Protein 5FA9 (pdb70)

Structure (mmCIF, N/CA/C/O backbone):
data_5FA9
#
_entry.id   5FA9
#
_cell.length_a   144.956
_cell.length_b   95.584
_cell.length_c   81.390
_cell.angle_alpha   90.00
_cell.angle_beta   116.24
_cell.angle_gamma   90.00
#
_symmetry.space_group_name_H-M   'C 1 2 1'
#
loop_
_entity.id
_entity.type
_entity.pdbx_description
1 polymer 'Peptide methionine sulfoxide reductase MsrA'
2 non-polymer (4S,5S)-1,2-DITHIANE-4,5-DIOL
3 non-polymer 2,3-DIHYDROXY-1,4-DITHIOBUTANE
4 water water
#
loop_
_atom_site.group_PDB
_atom_site.id
_atom_site.type_symbol
_atom_site.label_atom_id
_atom_site.label_alt_id
_atom_site.label_comp_id
_atom_site.label_asym_id
_atom_site.label_entity_id
_atom_site.label_seq_id
_atom_site.pdbx_PDB_ins_code
_atom_site.Cartn_x
_atom_site.Cartn_y
_atom_site.Cartn_z
_atom_site.occupancy
_atom_site.B_iso_or_equiv
_atom_site.auth_seq_id
_atom_site.auth_comp_id
_atom_site.auth_asym_id
_atom_site.auth_atom_id
_atom_site.pdbx_PDB_model_num
ATOM 1 N N . MET A 1 1 ? 39.187 21.738 30.320 1.00 47.19 1 MET A N 1
ATOM 2 C CA . MET A 1 1 ? 39.697 21.044 29.144 1.00 46.94 1 MET A CA 1
ATOM 3 C C . MET A 1 1 ? 38.893 19.791 28.829 1.00 39.51 1 MET A C 1
ATOM 4 O O . MET A 1 1 ? 38.323 19.162 29.722 1.00 39.40 1 MET A O 1
ATOM 9 N N . ILE A 1 2 ? 38.856 19.430 27.551 1.00 42.97 2 ILE A N 1
ATOM 10 C CA . ILE A 1 2 ? 38.219 18.192 27.126 1.00 40.49 2 ILE A CA 1
ATOM 11 C C . ILE A 1 2 ? 39.152 17.015 27.390 1.00 37.17 2 ILE A C 1
ATOM 12 O O . ILE A 1 2 ? 40.318 17.034 26.996 1.00 35.27 2 ILE A O 1
ATOM 17 N N . LYS A 1 3 ? 38.634 15.993 28.062 1.00 24.95 3 LYS A N 1
ATOM 18 C CA . LYS A 1 3 ? 39.427 14.817 28.398 1.00 27.26 3 LYS A CA 1
ATOM 19 C C . LYS A 1 3 ? 38.635 13.546 28.126 1.00 38.21 3 LYS A C 1
ATOM 20 O O . LYS A 1 3 ? 37.432 13.597 27.868 1.00 34.95 3 LYS A O 1
ATOM 26 N N . GLU A 1 4 ? 39.312 12.405 28.185 1.00 25.76 4 GLU A N 1
ATOM 27 C CA . GLU A 1 4 ? 38.656 11.135 27.911 1.00 43.21 4 GLU A CA 1
ATOM 28 C C . GLU A 1 4 ? 39.114 10.027 28.854 1.00 45.74 4 GLU A C 1
ATOM 29 O O . GLU A 1 4 ? 40.284 9.948 29.229 1.00 34.62 4 GLU A O 1
ATOM 35 N N . ILE A 1 5 ? 38.164 9.181 29.239 1.00 40.20 5 ILE A N 1
ATOM 36 C CA . ILE A 1 5 ? 38.421 8.062 30.134 1.00 34.35 5 ILE A CA 1
ATOM 37 C C . ILE A 1 5 ? 37.630 6.851 29.637 1.00 40.35 5 ILE A C 1
ATOM 38 O O . ILE A 1 5 ? 36.577 7.003 29.016 1.00 34.40 5 ILE A O 1
ATOM 43 N N . TYR A 1 6 ? 38.145 5.653 29.891 1.00 37.40 6 TYR A N 1
ATOM 44 C CA . TYR A 1 6 ? 37.509 4.433 29.405 1.00 35.72 6 TYR A CA 1
ATOM 45 C C . TYR A 1 6 ? 37.074 3.545 30.565 1.00 36.62 6 TYR A C 1
ATOM 46 O O . TYR A 1 6 ? 37.887 3.158 31.404 1.00 38.93 6 TYR A O 1
ATOM 55 N N . LEU A 1 7 ? 35.785 3.223 30.602 1.00 30.39 7 LEU A N 1
ATOM 56 C CA . LEU A 1 7 ? 35.214 2.493 31.726 1.00 32.67 7 LEU A CA 1
ATOM 57 C C . LEU A 1 7 ? 34.540 1.194 31.296 1.00 38.77 7 LEU A C 1
ATOM 58 O O . LEU A 1 7 ? 33.640 1.195 30.456 1.00 27.70 7 LEU A O 1
ATOM 63 N N . ALA A 1 8 ? 34.989 0.087 31.877 1.00 33.61 8 ALA A N 1
ATOM 64 C CA . ALA A 1 8 ? 34.363 -1.208 31.648 1.00 34.67 8 ALA A CA 1
ATOM 65 C C . ALA A 1 8 ? 33.583 -1.635 32.887 1.00 40.69 8 ALA A C 1
ATOM 66 O O . ALA A 1 8 ? 34.171 -1.916 33.929 1.00 36.32 8 ALA A O 1
ATOM 68 N N . GLY A 1 9 ? 32.259 -1.669 32.773 1.00 37.26 9 GLY A N 1
ATOM 69 C CA . GLY A 1 9 ? 31.414 -2.028 33.897 1.00 36.11 9 GLY A CA 1
ATOM 70 C C . GLY A 1 9 ? 30.275 -2.956 33.521 1.00 42.25 9 GLY A C 1
ATOM 71 O O . GLY A 1 9 ? 29.124 -2.712 33.882 1.00 44.15 9 GLY A O 1
ATOM 72 N N . GLY A 1 10 ? 30.595 -4.026 32.800 1.00 34.86 10 GLY A N 1
ATOM 73 C CA . GLY A 1 10 ? 29.588 -4.976 32.363 1.00 45.91 10 GLY A CA 1
ATOM 74 C C . GLY A 1 10 ? 29.095 -4.675 30.962 1.00 50.92 10 GLY A C 1
ATOM 75 O O . GLY A 1 10 ? 29.833 -4.125 30.144 1.00 53.38 10 GLY A O 1
ATOM 76 N N . SER A 1 11 ? 27.848 -5.047 30.682 1.00 45.62 11 SER A N 1
ATOM 77 C CA . SER A 1 11 ? 27.228 -4.769 29.390 1.00 48.17 11 SER A CA 1
ATOM 78 C C . SER A 1 11 ? 27.242 -3.272 29.099 1.00 39.29 11 SER A C 1
ATOM 79 O O . SER A 1 11 ? 26.658 -2.485 29.846 1.00 31.25 11 SER A O 1
ATOM 82 N N . PHE A 1 12 ? 27.909 -2.880 28.017 1.00 34.97 12 PHE A N 1
ATOM 83 C CA . PHE A 1 12 ? 28.120 -1.463 27.733 1.00 39.89 12 PHE A CA 1
ATOM 84 C C . PHE A 1 12 ? 26.840 -0.729 27.334 1.00 42.26 12 PHE A C 1
ATOM 85 O O . PHE A 1 12 ? 26.836 0.497 27.219 1.00 44.24 12 PHE A O 1
ATOM 93 N N . TRP A 1 13 ? 25.762 -1.476 27.119 1.00 38.87 13 TRP A N 1
ATOM 94 C CA . TRP A 1 13 ? 24.474 -0.874 26.795 1.00 46.00 13 TRP A CA 1
ATOM 95 C C . TRP A 1 13 ? 23.986 -0.000 27.944 1.00 41.76 13 TRP A C 1
ATOM 96 O O . TRP A 1 13 ? 23.581 1.145 27.740 1.00 38.14 13 TRP A O 1
ATOM 107 N N . GLY A 1 14 ? 24.038 -0.549 29.153 1.00 39.00 14 GLY A N 1
ATOM 108 C CA . GLY A 1 14 ? 23.595 0.162 30.337 1.00 37.98 14 GLY A CA 1
ATOM 109 C C . GLY A 1 14 ? 24.590 1.215 30.780 1.00 41.08 14 GLY A C 1
ATOM 110 O O . GLY A 1 14 ? 24.205 2.290 31.241 1.00 42.83 14 GLY A O 1
ATOM 111 N N . VAL A 1 15 ? 25.874 0.898 30.644 1.00 32.55 15 VAL A N 1
ATOM 112 C CA . VAL A 1 15 ? 26.938 1.817 31.029 1.00 37.21 15 VAL A CA 1
ATOM 113 C C . VAL A 1 15 ? 26.851 3.111 30.223 1.00 39.88 15 VAL A C 1
ATOM 114 O O . VAL A 1 15 ? 26.964 4.205 30.777 1.00 35.60 15 VAL A O 1
ATOM 118 N N . GLU A 1 16 ? 26.641 2.981 28.916 1.00 35.84 16 GLU A N 1
ATOM 119 C CA . GLU A 1 16 ? 26.496 4.145 28.048 1.00 40.56 16 GLU A CA 1
ATOM 120 C C . GLU A 1 16 ? 25.196 4.887 28.340 1.00 38.31 16 GLU A C 1
ATOM 121 O O . GLU A 1 16 ? 25.164 6.117 28.355 1.00 38.13 16 GLU A O 1
ATOM 127 N N . GLY A 1 17 ? 24.127 4.128 28.569 1.00 37.02 17 GLY A N 1
ATOM 128 C CA . GLY A 1 17 ? 22.827 4.700 28.871 1.00 40.61 17 GLY A CA 1
ATOM 129 C C . GLY A 1 17 ? 22.842 5.562 30.118 1.00 38.64 17 GLY A C 1
ATOM 130 O O . GLY A 1 17 ? 22.089 6.530 30.227 1.00 35.23 17 GLY A O 1
ATOM 131 N N . TYR A 1 18 ? 23.703 5.205 31.065 1.00 39.03 18 TYR A N 1
ATOM 132 C CA . TYR A 1 18 ? 23.842 5.960 32.303 1.00 29.68 18 TYR A CA 1
ATOM 133 C C . TYR A 1 18 ? 24.649 7.237 32.087 1.00 33.75 18 TYR A C 1
ATOM 134 O O . TYR A 1 18 ? 24.171 8.339 32.359 1.00 31.02 18 TYR A O 1
ATOM 143 N N . PHE A 1 19 ? 25.873 7.078 31.591 1.00 32.56 19 PHE A N 1
ATOM 144 C CA . PHE A 1 19 ? 26.820 8.185 31.484 1.00 38.22 19 PHE A CA 1
ATOM 145 C C . PHE A 1 19 ? 26.420 9.241 30.459 1.00 33.74 19 PHE A C 1
ATOM 146 O O . PHE A 1 19 ? 26.883 10.379 30.525 1.00 39.22 19 PHE A O 1
ATOM 154 N N . ARG A 1 20 ? 25.565 8.870 29.511 1.00 34.39 20 ARG A N 1
ATOM 155 C CA . ARG A 1 20 ? 25.097 9.822 28.509 1.00 39.52 20 ARG A CA 1
ATOM 156 C C . ARG A 1 20 ? 24.177 10.866 29.139 1.00 34.18 20 ARG A C 1
ATOM 157 O O . ARG A 1 20 ? 23.925 11.919 28.553 1.00 44.92 20 ARG A O 1
ATOM 165 N N . GLN A 1 21 ? 23.684 10.568 30.337 1.00 35.87 21 GLN A N 1
ATOM 166 C CA . GLN A 1 21 ? 22.758 11.452 31.037 1.00 36.78 21 GLN A CA 1
ATOM 167 C C . GLN A 1 21 ? 23.476 12.414 31.979 1.00 42.36 21 GLN A C 1
ATOM 168 O O . GLN A 1 21 ? 22.848 13.279 32.589 1.00 43.68 21 GLN A O 1
ATOM 174 N N . ILE A 1 22 ? 24.790 12.262 32.096 1.00 38.66 22 ILE A N 1
ATOM 175 C CA . ILE A 1 22 ? 25.567 13.064 33.034 1.00 35.40 22 ILE A CA 1
ATOM 176 C C . ILE A 1 22 ? 26.125 14.322 32.376 1.00 32.15 22 ILE A C 1
ATOM 177 O O . ILE A 1 22 ? 26.794 14.242 31.346 1.00 38.18 22 ILE A O 1
ATOM 182 N N . PRO A 1 23 ? 25.841 15.492 32.971 1.00 30.26 23 PRO A N 1
ATOM 183 C CA . PRO A 1 23 ? 26.338 16.780 32.474 1.00 32.82 23 PRO A CA 1
ATOM 184 C C . PRO A 1 23 ? 27.858 16.803 32.341 1.00 31.07 23 PRO A C 1
ATOM 185 O O . PRO A 1 23 ? 28.560 16.249 33.187 1.00 31.42 23 PRO A O 1
ATOM 189 N N . GLY A 1 24 ? 28.353 17.441 31.287 1.00 30.60 24 GLY A N 1
ATOM 190 C CA . GLY A 1 24 ? 29.781 17.506 31.035 1.00 34.66 24 GLY A CA 1
ATOM 191 C C . GLY A 1 24 ? 30.252 16.433 30.074 1.00 34.10 24 GLY A C 1
ATOM 192 O O . GLY A 1 24 ? 31.276 16.592 29.412 1.00 37.43 24 GLY A O 1
ATOM 193 N N . VAL A 1 25 ? 29.502 15.339 29.995 1.00 30.78 25 VAL A N 1
ATOM 194 C CA . VAL A 1 25 ? 29.807 14.274 29.047 1.00 28.72 25 VAL A CA 1
ATOM 195 C C . VAL A 1 25 ? 29.435 14.723 27.640 1.00 36.87 25 VAL A C 1
ATOM 196 O O . VAL A 1 25 ? 28.276 15.036 27.365 1.00 39.16 25 VAL A O 1
ATOM 200 N N . LYS A 1 26 ? 30.423 14.757 26.753 1.00 32.84 26 LYS A N 1
ATOM 201 C CA . LYS A 1 26 ? 30.222 15.307 25.419 1.00 38.39 26 LYS A CA 1
ATOM 202 C C . LYS A 1 26 ? 30.033 14.221 24.363 1.00 42.83 26 LYS A C 1
ATOM 203 O O . LYS A 1 26 ? 29.430 14.463 23.317 1.00 42.08 26 LYS A O 1
ATOM 209 N N . GLU A 1 27 ? 30.544 13.025 24.641 1.00 34.35 27 GLU A N 1
ATOM 210 C CA . GLU A 1 27 ? 30.449 11.917 23.696 1.00 32.38 27 GLU A CA 1
ATOM 211 C C . GLU A 1 27 ? 30.685 10.571 24.375 1.00 44.15 27 GLU A C 1
ATOM 212 O O . GLU A 1 27 ? 31.593 10.428 25.195 1.00 37.76 27 GLU A O 1
ATOM 218 N N . THR A 1 28 ? 29.858 9.588 24.030 1.00 42.55 28 THR A N 1
ATOM 219 C CA . THR A 1 28 ? 30.031 8.226 24.517 1.00 35.91 28 THR A CA 1
ATOM 220 C C . THR A 1 28 ? 30.089 7.244 23.354 1.00 43.64 28 THR A C 1
ATOM 221 O O . THR A 1 28 ? 29.371 7.396 22.366 1.00 46.67 28 THR A O 1
ATOM 225 N N . ASP A 1 29 ? 30.949 6.238 23.477 1.00 39.74 29 ASP A N 1
ATOM 226 C CA . ASP A 1 29 ? 31.065 5.198 22.461 1.00 31.33 29 ASP A CA 1
ATOM 227 C C . ASP A 1 29 ? 31.283 3.837 23.103 1.00 39.74 29 ASP A C 1
ATOM 228 O O . ASP A 1 29 ? 32.104 3.692 24.008 1.00 41.97 29 ASP A O 1
ATOM 233 N N . THR A 1 30 ? 30.546 2.839 22.628 1.00 36.95 30 THR A N 1
ATOM 234 C CA . THR A 1 30 ? 30.702 1.481 23.126 1.00 34.67 30 THR A CA 1
ATOM 235 C C . THR A 1 30 ? 31.743 0.748 22.295 1.00 37.30 30 THR A C 1
ATOM 236 O O . THR A 1 30 ? 31.844 0.960 21.086 1.00 30.09 30 THR A O 1
ATOM 240 N N . GLY A 1 31 ? 32.520 -0.112 22.944 1.00 30.65 31 GLY A N 1
ATOM 241 C CA . GLY A 1 31 ? 33.568 -0.839 22.257 1.00 25.84 31 GLY A CA 1
ATOM 242 C C . GLY A 1 31 ? 34.197 -1.934 23.093 1.00 30.54 31 GLY A C 1
ATOM 243 O O . GLY A 1 31 ? 33.706 -2.272 24.169 1.00 34.75 31 GLY A O 1
ATOM 244 N N . TYR A 1 32 ? 35.297 -2.483 22.590 1.00 33.79 32 TYR A N 1
ATOM 245 C CA . TYR A 1 32 ? 35.974 -3.595 23.244 1.00 40.91 32 TYR A CA 1
ATOM 246 C C . TYR A 1 32 ? 37.438 -3.249 23.497 1.00 45.04 32 TYR A C 1
ATOM 247 O O . TYR A 1 32 ? 38.189 -2.973 22.561 1.00 41.24 32 TYR A O 1
ATOM 256 N N . ALA A 1 33 ? 37.840 -3.267 24.764 1.00 40.25 33 ALA A N 1
ATOM 257 C CA . ALA A 1 33 ? 39.163 -2.788 25.148 1.00 45.55 33 ALA A CA 1
ATOM 258 C C . ALA A 1 33 ? 40.082 -3.898 25.650 1.00 42.33 33 ALA A C 1
ATOM 259 O O . ALA A 1 33 ? 39.646 -4.810 26.354 1.00 40.16 33 ALA A O 1
ATOM 261 N N . ASN A 1 34 ? 41.358 -3.794 25.284 1.00 42.17 34 ASN A N 1
ATOM 262 C CA . ASN A 1 34 ? 42.401 -4.718 25.727 1.00 53.21 34 ASN A CA 1
ATOM 263 C C . ASN A 1 34 ? 42.055 -6.184 25.483 1.00 60.63 34 ASN A C 1
ATOM 264 O O . ASN A 1 34 ? 42.564 -6.805 24.549 1.00 70.87 34 ASN A O 1
ATOM 269 N N . SER A 1 48 ? 40.703 -12.652 20.552 1.00 85.76 48 SER A N 1
ATOM 270 C CA . SER A 1 48 ? 41.376 -12.238 21.778 1.00 90.13 48 SER A CA 1
ATOM 271 C C . SER A 1 48 ? 40.368 -11.865 22.863 1.00 89.03 48 SER A C 1
ATOM 272 O O . SER A 1 48 ? 39.166 -11.789 22.606 1.00 84.55 48 SER A O 1
ATOM 275 N N . ASP A 1 49 ? 40.866 -11.633 24.074 1.00 85.08 49 ASP A N 1
ATOM 276 C CA . ASP A 1 49 ? 40.000 -11.407 25.226 1.00 78.68 49 ASP A CA 1
ATOM 277 C C . ASP A 1 49 ? 39.800 -9.923 25.534 1.00 76.97 49 ASP A C 1
ATOM 278 O O . ASP A 1 49 ? 40.573 -9.319 26.278 1.00 70.21 49 ASP A O 1
ATOM 283 N N . HIS A 1 50 ? 38.752 -9.347 24.953 1.00 69.82 50 HIS A N 1
ATOM 284 C CA . HIS A 1 50 ? 38.434 -7.933 25.132 1.00 59.26 50 HIS A CA 1
ATOM 285 C C . HIS A 1 50 ? 37.354 -7.693 26.185 1.00 53.51 50 HIS A C 1
ATOM 286 O O . HIS A 1 50 ? 36.420 -8.484 26.322 1.00 57.52 50 HIS A O 1
ATOM 293 N N . ALA A 1 51 ? 37.490 -6.599 26.928 1.00 47.09 51 ALA A N 1
ATOM 294 C CA . ALA A 1 51 ? 36.478 -6.194 27.897 1.00 44.38 51 ALA A CA 1
ATOM 295 C C . ALA A 1 51 ? 35.494 -5.208 27.269 1.00 42.27 51 ALA A C 1
ATOM 296 O O . ALA A 1 51 ? 35.895 -4.313 26.525 1.00 45.08 51 ALA A O 1
ATOM 298 N N . GLU A 1 52 ? 34.208 -5.375 27.563 1.00 41.02 52 GLU A N 1
ATOM 299 C CA . GLU A 1 52 ? 33.193 -4.450 27.067 1.00 41.46 52 GLU A CA 1
ATOM 300 C C . GLU A 1 52 ? 33.346 -3.093 27.745 1.00 43.93 52 GLU A C 1
ATOM 301 O O . GLU A 1 52 ? 33.136 -2.963 28.951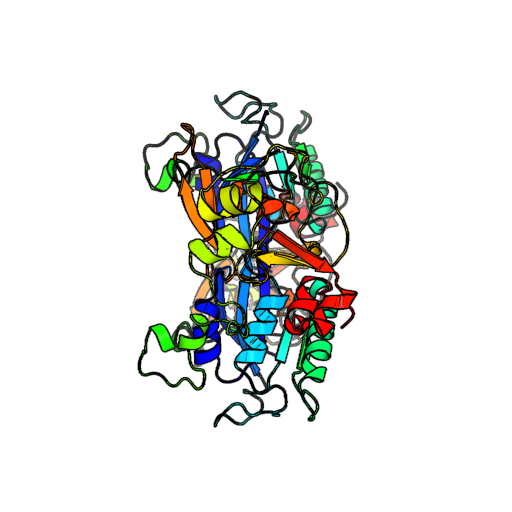 1.00 42.18 52 GLU A O 1
ATOM 307 N N . THR A 1 53 ? 33.707 -2.082 26.960 1.00 42.68 53 THR A N 1
ATOM 308 C CA . THR A 1 53 ? 34.097 -0.790 27.511 1.00 35.15 53 THR A CA 1
ATOM 309 C C . THR A 1 53 ? 33.378 0.371 26.824 1.00 37.85 53 THR A C 1
ATOM 310 O O . THR A 1 53 ? 33.087 0.312 25.629 1.00 40.80 53 THR A O 1
ATOM 314 N N . VAL A 1 54 ? 33.091 1.421 27.589 1.00 40.25 54 VAL A N 1
ATOM 315 C CA . VAL A 1 54 ? 32.492 2.633 27.043 1.00 39.26 54 VAL A CA 1
ATOM 316 C C . VAL A 1 54 ? 33.476 3.799 27.070 1.00 41.26 54 VAL A C 1
ATOM 317 O O . VAL A 1 54 ? 34.008 4.151 28.122 1.00 32.96 54 VAL A O 1
ATOM 321 N N . LYS A 1 55 ? 33.718 4.390 25.904 1.00 41.66 55 LYS A N 1
ATOM 322 C CA . LYS A 1 55 ? 34.573 5.566 25.806 1.00 34.14 55 LYS A CA 1
ATOM 323 C C . LYS A 1 55 ? 33.829 6.805 26.290 1.00 33.40 55 LYS A C 1
ATOM 324 O O . LYS A 1 55 ? 32.740 7.109 25.809 1.00 38.33 55 LYS A O 1
ATOM 330 N N . ILE A 1 56 ? 34.420 7.517 27.244 1.00 30.36 56 ILE A N 1
ATOM 331 C CA . ILE A 1 56 ? 33.791 8.709 27.802 1.00 32.52 56 ILE A CA 1
ATOM 332 C C . ILE A 1 56 ? 34.593 9.971 27.509 1.00 37.77 56 ILE A C 1
ATOM 333 O O . ILE A 1 56 ? 35.674 10.169 28.058 1.00 39.21 56 ILE A O 1
ATOM 338 N N . VAL A 1 57 ? 34.053 10.824 26.645 1.00 35.73 57 VAL A N 1
ATOM 339 C CA . VAL A 1 57 ? 34.656 12.122 26.373 1.00 29.29 57 VAL A CA 1
ATOM 340 C C . VAL A 1 57 ? 33.901 13.198 27.144 1.00 33.44 57 VAL A C 1
ATOM 341 O O . VAL A 1 57 ? 32.688 13.340 26.992 1.00 32.30 57 VAL A O 1
ATOM 345 N N . TYR A 1 58 ? 34.615 13.952 27.973 1.00 30.69 58 TYR A N 1
ATOM 346 C CA . TYR A 1 58 ? 33.958 14.886 28.878 1.00 32.01 58 TYR A CA 1
ATOM 347 C C . TYR A 1 58 ? 34.709 16.203 29.044 1.00 38.12 58 TYR A C 1
ATOM 348 O O . TYR A 1 58 ? 35.904 16.298 28.760 1.00 29.95 58 TYR A O 1
ATOM 357 N N . ASP A 1 59 ? 33.986 17.218 29.508 1.00 33.03 59 ASP A N 1
ATOM 358 C CA . ASP A 1 59 ? 34.570 18.514 29.823 1.00 35.97 59 ASP A CA 1
ATOM 359 C C . ASP A 1 59 ? 34.867 18.575 31.317 1.00 30.92 59 ASP A C 1
ATOM 360 O O . ASP A 1 59 ? 33.952 18.547 32.141 1.00 31.67 59 ASP A O 1
ATOM 365 N N . SER A 1 60 ? 36.149 18.655 31.661 1.00 28.54 60 SER A N 1
ATOM 366 C CA . SER A 1 60 ? 36.576 18.625 33.057 1.00 38.68 60 SER A CA 1
ATOM 367 C C . SER A 1 60 ? 36.153 19.876 33.824 1.00 30.90 60 SER A C 1
ATOM 368 O O . SER A 1 60 ? 36.177 19.893 35.054 1.00 36.10 60 SER A O 1
ATOM 371 N N . SER A 1 61 ? 35.769 20.920 33.097 1.00 34.04 61 SER A N 1
ATOM 372 C CA . SER A 1 61 ? 35.308 22.154 33.722 1.00 30.59 61 SER A CA 1
ATOM 373 C C . SER A 1 61 ? 33.896 21.993 34.278 1.00 25.65 61 SER A C 1
ATOM 374 O O . SER A 1 61 ? 33.465 22.764 35.133 1.00 35.88 61 SER A O 1
ATOM 377 N N . VAL A 1 62 ? 33.181 20.986 33.786 1.00 31.33 62 VAL A N 1
ATOM 378 C CA . VAL A 1 62 ? 31.822 20.716 34.242 1.00 31.83 62 VAL A CA 1
ATOM 379 C C . VAL A 1 62 ? 31.791 19.527 35.196 1.00 31.99 62 VAL A C 1
ATOM 380 O O . VAL A 1 62 ? 31.315 19.638 36.326 1.00 39.83 62 VAL A O 1
ATOM 384 N N . VAL A 1 63 ? 32.301 18.390 34.735 1.00 26.56 63 VAL A N 1
ATOM 385 C CA . VAL A 1 63 ? 32.363 17.195 35.565 1.00 27.65 63 VAL A CA 1
ATOM 386 C C . VAL A 1 63 ? 33.811 16.739 35.746 1.00 30.36 63 VAL A C 1
ATOM 387 O O . VAL A 1 63 ? 34.564 16.611 34.780 1.00 34.45 63 VAL A O 1
ATOM 391 N N . SER A 1 64 ? 34.201 16.522 36.997 1.00 24.45 64 SER A N 1
ATOM 392 C CA . SER A 1 64 ? 35.558 16.092 37.307 1.00 35.04 64 SER A CA 1
ATOM 393 C C . SER A 1 64 ? 35.705 14.585 37.147 1.00 28.75 64 SER A C 1
ATOM 394 O O . SER A 1 64 ? 34.715 13.853 37.151 1.00 33.43 64 SER A O 1
ATOM 397 N N . LEU A 1 65 ? 36.947 14.132 36.997 1.00 31.31 65 LEU A N 1
ATOM 398 C CA . LEU A 1 65 ? 37.252 12.707 36.957 1.00 29.58 65 LEU A CA 1
ATOM 399 C C . LEU A 1 65 ? 36.746 12.012 38.217 1.00 29.37 65 LEU A C 1
ATOM 400 O O . LEU A 1 65 ? 36.315 10.860 38.174 1.00 30.74 65 LEU A O 1
ATOM 405 N N . GLN A 1 66 ? 36.798 12.730 39.334 1.00 27.59 66 GLN A N 1
ATOM 406 C CA . GLN A 1 66 ? 36.346 12.209 40.619 1.00 32.23 66 GLN A CA 1
ATOM 407 C C . GLN A 1 66 ? 34.863 11.842 40.598 1.00 35.48 66 GLN A C 1
ATOM 408 O O . GLN A 1 66 ? 34.477 10.774 41.074 1.00 27.97 66 GLN A O 1
ATOM 414 N N . GLU A 1 67 ? 34.036 12.724 40.046 1.00 3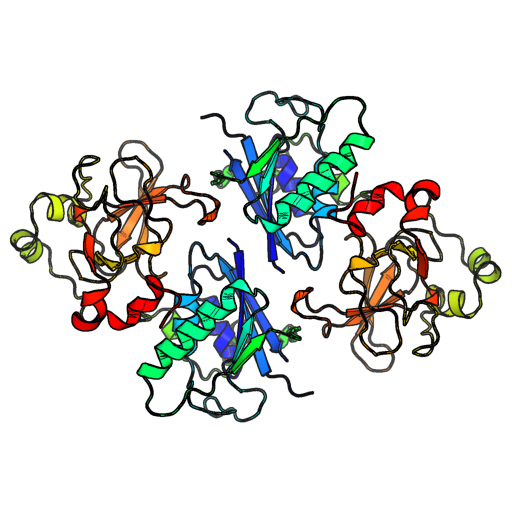1.20 67 GLU A N 1
ATOM 415 C CA . GLU A 1 67 ? 32.601 12.466 39.965 1.00 33.61 67 GLU A CA 1
ATOM 416 C C . GLU A 1 67 ? 32.300 11.314 39.013 1.00 23.96 67 GLU A C 1
ATOM 417 O O . GLU A 1 67 ? 31.440 10.478 39.291 1.00 35.53 67 GLU A O 1
ATOM 423 N N . LEU A 1 68 ? 33.010 11.277 37.890 1.00 24.03 68 LEU A N 1
ATOM 424 C CA . LEU A 1 68 ? 32.831 10.220 36.902 1.00 31.55 68 LEU A CA 1
ATOM 425 C C . LEU A 1 68 ? 33.137 8.849 37.495 1.00 37.59 68 LEU A C 1
ATOM 426 O O . LEU A 1 68 ? 32.428 7.878 37.234 1.00 31.23 68 LEU A O 1
ATOM 431 N N . LEU A 1 69 ? 34.194 8.778 38.298 1.00 29.57 69 LEU A N 1
ATOM 432 C CA . LEU A 1 69 ? 34.563 7.529 38.953 1.00 35.56 69 LEU A CA 1
ATOM 433 C C . LEU A 1 69 ? 33.576 7.197 40.066 1.00 36.26 69 LEU A C 1
ATOM 434 O O . LEU A 1 69 ? 33.345 6.028 40.376 1.00 32.46 69 LEU A O 1
ATOM 439 N N . ALA A 1 70 ? 32.994 8.232 40.663 1.00 29.73 70 ALA A N 1
ATOM 440 C CA . ALA A 1 70 ? 31.971 8.048 41.685 1.00 27.85 70 ALA A CA 1
ATOM 441 C C . ALA A 1 70 ? 30.721 7.419 41.077 1.00 38.02 70 ALA A C 1
ATOM 442 O O . ALA A 1 70 ? 30.133 6.503 41.653 1.00 35.69 70 ALA A O 1
ATOM 444 N N . HIS A 1 71 ? 30.318 7.922 39.913 1.00 34.36 71 HIS A N 1
ATOM 445 C CA . HIS A 1 71 ? 29.203 7.346 39.169 1.00 36.68 71 HIS A CA 1
ATOM 446 C C . HIS A 1 71 ? 29.500 5.903 38.778 1.00 31.46 71 HIS A C 1
ATOM 447 O O . HIS A 1 71 ? 28.630 5.036 38.855 1.00 40.67 71 HIS A O 1
ATOM 454 N N . TYR A 1 72 ? 30.735 5.661 38.353 1.00 29.11 72 TYR A N 1
ATOM 455 C CA . TYR A 1 72 ? 31.161 4.342 37.900 1.00 36.37 72 TYR A CA 1
ATOM 456 C C . TYR A 1 72 ? 31.028 3.284 38.992 1.00 41.86 72 TYR A C 1
ATOM 457 O O . TYR A 1 72 ? 30.455 2.218 38.766 1.00 39.61 72 TYR A O 1
ATOM 466 N N . PHE A 1 73 ? 31.554 3.583 40.176 1.00 32.31 73 PHE A N 1
ATOM 467 C CA . PHE A 1 73 ? 31.490 2.652 41.300 1.00 41.45 73 PHE A CA 1
ATOM 468 C C . PHE A 1 73 ? 30.066 2.491 41.826 1.00 43.68 73 PHE A C 1
ATOM 469 O O . PHE A 1 73 ? 29.744 1.497 42.477 1.00 43.03 73 PHE A O 1
ATOM 477 N N . ARG A 1 74 ? 29.219 3.472 41.540 1.00 42.72 74 ARG A N 1
ATOM 478 C CA . ARG A 1 74 ? 27.830 3.444 41.982 1.00 40.24 74 ARG A CA 1
ATOM 479 C C . ARG A 1 74 ? 27.018 2.386 41.236 1.00 39.89 74 ARG A C 1
ATOM 480 O O . ARG A 1 74 ? 26.104 1.782 41.799 1.00 46.38 74 ARG A O 1
ATOM 488 N N . ILE A 1 75 ? 27.363 2.156 39.973 1.00 35.51 75 ILE A N 1
ATOM 489 C CA . ILE A 1 75 ? 26.576 1.271 39.120 1.00 39.31 75 ILE A CA 1
ATOM 490 C C . ILE A 1 75 ? 27.209 -0.106 38.923 1.00 40.55 75 ILE A C 1
ATOM 491 O O . ILE A 1 75 ? 26.722 -0.904 38.125 1.00 37.41 75 ILE A O 1
ATOM 496 N N . ILE A 1 76 ? 28.289 -0.390 39.643 1.00 33.25 76 ILE A N 1
ATOM 497 C CA . ILE A 1 76 ? 28.942 -1.690 39.520 1.00 37.76 76 ILE A CA 1
ATOM 498 C C . ILE A 1 76 ? 29.202 -2.347 40.869 1.00 42.73 76 ILE A C 1
ATOM 499 O O . ILE A 1 76 ? 29.118 -1.706 41.917 1.00 41.02 76 ILE A O 1
ATOM 504 N N . ASP A 1 77 ? 29.513 -3.639 40.827 1.00 43.49 77 ASP A N 1
ATOM 505 C CA . ASP A 1 77 ? 30.027 -4.349 41.989 1.00 39.97 77 ASP A CA 1
ATOM 506 C C . ASP A 1 77 ? 31.536 -4.495 41.832 1.00 41.03 77 ASP A C 1
ATOM 507 O O . ASP A 1 77 ? 32.007 -5.360 41.093 1.00 45.25 77 ASP A O 1
ATOM 512 N N . PRO A 1 78 ? 32.302 -3.644 42.530 1.00 46.63 78 PRO A N 1
ATOM 513 C CA . PRO A 1 78 ? 33.761 -3.597 42.379 1.00 47.83 78 PRO A CA 1
ATOM 514 C C . PRO A 1 78 ? 34.476 -4.789 43.012 1.00 47.01 78 PRO A C 1
ATOM 515 O O . PRO A 1 78 ? 35.692 -4.909 42.874 1.00 47.02 78 PRO A O 1
ATOM 519 N N . THR A 1 79 ? 33.731 -5.656 43.690 1.00 53.39 79 THR A N 1
ATOM 520 C CA . THR A 1 79 ? 34.319 -6.828 44.331 1.00 50.13 79 THR A CA 1
ATOM 521 C C . THR A 1 79 ? 34.066 -8.101 43.528 1.00 47.12 79 THR A C 1
ATOM 522 O O . THR A 1 79 ? 34.616 -9.158 43.837 1.00 52.93 79 THR A O 1
ATOM 526 N N . SER A 1 80 ? 33.234 -7.996 42.496 1.00 50.52 80 SER A N 1
ATOM 527 C CA . SER A 1 80 ? 32.886 -9.150 41.673 1.00 45.69 80 SER A CA 1
ATOM 528 C C . SER A 1 80 ? 33.855 -9.327 40.509 1.00 45.81 80 SER A C 1
ATOM 529 O O . SER A 1 80 ? 34.123 -8.385 39.763 1.00 41.03 80 SER A O 1
ATOM 532 N N . LEU A 1 81 ? 34.373 -10.541 40.355 1.00 46.28 81 LEU A N 1
ATOM 533 C CA . LEU A 1 81 ? 35.322 -10.840 39.289 1.00 41.87 81 LEU A CA 1
ATOM 534 C C . LEU A 1 81 ? 34.634 -11.456 38.077 1.00 50.49 81 LEU A C 1
ATOM 535 O O . LEU A 1 81 ? 33.944 -12.470 38.193 1.00 54.67 81 LEU A O 1
ATOM 540 N N . ASN A 1 82 ? 34.830 -10.829 36.919 1.00 43.15 82 ASN A N 1
ATOM 541 C CA . ASN A 1 82 ? 34.322 -11.331 35.644 1.00 39.28 82 ASN A CA 1
ATOM 542 C C . ASN A 1 82 ? 32.816 -11.576 35.634 1.00 46.16 82 ASN A C 1
ATOM 543 O O . ASN A 1 82 ? 32.336 -12.483 34.954 1.00 50.17 82 ASN A O 1
ATOM 548 N N . LYS A 1 83 ? 32.073 -10.766 36.383 1.00 37.68 83 LYS A N 1
ATOM 549 C CA . LYS A 1 83 ? 30.623 -10.911 36.433 1.00 48.97 83 LYS A CA 1
ATOM 550 C C . LYS A 1 83 ? 29.929 -9.665 36.976 1.00 48.20 83 LYS A C 1
ATOM 551 O O . LYS A 1 83 ? 30.224 -9.204 38.079 1.00 45.43 83 LYS A O 1
ATOM 557 N N . GLN A 1 84 ? 29.007 -9.128 36.184 1.00 38.86 84 GLN A N 1
ATOM 558 C CA . GLN A 1 84 ? 28.162 -8.020 36.610 1.00 45.40 84 GLN A CA 1
ATOM 559 C C . GLN A 1 84 ? 26.702 -8.374 36.358 1.00 52.73 84 GLN A C 1
ATOM 560 O O . GLN A 1 84 ? 26.274 -8.490 35.209 1.00 47.97 84 GLN A O 1
ATOM 566 N N . GLY A 1 85 ? 25.939 -8.548 37.432 1.00 50.85 85 GLY A N 1
ATOM 567 C CA . GLY A 1 85 ? 24.575 -9.026 37.311 1.00 48.23 85 GLY A CA 1
ATOM 568 C C . GLY A 1 85 ? 24.563 -10.475 36.864 1.00 53.52 85 GLY A C 1
ATOM 569 O O . GLY A 1 85 ? 25.249 -11.316 37.444 1.00 49.17 85 GLY A O 1
ATOM 570 N N . ASN A 1 86 ? 23.780 -10.768 35.831 1.00 48.61 86 ASN A N 1
ATOM 571 C CA . ASN A 1 86 ? 23.716 -12.117 35.282 1.00 50.64 86 ASN A CA 1
ATOM 572 C C . ASN A 1 86 ? 24.712 -12.312 34.144 1.00 60.14 86 ASN A C 1
ATOM 573 O O . ASN A 1 86 ? 24.818 -13.400 33.577 1.00 61.36 86 ASN A O 1
ATOM 578 N N . ASP A 1 87 ? 25.442 -11.251 33.815 1.00 55.12 87 ASP A N 1
ATOM 579 C CA . ASP A 1 87 ? 26.437 -11.303 32.750 1.00 47.41 87 ASP A CA 1
ATOM 580 C C . ASP A 1 87 ? 27.799 -11.744 33.277 1.00 49.70 87 ASP A C 1
ATOM 581 O O . ASP A 1 87 ? 28.509 -10.968 33.917 1.00 47.02 87 ASP A O 1
ATOM 586 N N . ALA A 1 88 ? 28.160 -12.993 33.000 1.00 45.23 88 ALA A N 1
ATOM 587 C CA . ALA A 1 88 ? 29.423 -13.545 33.475 1.00 52.15 88 ALA A CA 1
ATOM 588 C C . ALA A 1 88 ? 30.394 -13.760 32.320 1.00 44.58 88 ALA A C 1
ATOM 589 O O . ALA A 1 88 ? 29.985 -14.077 31.203 1.00 49.14 88 ALA A O 1
ATOM 591 N N . GLY A 1 89 ? 31.683 -13.587 32.596 1.00 48.31 89 GLY A N 1
ATOM 592 C CA . GLY A 1 89 ? 32.708 -13.767 31.586 1.00 43.23 89 GLY A CA 1
ATOM 593 C C . GLY A 1 89 ? 33.785 -12.703 31.653 1.00 50.54 89 GLY A C 1
ATOM 594 O O . GLY A 1 89 ? 33.632 -11.691 32.336 1.00 47.90 89 GLY A O 1
ATOM 595 N N . ARG A 1 90 ? 34.881 -12.936 30.938 1.00 47.96 90 ARG A N 1
ATOM 596 C CA . ARG A 1 90 ? 35.997 -11.998 30.908 1.00 50.10 90 ARG A CA 1
ATOM 597 C C . ARG A 1 90 ? 35.633 -10.697 30.196 1.00 46.44 90 ARG A C 1
ATOM 598 O O . ARG A 1 90 ? 36.242 -9.658 30.442 1.00 45.66 90 ARG A O 1
ATOM 606 N N . GLN A 1 91 ? 34.643 -10.760 29.311 1.00 37.33 91 GLN A N 1
ATOM 607 C CA . GLN A 1 91 ? 34.200 -9.575 28.582 1.00 51.87 91 GLN A CA 1
ATOM 608 C C . GLN A 1 91 ? 33.379 -8.639 29.466 1.00 50.17 91 GLN A C 1
ATOM 609 O O . GLN A 1 91 ? 33.057 -7.521 29.066 1.00 51.00 91 GLN A O 1
ATOM 615 N N . TYR A 1 92 ? 33.043 -9.098 30.668 1.00 41.26 92 TYR A N 1
ATOM 616 C CA . TYR A 1 92 ? 32.264 -8.290 31.601 1.00 42.86 92 TYR A CA 1
ATOM 617 C C . TYR A 1 92 ? 33.078 -7.889 32.825 1.00 40.48 92 TYR A C 1
ATOM 618 O O . TYR A 1 92 ? 32.521 -7.406 33.811 1.00 40.03 92 TYR A O 1
ATOM 627 N N . ARG A 1 93 ? 34.390 -8.093 32.768 1.00 34.20 93 ARG A N 1
ATOM 628 C CA . ARG A 1 93 ? 35.250 -7.724 33.885 1.00 41.14 93 ARG A CA 1
ATOM 629 C C . ARG A 1 93 ? 35.262 -6.211 34.061 1.00 41.27 93 ARG A C 1
ATOM 630 O O . ARG A 1 93 ? 35.152 -5.461 33.091 1.00 36.77 93 ARG A O 1
ATOM 638 N N . THR A 1 94 ? 35.382 -5.767 35.307 1.00 38.61 94 THR A N 1
ATOM 639 C CA . THR A 1 94 ? 35.401 -4.342 35.604 1.00 41.79 94 THR A CA 1
ATOM 640 C C . THR A 1 94 ? 36.803 -3.779 35.431 1.00 40.95 94 THR A C 1
ATOM 641 O O . THR A 1 94 ? 37.786 -4.406 35.825 1.00 42.32 94 THR A O 1
ATOM 645 N N . GLY A 1 95 ? 36.893 -2.596 34.833 1.00 43.16 95 GLY A N 1
ATOM 646 C CA . GLY A 1 95 ? 38.179 -1.969 34.608 1.00 36.29 95 GLY A CA 1
ATOM 647 C C . GLY A 1 95 ? 38.106 -0.494 34.271 1.00 34.79 95 GLY A C 1
ATOM 648 O O . GLY A 1 95 ? 37.108 -0.010 33.737 1.00 31.37 95 GLY A O 1
ATOM 649 N N . ILE A 1 96 ? 39.178 0.221 34.595 1.00 42.19 96 ILE A N 1
ATOM 650 C CA . ILE A 1 96 ? 39.309 1.629 34.247 1.00 30.92 96 ILE A CA 1
ATOM 651 C C . ILE A 1 96 ? 40.559 1.816 33.398 1.00 34.60 96 ILE A C 1
ATOM 652 O O . ILE A 1 96 ? 41.673 1.563 33.857 1.00 37.91 96 ILE A O 1
ATOM 657 N N . TYR A 1 97 ? 40.374 2.254 32.158 1.00 34.66 97 TYR A N 1
ATOM 658 C CA . TYR A 1 97 ? 41.486 2.349 31.221 1.00 40.02 97 TYR A CA 1
ATOM 659 C C . TYR A 1 97 ? 41.771 3.794 30.826 1.00 39.16 97 TYR A C 1
ATOM 660 O O . TYR A 1 97 ? 40.861 4.550 30.487 1.00 39.59 97 TYR A O 1
ATOM 669 N N . TYR A 1 98 ? 43.045 4.167 30.878 1.00 32.67 98 TYR A N 1
ATOM 670 C CA . TYR A 1 98 ? 43.460 5.537 30.610 1.00 34.17 98 TYR A CA 1
ATOM 671 C C . TYR A 1 98 ? 44.363 5.644 29.385 1.00 36.52 98 TYR A C 1
ATOM 672 O O . TYR A 1 98 ? 45.120 4.725 29.073 1.00 37.50 98 TYR A O 1
ATOM 681 N N . VAL A 1 99 ? 44.271 6.776 28.696 1.00 39.12 99 VAL A N 1
ATOM 682 C CA . VAL A 1 99 ? 45.184 7.097 27.607 1.00 37.54 99 VAL A CA 1
ATOM 683 C C . VAL A 1 99 ? 46.026 8.296 28.025 1.00 48.22 99 VAL A C 1
ATOM 684 O O . VAL A 1 99 ? 47.020 8.634 27.382 1.00 43.36 99 VAL A O 1
ATOM 688 N N . ASP A 1 100 ? 45.612 8.928 29.118 1.00 36.51 100 ASP A N 1
ATOM 689 C CA . ASP A 1 100 ? 46.292 10.099 29.656 1.00 47.72 100 ASP A CA 1
ATOM 690 C C . ASP A 1 100 ? 47.000 9.717 30.952 1.00 43.90 100 ASP A C 1
ATOM 691 O O . ASP A 1 100 ? 46.355 9.424 31.960 1.00 45.55 100 ASP A O 1
ATOM 696 N N . ASP A 1 101 ? 48.328 9.724 30.917 1.00 44.13 101 ASP A N 1
ATOM 697 C CA . ASP A 1 101 ? 49.139 9.266 32.043 1.00 50.69 101 ASP A CA 1
ATOM 698 C C . ASP A 1 101 ? 49.023 10.161 33.276 1.00 42.72 101 ASP A C 1
ATOM 699 O O . ASP A 1 101 ? 49.423 9.769 34.371 1.00 41.95 101 ASP A O 1
ATOM 704 N N . SER A 1 102 ? 48.482 11.361 33.098 1.00 45.83 102 SER A N 1
ATOM 705 C CA . SER A 1 102 ? 48.293 12.279 34.216 1.00 47.32 102 SER A CA 1
ATOM 706 C C . SER A 1 102 ? 47.158 11.829 35.135 1.00 46.30 102 SER A C 1
ATOM 707 O O . SER A 1 102 ? 47.027 12.318 36.257 1.00 45.35 102 SER A O 1
ATOM 710 N N . MET A 1 103 ? 46.344 10.892 34.655 1.00 45.46 103 MET A N 1
ATOM 711 C CA . MET A 1 103 ? 45.185 10.415 35.405 1.00 36.72 103 MET A CA 1
ATOM 712 C C . MET A 1 103 ? 45.502 9.228 36.313 1.00 34.77 103 MET A C 1
ATOM 713 O O . MET A 1 103 ? 44.704 8.880 37.183 1.00 34.36 103 MET A O 1
ATOM 718 N N . ILE A 1 104 ? 46.665 8.615 36.108 1.00 38.33 104 ILE A N 1
ATOM 719 C CA . ILE A 1 104 ? 47.025 7.369 36.785 1.00 36.31 104 ILE A CA 1
ATOM 720 C C . ILE A 1 104 ? 46.926 7.446 38.307 1.00 35.88 104 ILE A C 1
ATOM 721 O O . ILE A 1 104 ? 46.300 6.594 38.939 1.00 35.65 104 ILE A O 1
ATOM 726 N N . LYS A 1 105 ? 47.535 8.472 38.891 1.00 27.15 105 LYS A N 1
ATOM 727 C CA . LYS A 1 105 ? 47.556 8.605 40.341 1.00 37.33 105 LYS A CA 1
ATOM 728 C C . LYS A 1 105 ? 46.179 8.955 40.895 1.00 38.85 105 LYS A C 1
ATOM 729 O O . LYS A 1 105 ? 45.834 8.557 42.005 1.00 33.57 105 LYS A O 1
ATOM 735 N N . GLU A 1 106 ? 45.389 9.681 40.111 1.00 33.65 106 GLU A N 1
ATOM 736 C CA . GLU A 1 106 ? 44.028 10.020 40.509 1.00 34.87 106 GLU A CA 1
ATOM 737 C C . GLU A 1 106 ? 43.139 8.782 40.521 1.00 39.37 106 GLU A C 1
ATOM 738 O O . GLU A 1 106 ? 42.360 8.576 41.453 1.00 34.56 106 GLU A O 1
ATOM 744 N N . ILE A 1 107 ? 43.259 7.964 39.479 1.00 24.47 107 ILE A N 1
ATOM 745 C CA . ILE A 1 107 ? 42.486 6.732 39.378 1.00 31.66 107 ILE A CA 1
ATOM 746 C C . ILE A 1 107 ? 42.858 5.762 40.496 1.00 36.69 107 ILE A C 1
ATOM 747 O O . ILE A 1 107 ? 41.984 5.209 41.163 1.00 33.89 107 ILE A O 1
ATOM 752 N N . ASN A 1 108 ? 44.157 5.567 40.702 1.00 36.60 108 ASN A N 1
ATOM 753 C CA . ASN A 1 108 ? 44.638 4.669 41.747 1.00 37.46 108 ASN A CA 1
ATOM 754 C C . ASN A 1 108 ? 44.217 5.132 43.137 1.00 38.31 108 ASN A C 1
ATOM 755 O O . ASN A 1 108 ? 43.815 4.322 43.972 1.00 36.43 108 ASN A O 1
ATOM 760 N N . SER A 1 109 ? 44.310 6.436 43.378 1.00 34.56 109 SER A N 1
ATOM 761 C CA . SER A 1 109 ? 43.918 7.009 44.660 1.00 35.01 109 SER A CA 1
ATOM 762 C C . SER A 1 109 ? 42.429 6.812 44.929 1.00 35.89 109 SER A C 1
ATOM 763 O O . SER A 1 109 ? 42.022 6.580 46.067 1.00 38.69 109 SER A O 1
ATOM 766 N N . PHE A 1 110 ? 41.620 6.911 43.879 1.00 35.58 110 PHE A N 1
ATOM 767 C CA . PHE A 1 110 ? 40.176 6.781 44.024 1.00 36.19 110 PHE A CA 1
ATOM 768 C C . PHE A 1 110 ? 39.777 5.334 44.307 1.00 33.99 110 PHE A C 1
ATOM 769 O O . PHE A 1 110 ? 38.839 5.080 45.062 1.00 37.19 110 PHE A O 1
ATOM 777 N N . VAL A 1 111 ? 40.490 4.391 43.698 1.00 32.44 111 VAL A N 1
ATOM 778 C CA . VAL A 1 111 ? 40.238 2.973 43.937 1.00 38.68 111 VAL A CA 1
ATOM 779 C C . VAL A 1 111 ? 40.566 2.621 45.385 1.00 40.00 111 VAL A C 1
ATOM 780 O O . VAL A 1 111 ? 39.816 1.900 46.044 1.00 42.27 111 VAL A O 1
ATOM 784 N N . LYS A 1 112 ? 41.687 3.143 45.873 1.00 38.18 112 LYS A N 1
ATOM 785 C CA . LYS A 1 112 ? 42.080 2.964 47.267 1.00 44.15 112 LYS A CA 1
ATOM 786 C C . LYS A 1 112 ? 41.052 3.598 48.199 1.00 43.06 112 LYS A C 1
ATOM 787 O O . LYS A 1 112 ? 40.758 3.068 49.270 1.00 48.94 112 LYS A O 1
ATOM 793 N N . PHE A 1 113 ? 40.518 4.742 47.781 1.00 43.12 113 PHE A N 1
ATOM 794 C CA . PHE A 1 113 ? 39.464 5.428 48.521 1.00 39.54 113 PHE A CA 1
ATOM 795 C C . PHE A 1 113 ? 38.214 4.561 48.647 1.00 37.39 113 PHE A C 1
ATOM 796 O O . PHE A 1 113 ? 37.615 4.471 49.718 1.00 45.73 113 PHE A O 1
ATOM 804 N N . MET A 1 114 ? 37.825 3.928 47.545 1.00 40.24 114 MET A N 1
ATOM 805 C CA . MET A 1 114 ? 36.630 3.091 47.517 1.00 42.77 114 MET A CA 1
ATOM 806 C C . MET A 1 114 ? 36.806 1.804 48.320 1.00 43.37 114 MET A C 1
ATOM 807 O O . MET A 1 114 ? 35.832 1.239 48.819 1.00 48.37 114 MET A O 1
ATOM 812 N N . GLN A 1 115 ? 38.049 1.345 48.438 1.00 42.24 115 GLN A N 1
ATOM 813 C CA . GLN A 1 115 ? 38.355 0.112 49.161 1.00 46.69 115 GLN A CA 1
ATOM 814 C C . GLN A 1 115 ? 37.930 0.183 50.627 1.00 47.82 115 GLN A C 1
ATOM 815 O O . GLN A 1 115 ? 37.567 -0.830 51.225 1.00 53.38 115 GLN A O 1
ATOM 821 N N . LYS A 1 116 ? 37.961 1.384 51.197 1.00 55.46 116 LYS A N 1
ATOM 822 C CA . LYS A 1 116 ? 37.571 1.586 52.590 1.00 51.19 116 LYS A CA 1
ATOM 823 C C . LYS A 1 116 ? 36.085 1.321 52.830 1.00 54.38 116 LYS A C 1
ATOM 824 O O . LYS A 1 116 ? 35.639 1.252 53.976 1.00 60.11 116 LYS A O 1
ATOM 830 N N . LYS A 1 117 ? 35.323 1.172 51.752 1.00 52.06 117 LYS A N 1
ATOM 831 C CA . LYS A 1 117 ? 33.889 0.934 51.859 1.00 50.27 117 LYS A CA 1
ATOM 832 C C . LYS A 1 117 ? 33.532 -0.528 51.606 1.00 49.10 117 LYS A C 1
ATOM 833 O O . LYS A 1 117 ? 32.356 -0.894 51.598 1.00 56.11 117 LYS A O 1
ATOM 839 N N . TYR A 1 118 ? 34.547 -1.361 51.399 1.00 44.24 118 TYR A N 1
ATOM 840 C CA . TYR A 1 118 ? 34.321 -2.771 51.099 1.00 59.60 118 TYR A CA 1
ATOM 841 C C . TYR A 1 118 ? 35.217 -3.689 51.925 1.00 58.51 118 TYR A C 1
ATOM 842 O O . TYR A 1 118 ? 36.423 -3.465 52.030 1.00 51.44 118 TYR A O 1
ATOM 851 N N . SER A 1 119 ? 34.618 -4.723 52.507 1.00 63.27 119 SER A N 1
ATOM 852 C CA . SER A 1 119 ? 35.376 -5.732 53.237 1.00 62.44 119 SER A CA 1
ATOM 853 C C . SER A 1 119 ? 36.163 -6.600 52.262 1.00 63.87 119 SER A C 1
ATOM 854 O O . SER A 1 119 ? 37.352 -6.852 52.456 1.00 56.24 119 SER A O 1
ATOM 857 N N . ARG A 1 120 ? 35.486 -7.055 51.212 1.00 65.56 120 ARG A N 1
ATOM 858 C CA . ARG A 1 120 ? 36.128 -7.828 50.158 1.00 61.66 120 ARG A CA 1
ATOM 859 C C . ARG A 1 120 ? 36.997 -6.919 49.293 1.00 58.91 120 ARG A C 1
ATOM 860 O O . ARG A 1 120 ? 36.656 -5.756 49.076 1.00 57.66 120 ARG A O 1
ATOM 868 N N . PRO A 1 121 ? 38.127 -7.446 48.797 1.00 55.40 121 PRO A N 1
ATOM 869 C CA . PRO A 1 121 ? 39.045 -6.649 47.975 1.00 52.20 121 PRO A CA 1
ATOM 870 C C . PRO A 1 121 ? 38.455 -6.276 46.617 1.00 52.07 121 PRO A C 1
ATOM 871 O O . PRO A 1 121 ? 37.835 -7.112 45.958 1.00 55.51 121 PRO A O 1
ATOM 875 N N . ILE A 1 122 ? 38.649 -5.025 46.212 1.00 47.67 122 ILE A N 1
ATOM 876 C CA . ILE A 1 122 ? 38.185 -4.551 44.914 1.00 39.44 122 ILE A CA 1
ATOM 877 C C . ILE A 1 122 ? 39.027 -5.160 43.797 1.00 42.76 122 ILE A C 1
ATOM 878 O O . ILE A 1 122 ? 40.256 -5.119 43.843 1.00 48.91 122 ILE A O 1
ATOM 883 N N . VAL A 1 123 ? 38.361 -5.724 42.794 1.00 46.59 123 VAL A N 1
ATOM 884 C CA . VAL A 1 123 ? 39.053 -6.423 41.717 1.00 39.88 123 VAL A CA 1
ATOM 885 C C . VAL A 1 123 ? 39.002 -5.656 40.398 1.00 41.29 123 VAL A C 1
ATOM 886 O O . VAL A 1 123 ? 39.360 -6.193 39.349 1.00 43.50 123 VAL A O 1
ATOM 890 N N . VAL A 1 124 ? 38.556 -4.404 40.454 1.00 39.01 124 VAL A N 1
ATOM 891 C CA . VAL A 1 124 ? 38.567 -3.536 39.280 1.00 36.63 124 VAL A CA 1
ATOM 892 C C . VAL A 1 124 ? 39.999 -3.286 38.820 1.00 36.24 124 VAL A C 1
ATOM 893 O O . VAL A 1 124 ? 40.824 -2.786 39.584 1.00 41.78 124 VAL A O 1
ATOM 897 N N . GLU A 1 125 ? 40.295 -3.637 37.573 1.00 33.71 125 GLU A N 1
ATOM 898 C CA . GLU A 1 125 ? 41.649 -3.484 37.051 1.00 43.45 125 GLU A CA 1
ATOM 899 C C . GLU A 1 125 ? 41.904 -2.072 36.530 1.00 46.16 125 GLU A C 1
ATOM 900 O O . GLU A 1 125 ? 41.044 -1.463 35.894 1.00 38.47 125 GLU A O 1
ATOM 906 N N . VAL A 1 126 ? 43.093 -1.553 36.817 1.00 40.03 126 VAL A N 1
ATOM 907 C CA . VAL A 1 126 ? 43.504 -0.252 36.307 1.00 37.14 126 VAL A CA 1
ATOM 908 C C . VAL A 1 126 ? 44.712 -0.417 35.391 1.00 40.43 126 VAL A C 1
ATOM 909 O O . VAL A 1 126 ? 45.820 -0.693 35.850 1.00 48.58 126 VAL A O 1
ATOM 913 N N . GLU A 1 127 ? 44.488 -0.251 34.092 1.00 42.94 127 GLU A N 1
ATOM 914 C CA . GLU A 1 127 ? 45.537 -0.451 33.100 1.00 45.22 127 GLU A CA 1
ATOM 915 C C . GLU A 1 127 ? 45.535 0.675 32.078 1.00 43.48 127 GLU A C 1
ATOM 916 O O . GLU A 1 127 ? 44.515 1.330 31.867 1.00 44.07 127 GLU A O 1
ATOM 922 N N . LYS A 1 128 ? 46.681 0.899 31.444 1.00 41.79 128 LYS A N 1
ATOM 923 C CA . LYS A 1 128 ? 46.737 1.798 30.302 1.00 46.28 128 LYS A CA 1
ATOM 924 C C . LYS A 1 128 ? 45.985 1.166 29.143 1.00 49.51 128 LYS A C 1
ATOM 925 O O . LYS A 1 128 ? 46.185 -0.009 28.835 1.00 50.57 128 LYS A O 1
ATOM 931 N N . LEU A 1 129 ? 45.109 1.942 28.513 1.00 45.47 129 LEU A N 1
ATOM 932 C CA . LEU A 1 129 ? 44.377 1.465 27.350 1.00 35.75 129 LEU A CA 1
ATOM 933 C C . LEU A 1 129 ? 45.360 1.067 26.252 1.00 41.78 129 LEU A C 1
ATOM 934 O O . LEU A 1 129 ? 46.258 1.832 25.901 1.00 43.12 129 LEU A O 1
ATOM 939 N N . LYS A 1 130 ? 45.181 -0.135 25.716 1.00 36.36 130 LYS A N 1
ATOM 940 C CA . LYS A 1 130 ? 46.081 -0.680 24.707 1.00 41.11 130 LYS A CA 1
ATOM 941 C C . LYS A 1 130 ? 45.431 -0.840 23.348 1.00 43.53 130 LYS A C 1
ATOM 942 O O . LYS A 1 130 ? 46.062 -0.614 22.315 1.00 39.94 130 LYS A O 1
ATOM 948 N N . HIS A 1 131 ? 44.156 -1.203 23.359 1.00 38.90 131 HIS A N 1
ATOM 949 C CA . HIS A 1 131 ? 43.355 -1.230 22.150 1.00 37.34 131 HIS A CA 1
ATOM 950 C C . HIS A 1 131 ? 41.915 -0.909 22.502 1.00 35.98 131 HIS A C 1
ATOM 951 O O . HIS A 1 131 ? 41.443 -1.256 23.582 1.00 30.74 131 HIS A O 1
ATOM 958 N N . PHE A 1 132 ? 41.221 -0.239 21.594 1.00 29.08 132 PHE A N 1
ATOM 959 C CA . PHE A 1 132 ? 39.800 0.001 21.770 1.00 31.91 132 PHE A CA 1
ATOM 960 C C . PHE A 1 132 ? 39.114 -0.158 20.425 1.00 33.94 132 PHE A C 1
ATOM 961 O O . PHE A 1 132 ? 39.222 0.702 19.552 1.00 41.23 132 PHE A O 1
ATOM 969 N N . ILE A 1 133 ? 38.410 -1.271 20.263 1.00 41.50 133 ILE A N 1
ATOM 970 C CA . ILE A 1 133 ? 37.747 -1.568 19.005 1.00 36.83 133 ILE A CA 1
ATOM 971 C C . ILE A 1 133 ? 36.315 -1.064 19.052 1.00 32.51 133 ILE A C 1
ATOM 972 O O . ILE A 1 133 ? 35.500 -1.552 19.834 1.00 46.46 133 ILE A O 1
ATOM 977 N N . LEU A 1 134 ? 36.021 -0.075 18.215 1.00 35.03 134 LEU A N 1
ATOM 978 C CA . LEU A 1 134 ? 34.697 0.529 18.169 1.00 37.92 134 LEU A CA 1
ATOM 979 C C . LEU A 1 134 ? 33.644 -0.495 17.764 1.00 37.81 134 LEU A C 1
ATOM 980 O O . LEU A 1 134 ? 33.791 -1.184 16.755 1.00 46.48 134 LEU A O 1
ATOM 985 N N . ALA A 1 135 ? 32.584 -0.592 18.558 1.00 37.94 135 ALA A N 1
ATOM 986 C CA . ALA A 1 135 ? 31.501 -1.520 18.266 1.00 42.13 135 ALA A CA 1
ATOM 987 C C . ALA A 1 135 ? 30.667 -1.012 17.097 1.00 49.74 135 ALA A C 1
ATOM 988 O O . ALA 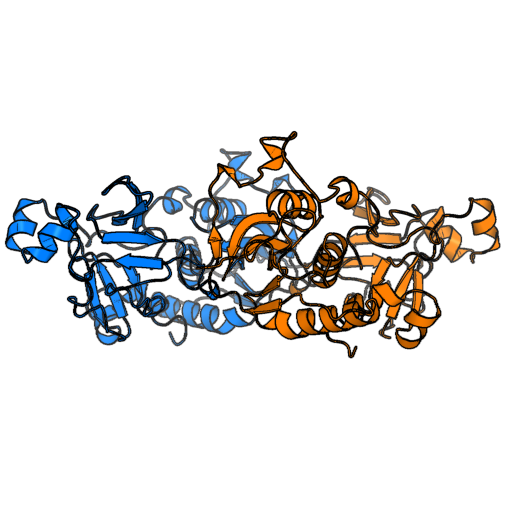A 1 135 ? 30.754 0.158 16.724 1.00 43.21 135 ALA A O 1
ATOM 990 N N . GLU A 1 136 ? 29.861 -1.899 16.524 1.00 47.23 136 GLU A N 1
ATOM 991 C CA . GLU A 1 136 ? 29.018 -1.552 15.386 1.00 40.53 136 GLU A CA 1
ATOM 992 C C . GLU A 1 136 ? 27.952 -0.537 15.786 1.00 49.25 136 GLU A C 1
ATOM 993 O O . GLU A 1 136 ? 27.652 -0.377 16.970 1.00 48.68 136 GLU A O 1
ATOM 999 N N . ASP A 1 137 ? 27.389 0.146 14.793 1.00 46.39 137 ASP A N 1
ATOM 1000 C CA . ASP A 1 137 ? 26.354 1.152 15.027 1.00 55.77 137 ASP A CA 1
ATOM 1001 C C . ASP A 1 137 ? 25.146 0.557 15.746 1.00 53.81 137 ASP A C 1
ATOM 1002 O O . ASP A 1 137 ? 24.402 1.266 16.425 1.00 51.22 137 ASP A O 1
ATOM 1007 N N . TYR A 1 138 ? 24.957 -0.748 15.576 1.00 43.76 138 TYR A N 1
ATOM 1008 C CA . TYR A 1 138 ? 23.926 -1.492 16.288 1.00 46.90 138 TYR A CA 1
ATOM 1009 C C . TYR A 1 138 ? 24.074 -1.341 17.801 1.00 47.17 138 TYR A C 1
ATOM 1010 O O . TYR A 1 138 ? 23.086 -1.172 18.516 1.00 49.72 138 TYR A O 1
ATOM 1019 N N . HIS A 1 139 ? 25.313 -1.401 18.280 1.00 46.50 139 HIS A N 1
ATOM 1020 C CA . HIS A 1 139 ? 25.591 -1.308 19.711 1.00 44.67 139 HIS A CA 1
ATOM 1021 C C . HIS A 1 139 ? 25.768 0.131 20.193 1.00 44.90 139 HIS A C 1
ATOM 1022 O O . HIS A 1 139 ? 25.905 0.375 21.392 1.00 46.14 139 HIS A O 1
ATOM 1029 N N . GLN A 1 140 ? 25.765 1.081 19.264 1.00 46.79 140 GLN A N 1
ATOM 1030 C CA . GLN A 1 140 ? 25.939 2.487 19.617 1.00 44.46 140 GLN A CA 1
ATOM 1031 C C . GLN A 1 140 ? 24.593 3.122 19.945 1.00 44.01 140 GLN A C 1
ATOM 1032 O O . GLN A 1 140 ? 23.696 3.148 19.103 1.00 49.28 140 GLN A O 1
ATOM 1038 N N . ASP A 1 141 ? 24.469 3.641 21.166 1.00 42.79 141 ASP A N 1
ATOM 1039 C CA . ASP A 1 141 ? 23.198 4.148 21.683 1.00 52.28 141 ASP A CA 1
ATOM 1040 C C . ASP A 1 141 ? 22.097 3.108 21.508 1.00 44.67 141 ASP A C 1
ATOM 1041 O O . ASP A 1 141 ? 21.012 3.409 21.011 1.00 49.26 141 ASP A O 1
ATOM 1046 N N . TYR A 1 142 ? 22.398 1.881 21.922 1.00 48.36 142 TYR A N 1
ATOM 1047 C CA . TYR A 1 142 ? 21.498 0.743 21.762 1.00 46.28 142 TYR A CA 1
ATOM 1048 C C . TYR A 1 142 ? 20.161 0.946 22.470 1.00 48.39 142 TYR A C 1
ATOM 1049 O O . TYR A 1 142 ? 19.100 0.747 21.878 1.00 54.31 142 TYR A O 1
ATOM 1058 N N . LEU A 1 143 ? 20.218 1.344 23.737 1.00 42.42 143 LEU A N 1
ATOM 1059 C CA . LEU A 1 143 ? 19.013 1.512 24.543 1.00 39.75 143 LEU A CA 1
ATOM 1060 C C . LEU A 1 143 ? 18.186 2.710 24.089 1.00 44.94 143 LEU A C 1
ATOM 1061 O O . LEU A 1 143 ? 16.995 2.802 24.389 1.00 48.87 143 LEU A O 1
ATOM 1066 N N . GLN A 1 144 ? 18.822 3.626 23.367 1.00 45.92 144 GLN A N 1
ATOM 1067 C CA . GLN A 1 144 ? 18.122 4.779 22.816 1.00 52.15 144 GLN A CA 1
ATOM 1068 C C . GLN A 1 144 ? 17.326 4.361 21.586 1.00 52.33 144 GLN A C 1
ATOM 1069 O O . GLN A 1 144 ? 16.197 4.805 21.380 1.00 47.86 144 GLN A O 1
ATOM 1075 N N . LYS A 1 145 ? 17.929 3.500 20.772 1.00 50.87 145 LYS A N 1
ATOM 1076 C CA . LYS A 1 145 ? 17.279 2.970 19.579 1.00 51.97 145 LYS A CA 1
ATOM 1077 C C . LYS A 1 145 ? 16.251 1.904 19.940 1.00 65.98 145 LYS A C 1
ATOM 1078 O O . LYS A 1 145 ? 15.159 1.858 19.372 1.00 59.19 145 LYS A O 1
ATOM 1084 N N . ASN A 1 146 ? 16.613 1.046 20.889 1.00 60.61 146 ASN A N 1
ATOM 1085 C CA . ASN A 1 146 ? 15.737 -0.028 21.339 1.00 44.28 146 ASN A CA 1
ATOM 1086 C C . ASN A 1 146 ? 15.411 0.100 22.823 1.00 52.11 146 ASN A C 1
ATOM 1087 O O . ASN A 1 146 ? 16.094 -0.483 23.664 1.00 50.89 146 ASN A O 1
ATOM 1092 N N . PRO A 1 147 ? 14.358 0.868 23.146 1.00 47.18 147 PRO A N 1
ATOM 1093 C CA . PRO A 1 147 ? 13.978 1.165 24.534 1.00 53.71 147 PRO A CA 1
ATOM 1094 C C . PRO A 1 147 ? 13.587 -0.077 25.332 1.00 57.21 147 PRO A C 1
ATOM 1095 O O . PRO A 1 147 ? 13.592 -0.040 26.562 1.00 60.29 147 PRO A O 1
ATOM 1099 N N . GLY A 1 148 ? 13.256 -1.162 24.639 1.00 56.49 148 GLY A N 1
ATOM 1100 C CA . GLY A 1 148 ? 12.922 -2.409 25.302 1.00 46.04 148 GLY A CA 1
ATOM 1101 C C . GLY A 1 148 ? 14.140 -3.293 25.490 1.00 50.00 148 GLY A C 1
ATOM 1102 O O . GLY A 1 148 ? 14.019 -4.468 25.836 1.00 41.24 148 GLY A O 1
ATOM 1103 N N . GLY A 1 149 ? 15.319 -2.721 25.261 1.00 41.24 149 GLY A N 1
ATOM 1104 C CA . GLY A 1 149 ? 16.563 -3.463 25.358 1.00 37.02 149 GLY A CA 1
ATOM 1105 C C . GLY A 1 149 ? 16.929 -3.848 26.778 1.00 39.28 149 GLY A C 1
ATOM 1106 O O . GLY A 1 149 ? 16.412 -3.282 27.741 1.00 41.77 149 GLY A O 1
ATOM 1107 N N . TYR A 1 150 ? 17.830 -4.818 26.905 1.00 42.31 150 TYR A N 1
ATOM 1108 C CA . TYR A 1 150 ? 18.291 -5.281 28.210 1.00 45.90 150 TYR A CA 1
ATOM 1109 C C . TYR A 1 150 ? 19.201 -4.257 28.877 1.00 53.42 150 TYR A C 1
ATOM 1110 O O . TYR A 1 150 ? 20.020 -3.616 28.217 1.00 47.46 150 TYR A O 1
ATOM 1119 N N . CYS A 1 151 ? 19.058 -4.118 30.191 1.00 54.38 151 CYS A N 1
ATOM 1120 C CA . CYS A 1 151 ? 19.844 -3.155 30.950 1.00 56.52 151 CYS A CA 1
ATOM 1121 C C . CYS A 1 151 ? 19.813 -3.482 32.438 1.00 53.41 151 CYS A C 1
ATOM 1122 O O . CYS A 1 151 ? 18.798 -3.287 33.106 1.00 56.51 151 CYS A O 1
ATOM 1125 N N . HIS A 1 152 ? 20.933 -3.983 32.949 1.00 50.51 152 HIS A N 1
ATOM 1126 C CA . HIS A 1 152 ? 21.057 -4.318 34.363 1.00 61.54 152 HIS A CA 1
ATOM 1127 C C . HIS A 1 152 ? 20.974 -3.067 35.232 1.00 60.99 152 HIS A C 1
ATOM 1128 O O . HIS A 1 152 ? 20.324 -3.065 36.278 1.00 56.36 152 HIS A O 1
ATOM 1135 N N . ILE A 1 153 ? 21.641 -2.008 34.787 1.00 65.15 153 ILE A N 1
ATOM 1136 C CA . ILE A 1 153 ? 21.678 -0.741 35.510 1.00 61.24 153 ILE A CA 1
ATOM 1137 C C . ILE A 1 153 ? 20.306 -0.067 35.535 1.00 55.41 153 ILE A C 1
ATOM 1138 O O . ILE A 1 153 ? 19.553 -0.140 34.566 1.00 63.31 153 ILE A O 1
ATOM 1143 N N . ASP A 1 154 ? 19.979 0.578 36.650 1.00 50.68 154 ASP A N 1
ATOM 1144 C CA . ASP A 1 154 ? 18.788 1.414 36.722 1.00 51.39 154 ASP A CA 1
ATOM 1145 C C . ASP A 1 154 ? 19.131 2.809 36.205 1.00 52.43 154 ASP A C 1
ATOM 1146 O O . ASP A 1 154 ? 19.719 3.618 36.922 1.00 53.38 154 ASP A O 1
ATOM 1151 N N . LEU A 1 155 ? 18.763 3.082 34.956 1.00 45.78 155 LEU A N 1
ATOM 1152 C CA . LEU A 1 155 ? 19.152 4.322 34.285 1.00 49.70 155 LEU A CA 1
ATOM 1153 C C . LEU A 1 155 ? 18.580 5.575 34.945 1.00 49.27 155 LEU A C 1
ATOM 1154 O O . LEU A 1 155 ? 19.087 6.677 34.734 1.00 48.40 155 LEU A O 1
ATOM 1159 N N . THR A 1 156 ? 17.530 5.408 35.742 1.00 48.77 156 THR A N 1
ATOM 1160 C CA . THR A 1 156 ? 16.908 6.538 36.424 1.00 39.48 156 THR A CA 1
ATOM 1161 C C . THR A 1 156 ? 17.803 7.084 37.534 1.00 45.02 156 THR A C 1
ATOM 1162 O O . THR A 1 156 ? 17.587 8.193 38.023 1.00 48.70 156 THR A O 1
ATOM 1166 N N . LEU A 1 157 ? 18.803 6.301 37.928 1.00 43.01 157 LEU A N 1
ATOM 1167 C CA . LEU A 1 157 ? 19.755 6.719 38.953 1.00 48.04 157 LEU A CA 1
ATOM 1168 C C . LEU A 1 157 ? 20.578 7.922 38.501 1.00 43.81 157 LEU A C 1
ATOM 1169 O O . LEU A 1 157 ? 20.970 8.756 39.318 1.00 48.54 157 LEU A O 1
ATOM 1174 N N . ALA A 1 158 ? 20.841 8.002 37.200 1.00 37.78 158 ALA A N 1
ATOM 1175 C CA . ALA A 1 158 ? 21.592 9.115 36.626 1.00 33.66 158 ALA A CA 1
ATOM 1176 C C . ALA A 1 158 ? 20.884 10.449 36.848 1.00 44.79 158 ALA A C 1
ATOM 1177 O O . ALA A 1 158 ? 21.511 11.508 36.821 1.00 52.48 158 ALA A O 1
ATOM 1179 N N . LEU A 1 159 ? 19.575 10.389 37.069 1.00 38.55 159 LEU A N 1
ATOM 1180 C CA . LEU A 1 159 ? 18.785 11.584 37.330 1.00 42.19 159 LEU A CA 1
ATOM 1181 C C . LEU A 1 159 ? 18.460 11.690 38.816 1.00 43.16 159 LEU A C 1
ATOM 1182 O O . LEU A 1 159 ? 17.654 12.522 39.233 1.00 45.34 159 LEU A O 1
ATOM 1187 N N . LYS A 1 160 ? 19.099 10.834 39.606 1.00 44.56 160 LYS A N 1
ATOM 1188 C CA . LYS A 1 160 ? 18.927 10.828 41.054 1.00 46.87 160 LYS A CA 1
ATOM 1189 C C . LYS A 1 160 ? 20.249 11.187 41.735 1.00 44.29 160 LYS A C 1
ATOM 1190 O O . LYS A 1 160 ? 21.310 11.062 41.121 1.00 41.26 160 LYS A O 1
ATOM 1196 N N . PRO A 1 161 ? 20.191 11.651 42.997 1.00 44.97 161 PRO A N 1
ATOM 1197 C CA . PRO A 1 161 ? 21.402 12.074 43.712 1.00 40.58 161 PRO A CA 1
ATOM 1198 C C . PRO A 1 161 ? 22.498 11.010 43.760 1.00 50.34 161 PRO A C 1
ATOM 1199 O O . PRO A 1 161 ? 22.227 9.844 44.045 1.00 46.07 161 PRO A O 1
ATOM 1203 N N . LEU A 1 162 ? 23.727 11.429 43.476 1.00 44.87 162 LEU A N 1
ATOM 1204 C CA . LEU A 1 162 ? 24.883 10.543 43.518 1.00 47.22 162 LEU A CA 1
ATOM 1205 C C . LEU A 1 162 ? 25.228 10.163 44.952 1.00 48.49 162 LEU A C 1
ATOM 1206 O O . LEU A 1 162 ? 25.680 9.050 45.221 1.00 47.70 162 LEU A O 1
ATOM 1211 N N . TYR A 1 163 ? 25.009 11.098 45.871 1.00 43.54 163 TYR A N 1
ATOM 1212 C CA . TYR A 1 163 ? 25.324 10.879 47.276 1.00 45.74 163 TYR A CA 1
ATOM 1213 C C . TYR A 1 163 ? 24.076 10.989 48.142 1.00 47.55 163 TYR A C 1
ATOM 1214 O O . TYR A 1 163 ? 23.036 11.468 47.690 1.00 51.06 163 TYR A O 1
ATOM 1223 N N . ASP A 1 164 ? 24.187 10.531 49.384 1.00 42.47 164 ASP A N 1
ATOM 1224 C CA . ASP A 1 164 ? 23.099 10.644 50.346 1.00 45.96 164 ASP A CA 1
ATOM 1225 C C . ASP A 1 164 ? 22.772 12.110 50.616 1.00 47.08 164 ASP A C 1
ATOM 1226 O O . ASP A 1 164 ? 23.588 12.842 51.176 1.00 51.88 164 ASP A O 1
ATOM 1231 N N . GLU A 1 165 ? 21.577 12.533 50.217 1.00 45.44 165 GLU A N 1
ATOM 1232 C CA . GLU A 1 165 ? 21.154 13.916 50.408 1.00 56.35 165 GLU A CA 1
ATOM 1233 C C . GLU A 1 165 ? 20.021 14.007 51.424 1.00 49.99 165 GLU A C 1
ATOM 1234 O O . GLU A 1 165 ? 19.317 15.014 51.498 1.00 49.37 165 GLU A O 1
ATOM 1240 N N . SER A 1 166 ? 19.850 12.942 52.200 1.00 47.13 166 SER A N 1
ATOM 1241 C CA . SER A 1 166 ? 18.803 12.878 53.212 1.00 53.03 166 SER A CA 1
ATOM 1242 C C . SER A 1 166 ? 19.036 13.874 54.346 1.00 60.35 166 SER A C 1
ATOM 1243 O O . SER A 1 166 ? 18.086 14.369 54.949 1.00 55.62 166 SER A O 1
ATOM 1246 N N . LYS A 1 167 ? 20.302 14.157 54.636 1.00 65.24 167 LYS A N 1
ATOM 1247 C CA . LYS A 1 167 ? 20.658 15.073 55.717 1.00 55.39 167 LYS A CA 1
ATOM 1248 C C . LYS A 1 167 ? 20.697 16.527 55.248 1.00 56.61 167 LYS A C 1
ATOM 1249 O O . LYS A 1 167 ? 20.990 17.431 56.029 1.00 53.96 167 LYS A O 1
ATOM 1255 N N . PHE A 1 168 ? 20.400 16.742 53.971 1.00 57.77 168 PHE A N 1
ATOM 1256 C CA . PHE A 1 168 ? 20.445 18.071 53.368 1.00 53.21 168 PHE A CA 1
ATOM 1257 C C . PHE A 1 168 ? 19.033 18.637 53.207 1.00 51.95 168 PHE A C 1
ATOM 1258 O O . PHE A 1 168 ? 18.684 19.175 52.157 1.00 58.49 168 PHE A O 1
ATOM 1266 N N . LYS A 1 169 ? 18.234 18.516 54.263 1.00 58.05 169 LYS A N 1
ATOM 1267 C CA . LYS A 1 169 ? 16.845 18.956 54.250 1.00 57.30 169 LYS A CA 1
ATOM 1268 C C . LYS A 1 169 ? 16.749 20.473 54.340 1.00 58.38 169 LYS A C 1
ATOM 1269 O O . LYS A 1 169 ? 17.556 21.110 55.014 1.00 59.60 169 LYS A O 1
ATOM 1275 N N . VAL A 1 170 ? 15.764 21.049 53.657 1.00 60.88 170 VAL A N 1
ATOM 1276 C CA . VAL A 1 170 ? 15.598 22.501 53.638 1.00 57.18 170 VAL A CA 1
ATOM 1277 C C . VAL A 1 170 ? 14.622 22.978 54.717 1.00 53.50 170 VAL A C 1
ATOM 1278 O O . VAL A 1 170 ? 13.484 22.510 54.776 1.00 58.21 170 VAL A O 1
ATOM 1282 N N . PRO A 1 171 ? 15.065 23.905 55.582 1.00 52.27 171 PRO A N 1
ATOM 1283 C CA . PRO A 1 171 ? 14.152 24.547 56.532 1.00 65.69 171 PRO A CA 1
ATOM 1284 C C . PRO A 1 171 ? 13.237 25.502 55.770 1.00 67.64 171 PRO A C 1
ATOM 1285 O O . PRO A 1 171 ? 13.608 25.905 54.673 1.00 77.37 171 PRO A O 1
ATOM 1289 N N . SER A 1 172 ? 12.079 25.862 56.309 1.00 78.01 172 SER A N 1
ATOM 1290 C CA . SER A 1 172 ? 11.256 26.874 55.656 1.00 79.26 172 SER A CA 1
ATOM 1291 C C . SER A 1 172 ? 11.858 28.238 55.988 1.00 73.39 172 SER A C 1
ATOM 1292 O O . SER A 1 172 ? 12.746 28.336 56.835 1.00 66.72 172 SER A O 1
ATOM 1295 N N . LYS A 1 173 ? 11.405 29.275 55.295 1.00 76.36 173 LYS A N 1
ATOM 1296 C CA . LYS A 1 173 ? 11.843 30.657 55.520 1.00 75.88 173 LYS A CA 1
ATOM 1297 C C . LYS A 1 173 ? 11.946 31.130 56.979 1.00 76.62 173 LYS A C 1
ATOM 1298 O O . LYS A 1 173 ? 12.843 31.899 57.322 1.00 69.11 173 LYS A O 1
ATOM 1304 N N . GLU A 1 174 ? 11.036 30.680 57.837 1.00 75.94 174 GLU A N 1
ATOM 1305 C CA . GLU A 1 174 ? 10.915 31.254 59.178 1.00 74.69 174 GLU A CA 1
ATOM 1306 C C . GLU A 1 174 ? 11.969 30.734 60.154 1.00 75.20 174 GLU A C 1
ATOM 1307 O O . GLU A 1 174 ? 12.387 31.453 61.066 1.00 72.28 174 GLU A O 1
ATOM 1313 N N . GLU A 1 175 ? 12.378 29.478 59.978 1.00 72.77 175 GLU A N 1
ATOM 1314 C CA . GLU A 1 175 ? 13.497 28.918 60.740 1.00 68.54 175 GLU A CA 1
ATOM 1315 C C . GLU A 1 175 ? 14.818 29.627 60.386 1.00 69.97 175 GLU A C 1
ATOM 1316 O O . GLU A 1 175 ? 15.630 29.962 61.259 1.00 70.60 175 GLU A O 1
ATOM 1322 N N . LEU A 1 176 ? 15.011 29.852 59.089 1.00 63.23 176 LEU A N 1
ATOM 1323 C CA . LEU A 1 176 ? 16.226 30.459 58.557 1.00 55.28 176 LEU A CA 1
ATOM 1324 C C . LEU A 1 176 ? 16.340 31.882 59.083 1.00 56.09 176 LEU A C 1
ATOM 1325 O O . LEU A 1 176 ? 17.436 32.424 59.242 1.00 50.74 176 LEU A O 1
ATOM 1330 N N . LYS A 1 177 ? 15.185 32.473 59.366 1.00 66.89 177 LYS A N 1
ATOM 1331 C CA . LYS A 1 177 ? 15.117 33.838 59.855 1.00 62.54 177 LYS A CA 1
ATOM 1332 C C . LYS A 1 177 ? 15.676 33.914 61.272 1.00 61.87 177 LYS A C 1
ATOM 1333 O O . LYS A 1 177 ? 16.144 34.965 61.701 1.00 63.71 177 LYS A O 1
ATOM 1339 N N . LYS A 1 178 ? 15.635 32.795 61.990 1.00 63.30 178 LYS A N 1
ATOM 1340 C CA . LYS A 1 178 ? 16.167 32.744 63.349 1.00 67.93 178 LYS A CA 1
ATOM 1341 C C . LYS A 1 178 ? 17.582 32.179 63.356 1.00 69.70 178 LYS A C 1
ATOM 1342 O O . LYS A 1 178 ? 18.404 32.544 64.198 1.00 82.46 178 LYS A O 1
ATOM 1348 N N . SER A 1 179 ? 17.859 31.278 62.418 1.00 65.55 179 SER A N 1
ATOM 1349 C CA . SER A 1 179 ? 19.154 30.607 62.351 1.00 62.37 179 SER A CA 1
ATOM 1350 C C . SER A 1 179 ? 20.255 31.485 61.758 1.00 62.47 179 SER A C 1
ATOM 1351 O O . SER A 1 179 ? 21.353 31.575 62.306 1.00 63.52 179 SER A O 1
ATOM 1354 N N . LEU A 1 180 ? 19.950 32.131 60.638 1.00 61.15 180 LEU A N 1
ATOM 1355 C CA . LEU A 1 180 ? 20.948 32.882 59.883 1.00 57.45 180 LEU A CA 1
ATOM 1356 C C . LEU A 1 180 ? 21.146 34.311 60.379 1.00 55.97 180 LEU A C 1
ATOM 1357 O O . LEU A 1 180 ? 20.246 34.905 60.972 1.00 66.46 180 LEU A O 1
ATOM 1362 N N . LYS A 1 181 ? 22.335 34.853 60.131 1.00 53.48 181 LYS A N 1
ATOM 1363 C CA . LYS A 1 181 ? 22.578 36.277 60.320 1.00 54.30 181 LYS A CA 1
ATOM 1364 C C . LYS A 1 181 ? 21.841 37.036 59.220 1.00 56.17 181 LYS A C 1
ATOM 1365 O O . LYS A 1 181 ? 21.531 36.454 58.179 1.00 54.43 181 LYS A O 1
ATOM 1371 N N . PRO A 1 182 ? 21.542 38.327 59.449 1.00 63.44 182 PRO A N 1
ATOM 1372 C CA . PRO A 1 182 ? 20.821 39.134 58.456 1.00 56.42 182 PRO A CA 1
ATOM 1373 C C . PRO A 1 182 ? 21.430 39.067 57.054 1.00 57.20 182 PRO A C 1
ATOM 1374 O O . PRO A 1 182 ? 20.694 38.907 56.080 1.00 56.64 182 PRO A O 1
ATOM 1378 N N . ILE A 1 183 ? 22.751 39.183 56.959 1.00 54.63 183 ILE A N 1
ATOM 1379 C CA . ILE A 1 183 ? 23.432 39.145 55.668 1.00 50.09 183 ILE A CA 1
ATOM 1380 C C . ILE A 1 183 ? 23.330 37.765 55.010 1.00 49.81 183 ILE A C 1
ATOM 1381 O O . ILE A 1 183 ? 23.260 37.658 53.785 1.00 50.46 183 ILE A O 1
ATOM 1386 N N . GLN A 1 184 ? 23.301 36.713 55.823 1.00 45.56 184 GLN A N 1
ATOM 1387 C CA . GLN A 1 184 ? 23.182 35.353 55.307 1.00 46.41 184 GLN A CA 1
ATOM 1388 C C . GLN A 1 184 ? 21.784 35.109 54.755 1.00 42.43 184 GLN A C 1
ATOM 1389 O O . GLN A 1 184 ? 21.617 34.487 53.706 1.00 40.79 184 GLN A O 1
ATOM 1395 N N . PHE A 1 185 ? 20.783 35.603 55.476 1.00 48.30 185 PHE A N 1
ATOM 1396 C CA . PHE A 1 185 ? 19.393 35.473 55.059 1.00 43.86 185 PHE A CA 1
ATOM 1397 C C . PHE A 1 185 ? 19.128 36.302 53.807 1.00 44.28 185 PHE A C 1
ATOM 1398 O O . PHE A 1 185 ? 18.468 35.841 52.876 1.00 43.08 185 PHE A O 1
ATOM 1406 N N . SER A 1 186 ? 19.649 37.525 53.795 1.00 42.80 186 SER A N 1
ATOM 1407 C CA . SER A 1 186 ? 19.467 38.436 52.671 1.00 46.00 186 SER A CA 1
ATOM 1408 C C . SER A 1 186 ? 20.033 37.865 51.375 1.00 44.44 186 SER A C 1
ATOM 1409 O O . SER A 1 186 ? 19.374 37.891 50.337 1.00 41.22 186 SER A O 1
ATOM 1412 N N . VAL A 1 187 ? 21.259 37.356 51.438 1.00 42.80 187 VAL A N 1
ATOM 1413 C CA . VAL A 1 187 ? 21.916 36.802 50.260 1.00 39.15 187 VAL A CA 1
ATOM 1414 C C . VAL A 1 187 ? 21.191 35.568 49.729 1.00 41.05 187 VAL A C 1
ATOM 1415 O O . VAL A 1 187 ? 20.878 35.485 48.541 1.00 41.64 187 VAL A O 1
ATOM 1419 N N . THR A 1 188 ? 20.911 34.621 50.618 1.00 36.83 188 THR A N 1
ATOM 1420 C CA . THR A 1 188 ? 20.379 33.326 50.209 1.00 38.52 188 THR A CA 1
ATOM 1421 C C . THR A 1 188 ? 18.880 33.345 49.912 1.00 36.18 188 THR A C 1
ATOM 1422 O O . THR A 1 188 ? 18.416 32.639 49.017 1.00 37.34 188 THR A O 1
ATOM 1426 N N . GLN A 1 189 ? 18.125 34.146 50.658 1.00 38.02 189 GLN A N 1
ATOM 1427 C CA . GLN A 1 189 ? 16.668 34.131 50.536 1.00 41.76 189 GLN A CA 1
ATOM 1428 C C . GLN A 1 189 ? 16.105 35.346 49.799 1.00 41.33 189 GLN A C 1
ATOM 1429 O O . GLN A 1 189 ? 14.953 35.332 49.366 1.00 49.72 189 GLN A O 1
ATOM 1435 N N . GLU A 1 190 ? 16.909 36.396 49.660 1.00 37.13 190 GLU A N 1
ATOM 1436 C CA . GLU A 1 190 ? 16.446 37.618 49.006 1.00 46.30 190 GLU A CA 1
ATOM 1437 C C . GLU A 1 190 ? 17.360 38.039 47.858 1.00 49.73 190 GLU A C 1
ATOM 1438 O O . GLU A 1 190 ? 17.285 39.173 47.386 1.00 45.99 190 GLU A O 1
ATOM 1444 N N . LYS A 1 191 ? 18.222 37.121 47.425 1.00 43.68 191 LYS A N 1
ATOM 1445 C CA . LYS A 1 191 ? 19.133 37.344 46.300 1.00 35.93 191 LYS A CA 1
ATOM 1446 C C . LYS A 1 191 ? 20.033 38.568 46.466 1.00 39.17 191 LYS A C 1
ATOM 1447 O O . LYS A 1 191 ? 20.448 39.174 45.478 1.00 43.36 191 LYS A O 1
ATOM 1453 N N . ALA A 1 192 ? 20.335 38.931 47.708 1.00 35.25 192 ALA A N 1
ATOM 1454 C CA . ALA A 1 192 ? 21.212 40.067 47.964 1.00 38.20 192 ALA A CA 1
ATOM 1455 C C . ALA A 1 192 ? 22.654 39.734 47.597 1.00 40.00 192 ALA A C 1
ATOM 1456 O O . ALA A 1 192 ? 22.987 38.580 47.326 1.00 47.33 192 ALA A O 1
ATOM 1458 N N . THR A 1 193 ? 23.507 40.751 47.591 1.00 36.41 193 THR A N 1
ATOM 1459 C CA . THR A 1 193 ? 24.918 40.563 47.281 1.00 37.90 193 THR A CA 1
ATOM 1460 C C . THR A 1 193 ? 25.790 41.242 48.329 1.00 41.79 193 THR A C 1
ATOM 1461 O O . THR A 1 193 ? 25.714 42.458 48.516 1.00 44.31 193 THR A O 1
ATOM 1465 N N . GLU A 1 194 ? 26.607 40.451 49.019 1.00 36.84 194 GLU A N 1
ATOM 1466 C CA . GLU A 1 194 ? 27.509 40.976 50.037 1.00 31.35 194 GLU A CA 1
ATOM 1467 C C . GLU A 1 194 ? 28.508 41.949 49.425 1.00 39.66 194 GLU A C 1
ATOM 1468 O O . GLU A 1 194 ? 28.858 41.837 48.249 1.00 40.71 194 GLU A O 1
ATOM 1474 N N . ARG A 1 195 ? 28.951 42.917 50.218 1.00 42.52 195 ARG A N 1
ATOM 1475 C CA . ARG A 1 195 ? 29.920 43.893 49.741 1.00 50.43 195 ARG A CA 1
ATOM 1476 C C . ARG A 1 195 ? 31.279 43.232 49.539 1.00 57.62 195 ARG A C 1
ATOM 1477 O O . ARG A 1 195 ? 31.659 42.346 50.305 1.00 51.67 195 ARG A O 1
ATOM 1485 N N . PRO A 1 196 ? 32.002 43.647 48.489 1.00 54.25 196 PRO A N 1
ATOM 1486 C CA . PRO A 1 196 ? 33.306 43.073 48.137 1.00 50.12 196 PRO A CA 1
ATOM 1487 C C . PRO A 1 196 ? 34.298 43.073 49.301 1.00 52.23 196 PRO A C 1
ATOM 1488 O O . PRO A 1 196 ? 34.300 44.001 50.112 1.00 56.61 196 PRO A O 1
ATOM 1492 N N . PHE A 1 197 ? 35.107 42.018 49.377 1.00 47.99 197 PHE A N 1
ATOM 1493 C CA . PHE A 1 197 ? 36.205 41.907 50.340 1.00 46.50 197 PHE A CA 1
ATOM 1494 C C . PHE A 1 197 ? 35.759 41.901 51.803 1.00 48.58 197 PHE A C 1
ATOM 1495 O O . PHE A 1 197 ? 36.579 42.095 52.700 1.00 52.57 197 PHE A O 1
ATOM 1503 N N . THR A 1 198 ? 34.472 41.675 52.049 1.00 42.36 198 THR A N 1
ATOM 1504 C CA . THR A 1 198 ? 33.957 41.686 53.417 1.00 50.23 198 THR A CA 1
ATOM 1505 C C . THR A 1 198 ? 33.891 40.289 54.029 1.00 43.48 198 THR A C 1
ATOM 1506 O O . THR A 1 198 ? 33.945 40.137 55.250 1.00 49.00 198 THR A O 1
ATOM 1510 N N . SER A 1 199 ? 33.772 39.273 53.182 1.00 43.04 199 SER A N 1
ATOM 1511 C CA . SER A 1 199 ? 33.679 37.896 53.654 1.00 39.55 199 SER A CA 1
ATOM 1512 C C . SER A 1 199 ? 35.043 37.343 54.051 1.00 45.94 199 SER A C 1
ATOM 1513 O O . SER A 1 199 ? 36.058 37.657 53.428 1.00 50.92 199 SER A O 1
ATOM 1516 N N . GLU A 1 200 ? 35.060 36.519 55.094 1.00 49.09 200 GLU A N 1
ATOM 1517 C CA . GLU A 1 200 ? 36.287 35.866 55.534 1.00 48.67 200 GLU A CA 1
ATOM 1518 C C . GLU A 1 200 ? 36.759 34.848 54.500 1.00 47.95 200 GLU A C 1
ATOM 1519 O O . GLU A 1 200 ? 37.926 34.455 54.490 1.00 52.77 200 GLU A O 1
ATOM 1525 N N . TYR A 1 201 ? 35.846 34.425 53.630 1.00 41.15 201 TYR A N 1
ATOM 1526 C CA . TYR A 1 201 ? 36.155 33.416 52.624 1.00 42.63 201 TYR A CA 1
ATOM 1527 C C . TYR A 1 201 ? 36.746 34.036 51.363 1.00 44.07 201 TYR A C 1
ATOM 1528 O O . TYR A 1 201 ? 37.044 33.330 50.401 1.00 44.98 201 TYR A O 1
ATOM 1537 N N . ASP A 1 202 ? 36.912 35.354 51.367 1.00 47.95 202 ASP A N 1
ATOM 1538 C CA . ASP A 1 202 ? 37.513 36.041 50.231 1.00 44.74 202 ASP A CA 1
ATOM 1539 C C . ASP A 1 202 ? 38.999 35.705 50.169 1.00 50.97 202 ASP A C 1
ATOM 1540 O O . ASP A 1 202 ? 39.457 35.029 49.248 1.00 54.40 202 ASP A O 1
ATOM 1545 N N . LYS A 1 203 ? 39.744 36.188 51.158 1.00 48.02 203 LYS A N 1
ATOM 1546 C CA . LYS A 1 203 ? 41.148 35.827 51.314 1.00 52.86 203 LYS A CA 1
ATOM 1547 C C . LYS A 1 203 ? 41.257 34.607 52.225 1.00 50.20 203 LYS A C 1
ATOM 1548 O O . LYS A 1 203 ? 41.457 34.736 53.432 1.00 54.44 203 LYS A O 1
ATOM 1554 N N . PHE A 1 204 ? 41.125 33.425 51.631 1.00 42.09 204 PHE A N 1
ATOM 1555 C CA . PHE A 1 204 ? 41.026 32.179 52.383 1.00 45.26 204 PHE A CA 1
ATOM 1556 C C . PHE A 1 204 ? 41.525 31.038 51.504 1.00 44.40 204 PHE A C 1
ATOM 1557 O O . PHE A 1 204 ? 41.130 30.931 50.344 1.00 46.71 204 PHE A O 1
ATOM 1565 N N . ASP A 1 205 ? 42.391 30.187 52.048 1.00 49.34 205 ASP A N 1
ATOM 1566 C CA . ASP A 1 205 ? 43.091 29.211 51.217 1.00 47.34 205 ASP A CA 1
ATOM 1567 C C . ASP A 1 205 ? 43.247 27.832 51.868 1.00 43.27 205 ASP A C 1
ATOM 1568 O O . ASP A 1 205 ? 44.021 27.002 51.397 1.00 48.88 205 ASP A O 1
ATOM 1573 N N . ALA A 1 206 ? 42.479 27.558 52.893 1.00 40.38 206 ALA A N 1
ATOM 1574 C CA . ALA A 1 206 ? 42.557 26.267 53.523 1.00 38.64 206 ALA A CA 1
ATOM 1575 C C . ALA A 1 206 ? 41.845 25.171 52.759 1.00 46.68 206 ALA A C 1
ATOM 1576 O O . ALA A 1 206 ? 40.914 25.416 52.040 1.00 39.79 206 ALA A O 1
ATOM 1578 N N . GLU A 1 207 ? 42.329 23.955 52.913 1.00 35.47 207 GLU A N 1
ATOM 1579 C CA . GLU A 1 207 ? 41.778 22.821 52.178 1.00 37.48 207 GLU A CA 1
ATOM 1580 C C . GLU A 1 207 ? 40.484 22.316 52.815 1.00 39.00 207 GLU A C 1
ATOM 1581 O O . GLU A 1 207 ? 40.409 22.141 54.031 1.00 39.89 207 GLU A O 1
ATOM 1587 N N . GLY A 1 208 ? 39.473 22.077 51.985 1.00 34.72 208 GLY A N 1
ATOM 1588 C CA . GLY A 1 208 ? 38.179 21.620 52.462 1.00 34.01 208 GLY A CA 1
ATOM 1589 C C . GLY A 1 208 ? 37.067 21.908 51.471 1.00 36.21 208 GLY A C 1
ATOM 1590 O O . GLY A 1 208 ? 37.328 22.300 50.335 1.00 35.51 208 GLY A O 1
ATOM 1591 N N . ILE A 1 209 ? 35.823 21.708 51.895 1.00 32.09 209 ILE A N 1
ATOM 1592 C CA . ILE A 1 209 ? 34.677 21.961 51.028 1.00 39.59 209 ILE A CA 1
ATOM 1593 C C . ILE A 1 209 ? 33.808 23.107 51.533 1.00 32.08 209 ILE A C 1
ATOM 1594 O O . ILE A 1 209 ? 33.787 23.408 52.726 1.00 36.43 209 ILE A O 1
ATOM 1599 N N . TYR A 1 210 ? 33.100 23.746 50.609 1.00 41.41 210 TYR A N 1
ATOM 1600 C CA . TYR A 1 210 ? 32.139 24.785 50.956 1.00 37.42 210 TYR A CA 1
ATOM 1601 C C . TYR A 1 210 ? 30.715 24.272 50.763 1.00 37.62 210 TYR A C 1
ATOM 1602 O O . TYR A 1 210 ? 30.343 23.851 49.667 1.00 28.35 210 TYR A O 1
ATOM 1611 N N . VAL A 1 211 ? 29.924 24.308 51.830 1.00 30.34 211 VAL A N 1
ATOM 1612 C CA . VAL A 1 211 ? 28.586 23.728 51.807 1.00 29.00 211 VAL A CA 1
ATOM 1613 C C . VAL A 1 211 ? 27.515 24.810 51.885 1.00 37.46 211 VAL A C 1
ATOM 1614 O O . VAL A 1 211 ? 27.766 25.912 52.376 1.00 34.84 211 VAL A O 1
ATOM 1618 N N . ASP A 1 212 ? 26.329 24.494 51.374 1.00 38.98 212 ASP A N 1
ATOM 1619 C CA . ASP A 1 212 ? 25.182 25.390 51.464 1.00 38.78 212 ASP A CA 1
ATOM 1620 C C . ASP A 1 212 ? 24.867 25.674 52.929 1.00 36.91 212 ASP A C 1
ATOM 1621 O O . ASP A 1 212 ? 24.618 24.758 53.711 1.00 42.55 212 ASP A O 1
ATOM 1626 N N . ILE A 1 213 ? 24.880 26.953 53.290 1.00 39.49 213 ILE A N 1
ATOM 1627 C CA . ILE A 1 213 ? 24.682 27.370 54.674 1.00 37.13 213 ILE A CA 1
ATOM 1628 C C . ILE A 1 213 ? 23.256 27.091 55.152 1.00 41.80 213 ILE A C 1
ATOM 1629 O O . ILE A 1 213 ? 22.969 27.149 56.347 1.00 48.13 213 ILE A O 1
ATOM 1634 N N . THR A 1 214 ? 22.367 26.776 54.214 1.00 36.91 214 THR A N 1
ATOM 1635 C CA . THR A 1 214 ? 20.969 26.526 54.545 1.00 45.28 214 THR A CA 1
ATOM 1636 C C . THR A 1 214 ? 20.626 25.037 54.577 1.00 43.72 214 THR A C 1
ATOM 1637 O O . THR A 1 214 ? 19.662 24.637 55.229 1.00 44.13 214 THR A O 1
ATOM 1641 N N . THR A 1 215 ? 21.410 24.219 53.879 1.00 44.48 215 THR A N 1
ATOM 1642 C CA . THR A 1 215 ? 21.105 22.792 53.780 1.00 44.70 215 THR A CA 1
ATOM 1643 C C . THR A 1 215 ? 22.266 21.898 54.212 1.00 42.00 215 THR A C 1
ATOM 1644 O O . THR A 1 215 ? 22.053 20.770 54.656 1.00 48.08 215 THR A O 1
ATOM 1648 N N . GLY A 1 216 ? 23.490 22.399 54.080 1.00 43.48 216 GLY A N 1
ATOM 1649 C CA . GLY A 1 216 ? 24.665 21.630 54.452 1.00 38.33 216 GLY A CA 1
ATOM 1650 C C . GLY A 1 216 ? 25.227 20.800 53.311 1.00 46.00 216 GLY A C 1
ATOM 1651 O O . GLY A 1 216 ? 26.194 20.060 53.490 1.00 36.29 216 GLY A O 1
ATOM 1652 N N . LYS A 1 217 ? 24.622 20.927 52.134 1.00 39.84 217 LYS A N 1
ATOM 1653 C CA . LYS A 1 217 ? 25.072 20.195 50.954 1.00 35.04 217 LYS A CA 1
ATOM 1654 C C . LYS A 1 217 ? 26.298 20.854 50.326 1.00 36.63 217 LYS A C 1
ATOM 1655 O O . LYS A 1 217 ? 26.316 22.068 50.124 1.00 32.29 217 LYS A O 1
ATOM 1661 N N . PRO A 1 218 ? 27.330 20.049 50.020 1.00 33.00 218 PRO A N 1
ATOM 1662 C CA . PRO A 1 218 ? 28.562 20.538 49.390 1.00 33.19 218 PRO A CA 1
ATOM 1663 C C . PRO A 1 218 ? 28.302 21.229 48.054 1.00 32.10 218 PRO A C 1
ATOM 1664 O O . PRO A 1 218 ? 27.542 20.716 47.233 1.00 33.19 218 PRO A O 1
ATOM 1668 N N . LEU A 1 219 ? 28.933 22.380 47.846 1.00 25.87 219 LEU A N 1
ATOM 1669 C CA . LEU A 1 219 ? 28.734 23.150 46.625 1.00 29.86 219 LEU A CA 1
ATOM 1670 C C . LEU A 1 219 ? 30.043 23.364 45.872 1.00 33.80 219 LEU A C 1
ATOM 1671 O O . LEU A 1 219 ? 30.082 23.286 44.644 1.00 30.49 219 LEU A O 1
ATOM 1676 N N . PHE A 1 220 ? 31.115 23.632 46.613 1.00 33.46 220 PHE A N 1
ATOM 1677 C CA . PHE A 1 220 ? 32.412 23.906 46.003 1.00 34.86 220 PHE A CA 1
ATOM 1678 C C . PHE A 1 220 ? 33.560 23.275 46.783 1.00 34.01 220 PHE A C 1
ATOM 1679 O O . PHE A 1 220 ? 33.449 23.024 47.984 1.00 32.12 220 PHE A O 1
ATOM 1687 N N . SER A 1 221 ? 34.663 23.021 46.087 1.00 31.05 221 SER A N 1
ATOM 1688 C CA . SER A 1 221 ? 35.867 22.490 46.714 1.00 30.26 221 SER A CA 1
ATOM 1689 C C . SER A 1 221 ? 36.957 23.557 46.755 1.00 34.74 221 SER A C 1
ATOM 1690 O O . SER A 1 221 ? 37.038 24.405 45.866 1.00 35.39 221 SER A O 1
ATOM 1693 N N . SER A 1 222 ? 37.790 23.511 47.791 1.00 27.00 222 SER A N 1
ATOM 1694 C CA . SER A 1 222 ? 38.895 24.455 47.934 1.00 31.40 222 SER A CA 1
ATOM 1695 C C . SER A 1 222 ? 39.909 24.312 46.805 1.00 33.32 222 SER A C 1
ATOM 1696 O O . SER A 1 222 ? 40.658 25.242 46.507 1.00 29.37 222 SER A O 1
ATOM 1699 N N . LEU A 1 223 ? 39.931 23.136 46.186 1.00 33.54 223 LEU A N 1
ATOM 1700 C CA . LEU A 1 223 ? 40.862 22.848 45.104 1.00 34.58 223 LEU A CA 1
ATOM 1701 C C . LEU A 1 223 ? 40.538 23.677 43.862 1.00 33.95 2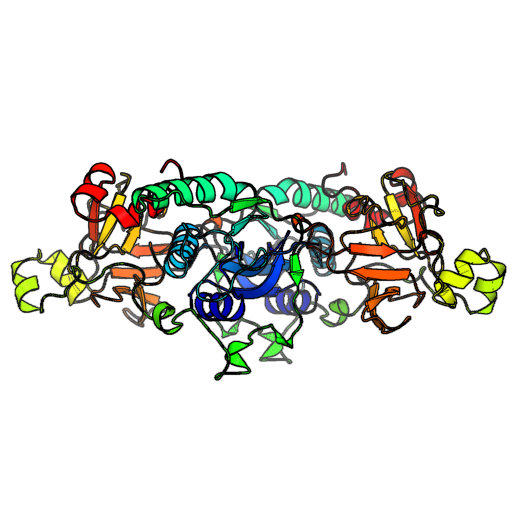23 LEU A C 1
ATOM 1702 O O . LEU A 1 223 ? 41.408 23.932 43.028 1.00 40.19 223 LEU A O 1
ATOM 1707 N N . ASN A 1 224 ? 39.283 24.100 43.748 1.00 31.36 224 ASN A N 1
ATOM 1708 C CA . ASN A 1 224 ? 38.833 24.877 42.599 1.00 29.10 224 ASN A CA 1
ATOM 1709 C C . ASN A 1 224 ? 38.746 26.366 42.914 1.00 34.96 224 ASN A C 1
ATOM 1710 O O . ASN A 1 224 ? 38.308 27.162 42.084 1.00 35.88 224 ASN A O 1
ATOM 1715 N N . LYS A 1 225 ? 39.166 26.735 44.120 1.00 35.52 225 LYS A N 1
ATOM 1716 C CA . LYS A 1 225 ? 39.105 28.123 44.565 1.00 36.43 225 LYS A CA 1
ATOM 1717 C C . LYS A 1 225 ? 40.341 28.904 44.129 1.00 36.32 225 LYS A C 1
ATOM 1718 O O . LYS A 1 225 ? 41.455 28.381 44.147 1.00 39.34 225 LYS A O 1
ATOM 1724 N N . TYR A 1 226 ? 40.136 30.158 43.739 1.00 36.48 226 TYR A N 1
ATOM 1725 C CA . TYR A 1 226 ? 41.238 31.024 43.335 1.00 33.76 226 TYR A CA 1
ATOM 1726 C C . TYR A 1 226 ? 40.894 32.491 43.583 1.00 40.50 226 TYR A C 1
ATOM 1727 O O . TYR A 1 226 ? 39.737 32.834 43.831 1.00 36.02 226 TYR A O 1
ATOM 1736 N N . ASP A 1 227 ? 41.903 33.353 43.512 1.00 39.99 227 ASP A N 1
ATOM 1737 C CA . ASP A 1 227 ? 41.710 34.779 43.753 1.00 44.60 227 ASP A CA 1
ATOM 1738 C C . ASP A 1 227 ? 41.445 35.522 42.447 1.00 42.50 227 ASP A C 1
ATOM 1739 O O . ASP A 1 227 ? 42.357 35.741 41.650 1.00 38.62 227 ASP A O 1
ATOM 1744 N N . ALA A 1 228 ? 40.191 35.910 42.236 1.00 39.59 228 ALA A N 1
ATOM 1745 C CA . ALA A 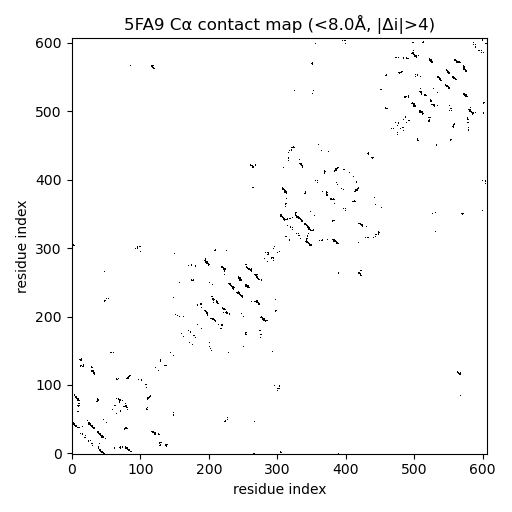1 228 ? 39.815 36.665 41.048 1.00 41.45 228 ALA A CA 1
ATOM 1746 C C . ALA A 1 228 ? 40.050 38.157 41.264 1.00 50.75 228 ALA A C 1
ATOM 1747 O O . ALA A 1 228 ? 40.059 38.938 40.313 1.00 53.90 228 ALA A O 1
ATOM 1749 N N . GLY A 1 229 ? 40.242 38.542 42.522 1.00 55.18 229 GLY A N 1
ATOM 1750 C CA . GLY A 1 229 ? 40.521 39.924 42.868 1.00 48.86 229 GLY A CA 1
ATOM 1751 C C . GLY A 1 229 ? 39.308 40.834 42.832 1.00 51.08 229 GLY A C 1
ATOM 1752 O O . GLY A 1 229 ? 39.445 42.057 42.856 1.00 55.98 229 GLY A O 1
ATOM 1753 N N . CYS A 1 230 ? 38.119 40.242 42.778 1.00 50.35 230 CYS A N 1
ATOM 1754 C CA . CYS A 1 230 ? 36.887 41.021 42.692 1.00 52.86 230 CYS A CA 1
ATOM 1755 C C . CYS A 1 230 ? 36.188 41.151 44.045 1.00 55.06 230 CYS A C 1
ATOM 1756 O O . CYS A 1 230 ? 35.126 41.764 44.144 1.00 59.73 230 CYS A O 1
ATOM 1759 N N . GLY A 1 231 ? 36.788 40.577 45.082 1.00 50.29 231 GLY A N 1
ATOM 1760 C CA . GLY A 1 231 ? 36.278 40.728 46.433 1.00 43.82 231 GLY A CA 1
ATOM 1761 C C . GLY A 1 231 ? 35.337 39.634 46.902 1.00 47.83 231 GLY A C 1
ATOM 1762 O O . GLY A 1 231 ? 34.868 39.660 48.039 1.00 46.39 231 GLY A O 1
ATOM 1763 N N . TRP A 1 232 ? 35.055 38.673 46.029 1.00 44.39 232 TRP A N 1
ATOM 1764 C CA . TRP A 1 232 ? 34.197 37.550 46.391 1.00 44.09 232 TRP A CA 1
ATOM 1765 C C . TRP A 1 232 ? 34.915 36.218 46.209 1.00 40.71 232 TRP A C 1
ATOM 1766 O O . TRP A 1 232 ? 35.790 36.096 45.351 1.00 39.51 232 TRP A O 1
ATOM 1777 N N . PRO A 1 233 ? 34.552 35.219 47.029 1.00 37.89 233 PRO A N 1
ATOM 1778 C CA . PRO A 1 233 ? 35.024 33.844 46.837 1.00 41.61 233 PRO A CA 1
ATOM 1779 C C . PRO A 1 233 ? 34.762 33.369 45.413 1.00 36.38 233 PRO A C 1
ATOM 1780 O O . PRO A 1 233 ? 33.615 33.382 44.967 1.00 43.47 233 PRO A O 1
ATOM 1784 N N . SER A 1 234 ? 35.812 32.959 44.711 1.00 39.19 234 SER A N 1
ATOM 1785 C CA . SER A 1 234 ? 35.687 32.597 43.305 1.00 39.93 234 SER A CA 1
ATOM 1786 C C . SER A 1 234 ? 36.122 31.159 43.052 1.00 36.13 234 SER A C 1
ATOM 1787 O O . SER A 1 234 ? 37.137 30.703 43.579 1.00 33.91 234 SER A O 1
ATOM 1790 N N . PHE A 1 235 ? 35.344 30.450 42.239 1.00 32.69 235 PHE A N 1
ATOM 1791 C CA . PHE A 1 235 ? 35.620 29.051 41.937 1.00 29.29 235 PHE A CA 1
ATOM 1792 C C . PHE A 1 235 ? 35.578 28.797 40.434 1.00 35.12 235 PHE A C 1
ATOM 1793 O O . PHE A 1 235 ? 34.898 29.508 39.695 1.00 26.56 235 PHE A O 1
ATOM 1801 N N . THR A 1 236 ? 36.303 27.776 39.990 1.00 29.90 236 THR A N 1
ATOM 1802 C CA . THR A 1 236 ? 36.381 27.455 38.571 1.00 26.00 236 THR A CA 1
ATOM 1803 C C . THR A 1 236 ? 35.295 26.469 38.150 1.00 26.79 236 THR A C 1
ATOM 1804 O O . THR A 1 236 ? 34.989 26.342 36.964 1.00 28.47 236 THR A O 1
ATOM 1808 N N . LYS A 1 237 ? 34.716 25.774 39.125 1.00 26.84 237 LYS A N 1
ATOM 1809 C CA . LYS A 1 237 ? 33.658 24.805 38.857 1.00 26.69 237 LYS A CA 1
ATOM 1810 C C . LYS A 1 237 ? 32.913 24.433 40.134 1.00 24.91 237 LYS A C 1
ATOM 1811 O O . LYS A 1 237 ? 33.343 24.773 41.236 1.00 26.18 237 LYS A O 1
ATOM 1817 N N . ALA A 1 238 ? 31.793 23.736 39.979 1.00 26.18 238 ALA A N 1
ATOM 1818 C CA . ALA A 1 238 ? 31.064 23.203 41.123 1.00 30.01 238 ALA A CA 1
ATOM 1819 C C . ALA A 1 238 ? 31.708 21.895 41.565 1.00 31.64 238 ALA A C 1
ATOM 1820 O O . ALA A 1 238 ? 32.415 21.256 40.786 1.00 35.96 238 ALA A O 1
ATOM 1822 N N . ILE A 1 239 ? 31.464 21.496 42.809 1.00 25.45 239 ILE A N 1
ATOM 1823 C CA . ILE A 1 239 ? 32.069 20.277 43.333 1.00 30.42 239 ILE A CA 1
ATOM 1824 C C . ILE A 1 239 ? 31.476 19.048 42.640 1.00 32.51 239 ILE A C 1
ATOM 1825 O O . ILE A 1 239 ? 32.173 18.060 42.408 1.00 38.81 239 ILE A O 1
ATOM 1830 N N . THR A 1 240 ? 30.191 19.122 42.300 1.00 30.09 240 THR A N 1
ATOM 1831 C CA . THR A 1 240 ? 29.523 18.081 41.524 1.00 32.18 240 THR A CA 1
ATOM 1832 C C . THR A 1 240 ? 28.594 18.721 40.502 1.00 30.93 240 THR A C 1
ATOM 1833 O O . THR A 1 240 ? 28.341 19.925 40.550 1.00 35.37 240 THR A O 1
ATOM 1837 N N . THR A 1 241 ? 28.081 17.912 39.581 1.00 35.84 241 THR A N 1
ATOM 1838 C CA . THR A 1 241 ? 27.137 18.394 38.581 1.00 32.23 241 THR A CA 1
ATOM 1839 C C . THR A 1 241 ? 25.735 18.516 39.170 1.00 37.96 241 THR A C 1
ATOM 1840 O O . THR A 1 241 ? 24.817 19.014 38.518 1.00 38.02 241 THR A O 1
ATOM 1844 N N . GLN A 1 242 ? 25.579 18.057 40.407 1.00 38.33 242 GLN A N 1
ATOM 1845 C CA . GLN A 1 242 ? 24.276 18.023 41.060 1.00 36.96 242 GLN A CA 1
ATOM 1846 C C . GLN A 1 242 ? 24.141 19.114 42.116 1.00 37.58 242 GLN A C 1
ATOM 1847 O O . GLN A 1 242 ? 23.182 19.126 42.888 1.00 34.62 242 GLN A O 1
ATOM 1853 N N . ALA A 1 243 ? 25.103 20.030 42.147 1.00 37.57 243 ALA A N 1
ATOM 1854 C CA . ALA A 1 243 ? 25.154 21.046 43.192 1.00 33.49 243 ALA A CA 1
ATOM 1855 C C . ALA A 1 243 ? 24.424 22.333 42.819 1.00 38.88 243 ALA A C 1
ATOM 1856 O O . ALA A 1 243 ? 23.744 22.929 43.654 1.00 42.18 243 ALA A O 1
ATOM 1858 N N . LEU A 1 244 ? 24.564 22.763 41.568 1.00 31.42 244 LEU A N 1
ATOM 1859 C CA . LEU A 1 244 ? 24.071 24.078 41.170 1.00 32.29 244 LEU A CA 1
ATOM 1860 C C . LEU A 1 244 ? 22.969 24.041 40.115 1.00 38.18 244 LEU A C 1
ATOM 1861 O O . LEU A 1 244 ? 22.834 23.073 39.367 1.00 39.24 244 LEU A O 1
ATOM 1866 N N . GLN A 1 245 ? 22.183 25.113 40.075 1.00 43.05 245 GLN A N 1
ATOM 1867 C CA . GLN A 1 245 ? 21.235 25.358 38.994 1.00 35.84 245 GLN A CA 1
ATOM 1868 C C . GLN A 1 245 ? 21.453 26.767 38.452 1.00 39.48 245 GLN A C 1
ATOM 1869 O O . GLN A 1 245 ? 21.826 27.672 39.198 1.00 43.49 245 GLN A O 1
ATOM 1875 N N . TYR A 1 246 ? 21.221 26.954 37.157 1.00 40.63 246 TYR A N 1
ATOM 1876 C CA . TYR A 1 246 ? 21.520 28.229 36.513 1.00 39.14 246 TYR A CA 1
ATOM 1877 C C . TYR A 1 246 ? 20.256 28.935 36.026 1.00 42.81 246 TYR A C 1
ATOM 1878 O O . TYR A 1 246 ? 19.352 28.303 35.482 1.00 41.21 246 TYR A O 1
ATOM 1887 N N . LEU A 1 247 ? 20.200 30.249 36.228 1.00 38.11 247 LEU A N 1
ATOM 1888 C CA . LEU A 1 247 ? 19.034 31.039 35.837 1.00 43.22 247 LEU A CA 1
ATOM 1889 C C . LEU A 1 247 ? 19.401 32.319 35.091 1.00 45.70 247 LEU A C 1
ATOM 1890 O O . LEU A 1 247 ? 20.325 33.033 35.482 1.00 41.64 247 LEU A O 1
ATOM 1895 N N . GLU A 1 248 ? 18.678 32.590 34.008 1.00 61.74 248 GLU A N 1
ATOM 1896 C CA . GLU A 1 248 ? 18.744 33.883 33.334 1.00 51.36 248 GLU A CA 1
ATOM 1897 C C . GLU A 1 248 ? 18.448 35.014 34.314 1.00 50.86 248 GLU A C 1
ATOM 1898 O O . GLU A 1 248 ? 17.474 34.959 35.064 1.00 64.69 248 GLU A O 1
ATOM 1904 N N . ASP A 1 249 ? 19.296 36.037 34.307 1.00 51.53 249 ASP A N 1
ATOM 1905 C CA . ASP A 1 249 ? 19.155 37.156 35.231 1.00 53.02 249 ASP A CA 1
ATOM 1906 C C . ASP A 1 249 ? 19.381 38.488 34.522 1.00 69.46 249 ASP A C 1
ATOM 1907 O O . ASP A 1 249 ? 20.491 38.787 34.087 1.00 55.95 249 ASP A O 1
ATOM 1912 N N . LYS A 1 250 ? 18.322 39.284 34.409 1.00 79.87 250 LYS A N 1
ATOM 1913 C CA . LYS A 1 250 ? 18.416 40.580 33.748 1.00 63.84 250 LYS A CA 1
ATOM 1914 C C . LYS A 1 250 ? 18.479 41.697 34.779 1.00 67.38 250 LYS A C 1
ATOM 1915 O O . LYS A 1 250 ? 18.173 42.852 34.478 1.00 72.41 250 LYS A O 1
ATOM 1921 N N . SER A 1 251 ? 18.872 41.342 35.998 1.00 70.18 251 SER A N 1
ATOM 1922 C CA . SER A 1 251 ? 19.022 42.309 37.082 1.00 60.14 251 SER A CA 1
ATOM 1923 C C . SER A 1 251 ? 19.987 43.440 36.740 1.00 70.39 251 SER A C 1
ATOM 1924 O O . SER A 1 251 ? 20.981 43.233 36.042 1.00 70.62 251 SER A O 1
ATOM 1927 N N . LEU A 1 252 ? 19.670 44.634 37.234 1.00 69.64 252 LEU A N 1
ATOM 1928 C CA . LEU A 1 252 ? 20.536 45.806 37.124 1.00 65.68 252 LEU A CA 1
ATOM 1929 C C . LEU A 1 252 ? 20.871 46.189 35.681 1.00 67.67 252 LEU A C 1
ATOM 1930 O O . LEU A 1 252 ? 21.873 46.860 35.431 1.00 74.05 252 LEU A O 1
ATOM 1935 N N . GLY A 1 253 ? 20.035 45.767 34.738 1.00 66.60 253 GLY A N 1
ATOM 1936 C CA . GLY A 1 253 ? 20.211 46.145 33.347 1.00 60.88 253 GLY A CA 1
ATOM 1937 C C . GLY A 1 253 ? 21.408 45.492 32.681 1.00 77.84 253 GLY A C 1
ATOM 1938 O O . GLY A 1 253 ? 22.043 46.088 31.810 1.00 77.75 253 GLY A O 1
ATOM 1939 N N . MET A 1 254 ? 21.722 44.268 33.092 1.00 79.75 254 MET A N 1
ATOM 1940 C CA . MET A 1 254 ? 22.854 43.538 32.525 1.00 67.46 254 MET A CA 1
ATOM 1941 C C . MET A 1 254 ? 22.439 42.176 31.978 1.00 65.48 254 MET A C 1
ATOM 1942 O O . MET A 1 254 ? 21.270 41.795 32.046 1.00 64.14 254 MET A O 1
ATOM 1947 N N . ASN A 1 255 ? 23.410 41.448 31.437 1.00 67.61 255 ASN A N 1
ATOM 1948 C CA . ASN A 1 255 ? 23.187 40.082 30.981 1.00 68.99 255 ASN A CA 1
ATOM 1949 C C . ASN A 1 255 ? 24.058 39.104 31.761 1.00 68.95 255 ASN A C 1
ATOM 1950 O O . ASN A 1 255 ? 25.256 38.982 31.503 1.00 71.20 255 ASN A O 1
ATOM 1955 N N . ARG A 1 256 ? 23.450 38.407 32.716 1.00 62.23 256 ARG A N 1
ATOM 1956 C CA . ARG A 1 256 ? 24.197 37.529 33.612 1.00 51.00 256 ARG A CA 1
ATOM 1957 C C . ARG A 1 256 ? 23.483 36.209 33.876 1.00 44.48 256 ARG A C 1
ATOM 1958 O O . ARG A 1 256 ? 22.274 36.090 33.678 1.00 49.32 256 ARG A O 1
ATOM 1966 N N . THR A 1 257 ? 24.248 35.219 34.326 1.00 49.33 257 THR A N 1
ATOM 1967 C CA . THR A 1 257 ? 23.694 33.934 34.732 1.00 45.85 257 THR A CA 1
ATOM 1968 C C . THR A 1 257 ? 23.734 33.808 36.252 1.00 45.69 257 THR A C 1
ATOM 1969 O O . THR A 1 257 ? 24.798 33.915 36.861 1.00 41.31 257 THR A O 1
ATOM 1973 N N . GLU A 1 258 ? 22.575 33.584 36.863 1.00 43.11 258 GLU A N 1
ATOM 1974 C CA . GLU A 1 258 ? 22.495 33.462 38.314 1.00 40.98 258 GLU A CA 1
ATOM 1975 C C . GLU A 1 258 ? 22.774 32.033 38.768 1.00 42.44 258 GLU A C 1
ATOM 1976 O O . GLU A 1 258 ? 22.280 31.075 38.174 1.00 42.29 258 GLU A O 1
ATOM 1982 N N . VAL A 1 259 ? 23.571 31.897 39.824 1.00 41.93 259 VAL A N 1
ATOM 1983 C CA . VAL A 1 259 ? 23.878 30.588 40.387 1.00 33.93 259 VAL A CA 1
ATOM 1984 C C . VAL A 1 259 ? 23.033 30.327 41.628 1.00 31.16 259 VAL A C 1
ATOM 1985 O O . VAL A 1 259 ? 23.057 31.103 42.583 1.00 34.29 259 VAL A O 1
ATOM 1989 N N . VAL A 1 260 ? 22.288 29.228 41.605 1.00 37.60 260 VAL A N 1
ATOM 1990 C CA . VAL A 1 260 ? 21.420 28.865 42.717 1.00 38.71 260 VAL A CA 1
ATOM 1991 C C . VAL A 1 260 ? 21.623 27.395 43.090 1.00 40.07 260 VAL A C 1
ATOM 1992 O O . VAL A 1 260 ? 21.913 26.565 42.228 1.00 37.94 260 VAL A O 1
ATOM 1996 N N . SER A 1 261 ? 21.490 27.084 44.378 1.00 37.56 261 SER A N 1
ATOM 1997 C CA . SER A 1 261 ? 21.603 25.708 44.853 1.00 38.06 261 SER A CA 1
ATOM 1998 C C . SER A 1 261 ? 20.475 24.850 44.294 1.00 39.15 261 SER A C 1
ATOM 1999 O O . SER A 1 261 ? 19.309 25.230 44.361 1.00 45.40 261 SER A O 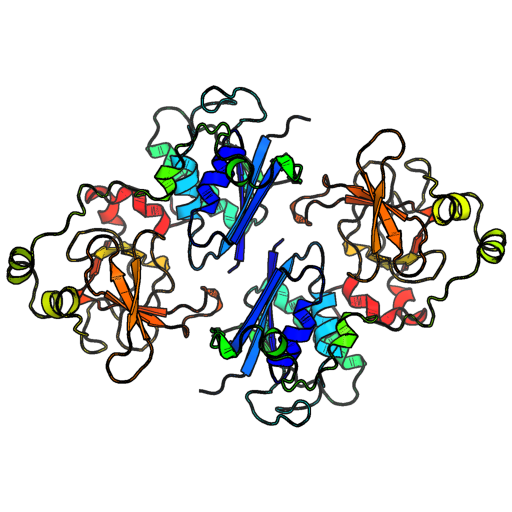1
ATOM 2002 N N . LYS A 1 262 ? 20.823 23.692 43.743 1.00 41.92 262 LYS A N 1
ATOM 2003 C CA . LYS A 1 262 ? 19.821 22.811 43.154 1.00 41.24 262 LYS A CA 1
ATOM 2004 C C . LYS A 1 262 ? 18.887 22.231 44.211 1.00 48.48 262 LYS A C 1
ATOM 2005 O O . LYS A 1 262 ? 17.682 22.116 43.990 1.00 51.79 262 LYS A O 1
ATOM 2011 N N . THR A 1 263 ? 19.446 21.868 45.361 1.00 40.22 263 THR A N 1
ATOM 2012 C CA . THR A 1 263 ? 18.650 21.301 46.443 1.00 45.55 263 THR A CA 1
ATOM 2013 C C . THR A 1 263 ? 17.959 22.399 47.241 1.00 48.78 263 THR A C 1
ATOM 2014 O O . THR A 1 263 ? 16.731 22.436 47.330 1.00 62.91 263 THR A O 1
ATOM 2018 N N . GLY A 1 264 ? 18.757 23.286 47.824 1.00 40.49 264 GLY A N 1
ATOM 2019 C CA . GLY A 1 264 ? 18.238 24.419 48.568 1.00 68.61 264 GLY A CA 1
ATOM 2020 C C . GLY A 1 264 ? 17.320 25.321 47.764 1.00 66.44 264 GLY A C 1
ATOM 2021 O O . GLY A 1 264 ? 16.153 25.507 48.111 1.00 47.69 264 GLY A O 1
ATOM 2022 N N . GLY A 1 265 ? 17.849 25.879 46.680 1.00 53.20 265 GLY A N 1
ATOM 2023 C CA . GLY A 1 265 ? 17.144 26.896 45.924 1.00 33.24 265 GLY A CA 1
ATOM 2024 C C . GLY A 1 265 ? 17.668 28.264 46.311 1.00 44.96 265 GLY A C 1
ATOM 2025 O O . GLY A 1 265 ? 17.287 29.281 45.731 1.00 45.43 265 GLY A O 1
ATOM 2026 N N . ALA A 1 266 ? 18.555 28.278 47.302 1.00 46.17 266 ALA A N 1
ATOM 2027 C CA . ALA A 1 266 ? 19.123 29.515 47.820 1.00 43.86 266 ALA A CA 1
ATOM 2028 C C . ALA A 1 266 ? 20.032 30.195 46.802 1.00 42.98 266 ALA A C 1
ATOM 2029 O O . ALA A 1 266 ? 20.757 29.533 46.058 1.00 46.08 266 ALA A O 1
ATOM 2031 N N . HIS A 1 267 ? 19.983 31.523 46.776 1.00 38.00 267 HIS A N 1
ATOM 2032 C CA . HIS A 1 267 ? 20.844 32.310 45.902 1.00 44.52 267 HIS A CA 1
ATOM 2033 C C . HIS A 1 267 ? 22.292 32.232 46.372 1.00 42.84 267 HIS A C 1
ATOM 2034 O O . HIS A 1 267 ? 22.580 32.409 47.556 1.00 34.92 267 HIS A O 1
ATOM 2041 N N . LEU A 1 268 ? 23.201 31.965 45.441 1.00 36.66 268 LEU A N 1
ATOM 2042 C CA . LEU A 1 268 ? 24.615 31.828 45.771 1.00 36.88 268 LEU A CA 1
ATOM 2043 C C . LEU A 1 268 ? 25.439 32.954 45.160 1.00 44.12 268 LEU A C 1
ATOM 2044 O O . LEU A 1 268 ? 26.329 33.508 45.807 1.00 37.53 268 LEU A O 1
ATOM 2049 N N . GLY A 1 269 ? 25.139 33.284 43.909 1.00 43.31 269 GLY A N 1
ATOM 2050 C CA . GLY A 1 269 ? 25.842 34.340 43.207 1.00 32.30 269 GLY A CA 1
ATOM 2051 C C . GLY A 1 269 ? 25.661 34.236 41.707 1.00 39.46 269 GLY A C 1
ATOM 2052 O O . GLY A 1 269 ? 24.582 33.896 41.224 1.00 44.17 269 GLY A O 1
ATOM 2053 N N . HIS A 1 270 ? 26.724 34.529 40.966 1.00 35.94 270 HIS A N 1
ATOM 2054 C CA . HIS A 1 270 ? 26.676 34.479 39.511 1.00 42.57 270 HIS A CA 1
ATOM 2055 C C . HIS A 1 270 ? 27.899 33.773 38.937 1.00 44.73 270 HIS A C 1
ATOM 2056 O O . HIS A 1 270 ? 28.951 33.716 39.573 1.00 44.18 270 HIS A O 1
ATOM 2063 N N . VAL A 1 271 ? 27.753 33.233 37.732 1.00 42.22 271 VAL A N 1
ATOM 2064 C CA . VAL A 1 271 ? 28.870 32.603 37.039 1.00 46.70 271 VAL A CA 1
ATOM 2065 C C . VAL A 1 271 ? 29.221 33.381 35.771 1.00 43.76 271 VAL A C 1
ATOM 2066 O O . VAL A 1 271 ? 28.356 33.676 34.945 1.00 49.83 271 VAL A O 1
ATOM 2070 N N . PHE A 1 272 ? 30.496 33.732 35.636 1.00 45.46 272 PHE A N 1
ATOM 2071 C CA . PHE A 1 272 ? 30.958 34.497 34.485 1.00 47.77 272 PHE A CA 1
ATOM 2072 C C . PHE A 1 272 ? 31.882 33.663 33.605 1.00 41.99 272 PHE A C 1
ATOM 2073 O O . PHE A 1 272 ? 32.285 32.563 33.979 1.00 45.24 272 PHE A O 1
ATOM 2081 N N . ASP A 1 273 ? 32.217 34.197 32.435 1.00 54.36 273 ASP A N 1
ATOM 2082 C CA . ASP A 1 273 ? 33.041 33.477 31.472 1.00 47.29 273 ASP A CA 1
ATOM 2083 C C . ASP A 1 273 ? 34.455 34.049 31.408 1.00 46.51 273 ASP A C 1
ATOM 2084 O O . ASP A 1 273 ? 35.199 33.780 30.465 1.00 37.76 273 ASP A O 1
ATOM 2089 N N . ASP A 1 274 ? 34.821 34.838 32.414 1.00 40.93 274 ASP A N 1
ATOM 2090 C CA . ASP A 1 274 ? 36.140 35.460 32.449 1.00 39.32 274 ASP A CA 1
ATOM 2091 C C . ASP A 1 274 ? 37.054 34.783 33.467 1.00 48.53 274 ASP A C 1
ATOM 2092 O O . ASP A 1 274 ? 37.963 35.409 34.014 1.00 37.34 274 ASP A O 1
ATOM 2097 N N . GLY A 1 275 ? 36.805 33.503 33.721 1.00 44.73 275 GLY A N 1
ATOM 2098 C CA . GLY A 1 275 ? 37.646 32.728 34.613 1.00 37.41 275 GLY A CA 1
ATOM 2099 C C . GLY A 1 275 ? 38.917 32.282 33.918 1.00 36.73 275 GLY A C 1
ATOM 2100 O O . GLY A 1 275 ? 39.076 32.500 32.717 1.00 39.13 275 GLY A O 1
ATOM 2101 N N . PRO A 1 276 ? 39.835 31.656 34.671 1.00 41.79 276 PRO A N 1
ATOM 2102 C CA . PRO A 1 276 ? 41.085 31.133 34.111 1.00 38.98 276 PRO A CA 1
ATOM 2103 C C . PRO A 1 276 ? 40.822 30.082 33.036 1.00 38.07 276 PRO A C 1
ATOM 2104 O O . PRO A 1 276 ? 40.146 29.087 33.295 1.00 39.83 276 PRO A O 1
ATOM 2108 N N . ALA A 1 277 ? 41.354 30.315 31.841 1.00 38.37 277 ALA A N 1
ATOM 2109 C CA . ALA A 1 277 ? 41.039 29.496 30.676 1.00 36.51 277 ALA A CA 1
ATOM 2110 C C . ALA A 1 277 ? 41.516 28.054 30.826 1.00 49.87 277 ALA A C 1
ATOM 2111 O O . ALA A 1 277 ? 40.896 27.133 30.295 1.00 50.26 277 ALA A O 1
ATOM 2113 N N . ASP A 1 278 ? 42.616 27.860 31.546 1.00 39.03 278 ASP A N 1
ATOM 2114 C CA . ASP A 1 278 ? 43.169 26.523 31.728 1.00 42.51 278 ASP A CA 1
ATOM 2115 C C . ASP A 1 278 ? 42.307 25.677 32.662 1.00 48.62 278 ASP A C 1
ATOM 2116 O O . ASP A 1 278 ? 42.404 24.449 32.667 1.00 56.41 278 ASP A O 1
ATOM 2121 N N . ALA A 1 279 ? 41.464 26.339 33.448 1.00 42.41 279 ALA A N 1
ATOM 2122 C CA . ALA A 1 279 ? 40.574 25.643 34.368 1.00 26.49 279 ALA A CA 1
ATOM 2123 C C . ALA A 1 279 ? 39.171 25.500 33.783 1.00 40.69 279 ALA A C 1
ATOM 2124 O O . ALA A 1 279 ? 38.282 24.930 34.415 1.00 37.27 279 ALA A O 1
ATOM 2126 N N . GLY A 1 280 ? 38.980 26.017 32.573 1.00 39.99 280 GLY A N 1
ATOM 2127 C CA . GLY A 1 280 ? 37.693 25.936 31.907 1.00 30.85 280 GLY A CA 1
ATOM 2128 C C . GLY A 1 280 ? 37.132 27.289 31.513 1.00 38.20 280 GLY A C 1
ATOM 2129 O O . GLY A 1 280 ? 36.181 27.373 30.736 1.00 39.76 280 GLY A O 1
ATOM 2130 N N . GLY A 1 281 ? 37.718 28.351 32.055 1.00 37.30 281 GLY A N 1
ATOM 2131 C CA . GLY A 1 281 ? 37.324 29.703 31.704 1.00 44.34 281 GLY A CA 1
ATOM 2132 C C . GLY A 1 281 ? 36.085 30.193 32.430 1.00 41.25 281 GLY A C 1
ATOM 2133 O O . GLY A 1 281 ? 35.534 31.239 32.090 1.00 37.96 281 GLY A O 1
ATOM 2134 N N . LEU A 1 282 ? 35.645 29.439 33.432 1.00 42.55 282 LEU A N 1
ATOM 2135 C CA . LEU A 1 282 ? 34.472 29.819 34.211 1.00 36.88 282 LEU A CA 1
ATOM 2136 C C . LEU A 1 282 ? 34.864 30.480 35.527 1.00 40.69 282 LEU A C 1
ATOM 2137 O O . LEU A 1 282 ? 35.771 30.018 36.220 1.00 28.07 282 LEU A O 1
ATOM 2142 N N . ARG A 1 283 ? 34.177 31.566 35.867 1.00 34.96 283 ARG A N 1
ATOM 2143 C CA . ARG A 1 283 ? 34.370 32.209 37.159 1.00 31.48 283 ARG A CA 1
ATOM 2144 C C . ARG A 1 283 ? 33.078 32.193 37.963 1.00 34.95 283 ARG A C 1
ATOM 2145 O O . ARG A 1 283 ? 32.144 32.939 37.670 1.00 44.25 283 ARG A O 1
ATOM 2153 N N . TYR A 1 284 ? 33.026 31.334 38.974 1.00 29.29 284 TYR A N 1
ATOM 2154 C CA . TYR A 1 284 ? 31.876 31.288 39.865 1.00 28.90 284 TYR A CA 1
ATOM 2155 C C . TYR A 1 284 ? 32.046 32.283 41.005 1.00 34.93 284 TYR A C 1
ATOM 2156 O O . TYR A 1 284 ? 32.786 32.030 41.956 1.00 36.86 284 TYR A O 1
ATOM 2165 N N . SER A 1 285 ? 31.358 33.415 40.903 1.00 35.50 285 SER A N 1
ATOM 2166 C CA . SER A 1 285 ? 31.409 34.435 41.942 1.00 35.04 285 SER A CA 1
ATOM 2167 C C . SER A 1 285 ? 30.324 34.161 42.974 1.00 38.18 285 SER A C 1
ATOM 2168 O O . SER A 1 285 ? 29.136 34.322 42.697 1.00 38.32 285 SER A O 1
ATOM 2171 N N . ILE A 1 286 ? 30.741 33.747 44.165 1.00 33.44 286 ILE A N 1
ATOM 2172 C CA . ILE A 1 286 ? 29.804 33.299 45.187 1.00 37.48 286 ILE A CA 1
ATOM 2173 C C . ILE A 1 286 ? 29.950 34.104 46.470 1.00 39.43 286 ILE A C 1
ATOM 2174 O O . ILE A 1 286 ? 31.061 34.335 46.944 1.00 37.69 286 ILE A O 1
ATOM 2179 N N . ASN A 1 287 ? 28.822 34.537 47.024 1.00 35.97 287 ASN A N 1
ATOM 2180 C CA . ASN A 1 287 ? 28.818 35.223 48.308 1.00 30.61 287 ASN A CA 1
ATOM 2181 C C . ASN A 1 287 ? 29.278 34.297 49.426 1.00 39.52 287 ASN A C 1
ATOM 2182 O O . ASN A 1 287 ? 28.775 33.181 49.563 1.00 35.12 287 ASN A O 1
ATOM 2187 N N . GLY A 1 288 ? 30.241 34.759 50.216 1.00 32.36 288 GLY A N 1
ATOM 2188 C CA . GLY A 1 288 ? 30.726 34.003 51.356 1.00 39.91 288 GLY A CA 1
ATOM 2189 C C . GLY A 1 288 ? 29.632 33.739 52.374 1.00 40.60 288 GLY A C 1
ATOM 2190 O O . GLY A 1 288 ? 29.641 32.717 53.060 1.00 39.59 288 GLY A O 1
ATOM 2191 N N . ALA A 1 289 ? 28.687 34.670 52.467 1.00 35.29 289 ALA A N 1
ATOM 2192 C CA . ALA A 1 289 ? 27.571 34.560 53.401 1.00 35.74 289 ALA A CA 1
ATOM 2193 C C . ALA A 1 289 ? 26.682 33.356 53.097 1.00 32.77 289 ALA A C 1
ATOM 2194 O O . ALA A 1 289 ? 25.968 32.866 53.971 1.00 40.58 289 ALA A O 1
ATOM 2196 N N . ALA A 1 290 ? 26.727 32.886 51.854 1.00 28.42 290 ALA A N 1
ATOM 2197 C CA . ALA A 1 290 ? 25.920 31.746 51.436 1.00 29.22 290 ALA A CA 1
ATOM 2198 C C . ALA A 1 290 ? 26.629 30.416 51.684 1.00 37.76 290 ALA A C 1
ATOM 2199 O O . ALA A 1 290 ? 26.050 29.349 51.478 1.00 37.54 290 ALA A O 1
ATOM 2201 N N . LEU A 1 291 ? 27.882 30.481 52.127 1.00 28.84 291 LEU A N 1
ATOM 2202 C CA . LEU A 1 291 ? 28.694 29.277 52.284 1.00 41.43 291 LEU A CA 1
ATOM 2203 C C . LEU A 1 291 ? 29.127 29.012 53.725 1.00 40.46 291 LEU A C 1
ATOM 2204 O O . LEU A 1 291 ? 29.292 29.937 54.520 1.00 38.70 291 LEU A O 1
ATOM 2209 N N . ARG A 1 292 ? 29.299 27.733 54.047 1.00 41.56 292 ARG A N 1
ATOM 2210 C CA . ARG A 1 292 ? 29.916 27.316 55.302 1.00 38.74 292 ARG A CA 1
ATOM 2211 C C . ARG A 1 292 ? 31.124 26.435 54.998 1.00 41.24 292 ARG A C 1
ATOM 2212 O O . ARG A 1 292 ? 30.989 25.373 54.390 1.00 35.98 292 ARG A O 1
ATOM 2220 N N . PHE A 1 293 ? 32.306 26.880 55.411 1.00 34.68 293 PHE A N 1
ATOM 2221 C CA . PHE A 1 293 ? 33.528 26.141 55.116 1.00 38.20 293 PHE A CA 1
ATOM 2222 C C . PHE A 1 293 ? 33.731 24.985 56.085 1.00 41.72 293 PHE A C 1
ATOM 2223 O O . PHE A 1 293 ? 33.574 25.137 57.297 1.00 43.35 293 PHE A O 1
ATOM 2231 N N . ILE A 1 294 ? 34.085 23.828 55.538 1.00 35.56 294 ILE A N 1
ATOM 2232 C CA . ILE A 1 294 ? 34.353 22.647 56.345 1.00 34.20 294 ILE A CA 1
ATOM 2233 C C . ILE A 1 294 ? 35.747 22.111 56.044 1.00 34.44 294 ILE A C 1
ATOM 2234 O O . ILE A 1 294 ? 35.992 21.586 54.958 1.00 31.23 294 ILE A O 1
ATOM 2239 N N . PRO A 1 295 ? 36.670 22.258 57.009 1.00 39.63 295 PRO A N 1
ATOM 2240 C CA . PRO A 1 295 ? 38.066 21.825 56.873 1.00 39.90 295 PRO A CA 1
ATOM 2241 C C . PRO A 1 295 ? 38.188 20.347 56.516 1.00 30.76 295 PRO A C 1
ATOM 2242 O O . PRO A 1 295 ? 37.360 19.543 56.944 1.00 33.97 295 PRO A O 1
ATOM 2246 N N . TYR A 1 296 ? 39.209 20.007 55.735 1.00 29.55 296 TYR A N 1
ATOM 2247 C CA . TYR A 1 296 ? 39.445 18.631 55.308 1.00 39.96 296 TYR A CA 1
ATOM 2248 C C . TYR A 1 296 ? 39.575 17.676 56.492 1.00 39.04 296 TYR A C 1
ATOM 2249 O O . TYR A 1 296 ? 39.091 16.545 56.444 1.00 43.91 296 TYR A O 1
ATOM 2258 N N . ASP A 1 297 ? 40.232 18.139 57.550 1.00 43.89 297 ASP A N 1
ATOM 2259 C CA . ASP A 1 297 ? 40.464 17.323 58.738 1.00 43.51 297 ASP A CA 1
ATOM 2260 C C . ASP A 1 297 ? 39.171 16.912 59.442 1.00 51.83 297 ASP A C 1
ATOM 2261 O O . ASP A 1 297 ? 39.114 15.857 60.076 1.00 56.26 297 ASP A O 1
ATOM 2266 N N . LYS A 1 298 ? 38.137 17.741 59.334 1.00 43.78 298 LYS A N 1
ATOM 2267 C CA . LYS A 1 298 ? 36.872 17.465 60.010 1.00 46.95 298 LYS A CA 1
ATOM 2268 C C . LYS A 1 298 ? 35.788 16.949 59.064 1.00 43.74 298 LYS A C 1
ATOM 2269 O O . LYS A 1 298 ? 34.677 16.648 59.502 1.00 46.18 298 LYS A O 1
ATOM 2275 N N . MET A 1 299 ? 36.107 16.845 57.777 1.00 37.14 299 MET A N 1
ATOM 2276 C CA . MET A 1 299 ? 35.128 16.417 56.779 1.00 32.80 299 MET A CA 1
ATOM 2277 C C . MET A 1 299 ? 34.575 15.021 57.053 1.00 44.60 299 MET A C 1
ATOM 2278 O O . MET A 1 299 ? 33.362 14.812 57.034 1.00 47.26 299 MET A O 1
ATOM 2283 N N . GLU A 1 300 ? 35.467 14.072 57.314 1.00 45.44 300 GLU A N 1
ATOM 2284 C CA . GLU A 1 300 ? 35.068 12.689 57.550 1.00 49.00 300 GLU A CA 1
ATOM 2285 C C . GLU A 1 300 ? 34.260 12.563 58.835 1.00 46.65 300 GLU A C 1
ATOM 2286 O O . GLU A 1 300 ? 33.287 11.811 58.902 1.00 42.53 300 GLU A O 1
ATOM 2292 N N . LYS A 1 301 ? 34.669 13.315 59.852 1.00 47.61 301 LYS A N 1
ATOM 2293 C CA . LYS A 1 301 ? 34.024 13.270 61.160 1.00 50.23 301 LYS A CA 1
ATOM 2294 C C . LYS A 1 301 ? 32.628 13.889 61.149 1.00 48.80 301 LYS A C 1
ATOM 2295 O O . LYS A 1 301 ? 31.760 13.494 61.925 1.00 47.55 301 LYS A O 1
ATOM 2301 N N . GLU A 1 302 ? 32.419 14.860 60.267 1.00 45.16 302 GLU A N 1
ATOM 2302 C CA . GLU A 1 302 ? 31.130 15.535 60.170 1.00 37.68 302 GLU A CA 1
ATOM 2303 C C . GLU A 1 302 ? 30.222 14.924 59.105 1.00 44.13 302 GLU A C 1
ATOM 2304 O O . GLU A 1 302 ? 29.180 15.487 58.771 1.00 48.67 302 GLU A O 1
ATOM 2310 N N . GLY A 1 303 ? 30.621 13.771 58.574 1.00 43.76 303 GLY A N 1
ATOM 2311 C CA . GLY A 1 303 ? 29.776 13.020 57.663 1.00 35.50 303 GLY A CA 1
ATOM 2312 C C . GLY A 1 303 ? 30.006 13.291 56.188 1.00 36.08 303 GLY A C 1
ATOM 2313 O O . GLY A 1 303 ? 29.216 12.865 55.346 1.00 37.99 303 GLY A O 1
ATOM 2314 N N . TYR A 1 304 ? 31.085 13.999 55.870 1.00 39.70 304 TYR A N 1
ATOM 2315 C CA . TYR A 1 304 ? 31.389 14.343 54.483 1.00 38.03 304 TYR A CA 1
ATOM 2316 C C . TYR A 1 304 ? 32.546 13.517 53.925 1.00 36.24 304 TYR A C 1
ATOM 2317 O O . TYR A 1 304 ? 33.357 14.019 53.146 1.00 40.17 304 TYR A O 1
ATOM 2326 N N . GLY A 1 305 ? 32.613 12.251 54.323 1.00 34.47 305 GLY A N 1
ATOM 2327 C CA . GLY A 1 305 ? 33.677 11.364 53.886 1.00 34.00 305 GLY A CA 1
ATOM 2328 C C . GLY A 1 305 ? 33.674 11.060 52.399 1.00 38.22 305 GLY A C 1
ATOM 2329 O O . GLY A 1 305 ? 34.715 10.748 51.821 1.00 35.61 305 GLY A O 1
ATOM 2330 N N . ASP A 1 306 ? 32.503 11.145 51.775 1.00 34.77 306 ASP A N 1
ATOM 2331 C CA . ASP A 1 306 ? 32.369 10.826 50.357 1.00 35.34 306 ASP A CA 1
ATOM 2332 C C . ASP A 1 306 ? 32.924 11.922 49.451 1.00 36.30 306 ASP A C 1
ATOM 2333 O O . ASP A 1 306 ? 33.088 11.715 48.249 1.00 33.78 306 ASP A O 1
ATOM 2338 N N . TYR A 1 307 ? 33.211 13.084 50.027 1.00 36.26 307 TYR A N 1
ATOM 2339 C CA . TYR A 1 307 ? 33.619 14.240 49.236 1.00 33.34 307 TYR A CA 1
ATOM 2340 C C . TYR A 1 307 ? 35.113 14.530 49.353 1.00 32.02 307 TYR A C 1
ATOM 2341 O O . TYR A 1 307 ? 35.596 15.540 48.841 1.00 33.44 307 TYR A O 1
ATOM 2350 N N . LEU A 1 308 ? 35.837 13.639 50.023 1.00 38.56 308 LEU A N 1
ATOM 2351 C CA . LEU A 1 308 ? 37.284 13.787 50.193 1.00 29.52 308 LEU A CA 1
ATOM 2352 C C . LEU A 1 308 ? 38.084 13.858 48.879 1.00 26.74 308 LEU A C 1
ATOM 2353 O O . LEU A 1 308 ? 38.993 14.681 48.771 1.00 31.90 308 LEU A O 1
ATOM 2358 N N . PRO A 1 309 ? 37.769 12.999 47.883 1.00 32.42 309 PRO A N 1
ATOM 2359 C CA . PRO A 1 309 ? 38.566 13.077 46.650 1.00 31.60 309 PRO A CA 1
ATOM 2360 C C . PRO A 1 309 ? 38.434 14.403 45.899 1.00 30.86 309 PRO A C 1
ATOM 2361 O O . PRO A 1 309 ? 39.309 14.735 45.100 1.00 34.08 309 PRO A O 1
ATOM 2365 N N . TYR A 1 310 ? 37.360 15.145 46.145 1.00 29.53 310 TYR A N 1
ATOM 2366 C CA . TYR A 1 310 ? 37.174 16.435 45.490 1.00 26.30 310 TYR A CA 1
ATOM 2367 C C . TYR A 1 310 ? 38.135 17.477 46.054 1.00 34.90 310 TYR A C 1
ATOM 2368 O O . TYR A 1 310 ? 38.437 18.475 45.400 1.00 29.10 310 TYR A O 1
ATOM 2377 N N . VAL A 1 311 ? 38.614 17.237 47.271 1.00 34.39 311 VAL A N 1
ATOM 2378 C CA . VAL A 1 311 ? 39.596 18.115 47.893 1.00 29.84 311 VAL A CA 1
ATOM 2379 C C . VAL A 1 311 ? 41.007 17.622 47.598 1.00 37.69 311 VAL A C 1
ATOM 2380 O O . VAL A 1 311 ? 41.877 18.394 47.194 1.00 28.43 311 VAL A O 1
ATOM 2384 N N . LYS A 1 312 ? 41.218 16.326 47.800 1.00 37.91 312 LYS A N 1
ATOM 2385 C CA . LYS A 1 312 ? 42.511 15.701 47.553 1.00 34.84 312 LYS A CA 1
ATOM 2386 C C . LYS A 1 312 ? 42.360 14.513 46.608 1.00 35.72 312 LYS A C 1
ATOM 2387 O O . LYS A 1 312 ? 42.185 13.379 47.055 1.00 41.61 312 LYS A O 1
ATOM 2393 N N . PRO A 1 313 ? 42.421 14.774 45.292 1.00 41.10 313 PRO A N 1
ATOM 2394 C CA . PRO A 1 313 ? 42.269 13.745 44.255 1.00 47.33 313 PRO A CA 1
ATOM 2395 C C . PRO A 1 313 ? 43.292 12.620 44.388 1.00 48.35 313 PRO A C 1
ATOM 2396 O O . PRO A 1 313 ? 43.030 11.498 43.955 1.00 46.45 313 PRO A O 1
ATOM 2400 N N . THR A 1 314 ? 44.445 12.925 44.974 1.00 45.27 314 THR A N 1
ATOM 2401 C CA . THR A 1 314 ? 45.476 11.920 45.202 1.00 43.56 314 THR A CA 1
ATOM 2402 C C . THR A 1 314 ? 45.778 11.769 46.691 1.00 44.32 314 THR A C 1
ATOM 2403 O O . THR A 1 314 ? 45.584 12.703 47.468 1.00 65.51 314 THR A O 1
ATOM 2407 N N . GLY A 1 315 ? 46.243 10.587 47.086 1.00 56.79 315 GLY A N 1
ATOM 2408 C CA . GLY A 1 315 ? 46.616 10.343 48.468 1.00 56.32 315 GLY A CA 1
ATOM 2409 C C . GLY A 1 315 ? 45.680 9.450 49.263 1.00 71.57 315 GLY A C 1
ATOM 2410 O O . GLY A 1 315 ? 46.056 8.939 50.319 1.00 70.27 315 GLY A O 1
ATOM 2411 N N . ASN A 1 316 ? 44.464 9.256 48.763 1.00 77.91 316 ASN A N 1
ATOM 2412 C CA . ASN A 1 316 ? 43.486 8.426 49.459 1.00 76.33 316 ASN A CA 1
ATOM 2413 C C . ASN A 1 316 ? 43.772 6.937 49.292 1.00 66.59 316 ASN A C 1
ATOM 2414 O O . ASN A 1 316 ? 43.907 6.208 50.275 1.00 84.16 316 ASN A O 1
ATOM 2419 N N . MET B 1 1 ? 43.963 11.115 20.415 1.00 37.60 1 MET B N 1
ATOM 2420 C CA . MET B 1 1 ? 43.410 11.811 21.570 1.00 51.08 1 MET B CA 1
ATOM 2421 C C . MET B 1 1 ? 42.649 13.068 21.165 1.00 44.00 1 MET B C 1
ATOM 2422 O O . MET B 1 1 ? 42.950 13.684 20.143 1.00 37.29 1 MET B O 1
ATOM 2427 N N . ILE B 1 2 ? 41.651 13.433 21.962 1.00 37.77 2 ILE B N 1
ATOM 2428 C CA . ILE B 1 2 ? 40.941 14.686 21.751 1.00 37.08 2 ILE B CA 1
ATOM 2429 C C . ILE B 1 2 ? 41.772 15.833 22.311 1.00 44.16 2 ILE B C 1
ATOM 2430 O O . ILE B 1 2 ? 42.218 15.786 23.457 1.00 35.44 2 ILE B O 1
ATOM 2435 N N . LYS B 1 3 ? 41.986 16.860 21.496 1.00 35.19 3 LYS B N 1
ATOM 2436 C CA . LYS B 1 3 ? 42.786 18.004 21.910 1.00 34.58 3 LYS B CA 1
ATOM 2437 C C . LYS B 1 3 ? 42.113 19.308 21.506 1.00 36.94 3 LYS B C 1
ATOM 2438 O O . LYS B 1 3 ? 41.143 19.307 20.746 1.00 38.34 3 LYS B O 1
ATOM 2444 N N . GLU B 1 4 ? 42.625 20.421 22.019 1.00 29.73 4 GLU B N 1
ATOM 2445 C CA . GLU B 1 4 ? 42.045 21.720 21.712 1.00 37.54 4 GLU B CA 1
ATOM 2446 C C . GLU B 1 4 ? 43.109 22.797 21.516 1.00 43.84 4 GLU B C 1
ATOM 2447 O O . GLU B 1 4 ? 44.127 22.824 22.208 1.00 33.56 4 GLU B O 1
ATOM 2453 N N . ILE B 1 5 ? 42.859 23.678 20.553 1.00 32.17 5 ILE B N 1
ATOM 2454 C CA . ILE B 1 5 ? 43.765 24.773 20.237 1.00 32.71 5 ILE B CA 1
ATOM 2455 C C . ILE B 1 5 ? 42.936 26.025 19.943 1.00 40.22 5 ILE B C 1
ATOM 2456 O O . ILE B 1 5 ? 41.797 25.927 19.484 1.00 32.83 5 ILE B O 1
ATOM 2461 N N . TYR B 1 6 ? 43.496 27.198 20.222 1.00 35.39 6 TYR B N 1
ATOM 2462 C CA . TYR B 1 6 ? 42.766 28.447 20.038 1.00 29.68 6 TYR B CA 1
ATOM 2463 C C . TYR B 1 6 ? 43.451 29.333 19.002 1.00 36.32 6 TYR B C 1
ATOM 2464 O O . TYR B 1 6 ? 44.622 29.684 19.149 1.00 33.60 6 TYR B O 1
ATOM 2473 N N . LEU B 1 7 ? 42.713 29.693 17.957 1.00 34.02 7 LEU B N 1
ATOM 2474 C CA . LEU B 1 7 ? 43.284 30.434 16.837 1.00 34.65 7 LEU B CA 1
ATOM 2475 C C . LEU B 1 7 ? 42.558 31.750 16.570 1.00 38.04 7 LEU B C 1
ATOM 2476 O O . LEU B 1 7 ? 41.348 31.772 16.344 1.00 34.58 7 LEU B O 1
ATOM 2481 N N . ALA B 1 8 ? 43.310 32.845 16.598 1.00 36.48 8 ALA B N 1
ATOM 2482 C CA . ALA B 1 8 ? 42.775 34.156 16.254 1.00 35.62 8 ALA B CA 1
ATOM 2483 C C . ALA B 1 8 ? 43.304 34.599 14.894 1.00 40.93 8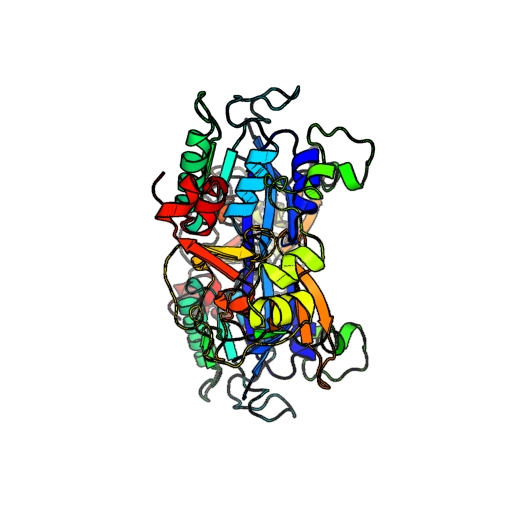 ALA B C 1
ATOM 2484 O O . ALA B 1 8 ? 44.495 34.866 14.742 1.00 37.59 8 ALA B O 1
ATOM 2486 N N . GLY B 1 9 ? 42.417 34.668 13.907 1.00 41.06 9 GLY B N 1
ATOM 2487 C CA . GLY B 1 9 ? 42.808 35.041 12.560 1.00 41.14 9 GLY B CA 1
ATOM 2488 C C . GLY B 1 9 ? 41.843 36.005 11.897 1.00 53.23 9 GLY B C 1
ATOM 2489 O O . GLY B 1 9 ? 41.418 35.786 10.763 1.00 49.37 9 GLY B O 1
ATOM 2490 N N . GLY B 1 10 ? 41.495 37.074 12.606 1.00 47.87 10 GLY B N 1
ATOM 2491 C CA . GLY B 1 10 ? 40.564 38.060 12.089 1.00 44.56 10 GLY B CA 1
ATOM 2492 C C . GLY B 1 10 ? 39.143 37.801 12.548 1.00 53.88 10 GLY B C 1
ATOM 2493 O O . GLY B 1 10 ? 38.925 37.245 13.624 1.00 58.43 10 GLY B O 1
ATOM 2494 N N . SER B 1 11 ? 38.177 38.219 11.734 1.00 45.67 11 SER B N 1
ATOM 2495 C CA . SER B 1 11 ? 36.765 37.990 12.025 1.00 50.63 11 SER B CA 1
ATOM 2496 C C . SER B 1 11 ? 36.490 36.499 12.193 1.00 40.02 11 SER B C 1
ATOM 2497 O O . SER B 1 11 ? 36.698 35.716 11.266 1.00 37.91 11 SER B O 1
ATOM 2500 N N . PHE B 1 12 ? 36.023 36.109 13.377 1.00 44.11 12 PHE B N 1
ATOM 2501 C CA . PHE B 1 12 ? 35.875 34.692 13.701 1.00 37.48 12 PHE B CA 1
ATOM 2502 C C . PHE B 1 12 ? 34.759 34.010 12.914 1.00 38.19 12 PHE B C 1
ATOM 2503 O O . PHE B 1 12 ? 34.622 32.787 12.961 1.00 41.26 12 PHE B O 1
ATOM 2511 N N . TRP B 1 13 ? 33.966 34.798 12.194 1.00 39.83 13 TRP B N 1
ATOM 2512 C CA . TRP B 1 13 ? 32.909 34.247 11.354 1.00 38.54 13 TRP B CA 1
ATOM 2513 C C . TRP B 1 13 ? 33.502 33.365 10.263 1.00 35.30 13 TRP B C 1
ATOM 2514 O O . TRP B 1 13 ? 33.053 32.239 10.047 1.00 40.87 13 TRP B O 1
ATOM 2525 N N . GLY B 1 14 ? 34.520 33.883 9.585 1.00 31.84 14 GLY B N 1
ATOM 2526 C CA . GLY B 1 14 ? 35.173 33.154 8.515 1.00 43.63 14 GLY B CA 1
ATOM 2527 C C . GLY B 1 14 ? 36.088 32.060 9.029 1.00 39.19 14 GLY B C 1
ATOM 2528 O O . GLY B 1 14 ? 36.175 30.985 8.435 1.00 43.10 14 GLY B O 1
ATOM 2529 N N . VAL B 1 15 ? 36.773 32.340 10.133 1.00 35.48 15 VAL B N 1
ATOM 2530 C CA . VAL B 1 15 ? 37.690 31.378 10.735 1.00 33.25 15 VAL B CA 1
ATOM 2531 C C . VAL B 1 15 ? 36.955 30.108 11.156 1.00 40.17 15 VAL B C 1
ATOM 2532 O O . VAL B 1 15 ? 37.418 28.998 10.891 1.00 41.95 15 VAL B O 1
ATOM 2536 N N . GLU B 1 16 ? 35.805 30.274 11.802 1.00 43.17 16 GLU B N 1
ATOM 2537 C CA . GLU B 1 16 ? 34.998 29.132 12.212 1.00 45.13 16 GLU B CA 1
ATOM 2538 C C . GLU B 1 16 ? 34.401 28.432 10.997 1.00 41.77 16 GLU B C 1
ATOM 2539 O O . GLU B 1 16 ? 34.352 27.203 10.941 1.00 42.90 16 GLU B O 1
ATOM 2545 N N . GLY B 1 17 ? 33.946 29.223 10.030 1.00 39.32 17 GLY B N 1
ATOM 2546 C CA . GLY B 1 17 ? 33.366 28.693 8.809 1.00 40.17 17 GLY B CA 1
ATOM 2547 C C . GLY B 1 17 ? 34.334 27.820 8.034 1.00 40.87 17 GLY B C 1
ATOM 2548 O O . GLY B 1 17 ? 33.930 26.873 7.359 1.00 40.37 17 GLY B O 1
ATOM 2549 N N . TYR B 1 18 ? 35.619 28.143 8.132 1.00 41.89 18 TYR B N 1
ATOM 2550 C CA . TYR B 1 18 ? 36.657 27.372 7.461 1.00 41.85 18 TYR B CA 1
ATOM 2551 C C . TYR B 1 18 ? 36.955 26.070 8.199 1.00 39.23 18 TYR B C 1
ATOM 2552 O O . TYR B 1 18 ? 36.848 24.985 7.628 1.00 35.87 18 TYR B O 1
ATOM 2561 N N . PHE B 1 19 ? 37.329 26.188 9.470 1.00 35.68 19 PHE B N 1
ATOM 2562 C CA . PHE B 1 19 ? 37.800 25.043 10.244 1.00 38.08 19 PHE B CA 1
ATOM 2563 C C . PHE B 1 19 ? 36.714 24.009 10.530 1.00 45.24 19 PHE B C 1
ATOM 2564 O O . PHE B 1 19 ? 37.017 22.849 10.807 1.00 47.18 19 PHE B O 1
ATOM 2572 N N . ARG B 1 20 ? 35.453 24.423 10.460 1.00 45.18 20 ARG B N 1
ATOM 2573 C CA . ARG B 1 20 ? 34.346 23.500 10.690 1.00 43.32 20 ARG B CA 1
ATOM 2574 C C . ARG B 1 20 ? 34.227 22.486 9.553 1.00 37.09 20 ARG B C 1
ATOM 2575 O O . ARG B 1 20 ? 33.573 21.454 9.697 1.00 46.75 20 ARG B O 1
ATOM 2583 N N . GLN B 1 21 ? 34.868 22.785 8.427 1.00 37.36 21 GLN B N 1
ATOM 2584 C CA . GLN B 1 21 ? 34.807 21.924 7.251 1.00 36.56 21 GLN B CA 1
ATOM 2585 C C . GLN B 1 21 ? 35.955 20.921 7.219 1.00 34.98 21 GLN B C 1
ATOM 2586 O O . GLN B 1 21 ? 36.019 20.069 6.333 1.00 38.13 21 GLN B O 1
ATOM 2592 N N . ILE B 1 22 ? 36.859 21.026 8.186 1.00 36.53 22 ILE B N 1
ATOM 2593 C CA . ILE B 1 22 ? 38.047 20.183 8.212 1.00 38.26 22 ILE B CA 1
ATOM 2594 C C . ILE B 1 22 ? 37.814 18.919 9.032 1.00 40.42 22 ILE B C 1
ATOM 2595 O O . ILE B 1 22 ? 37.397 18.994 10.187 1.00 39.25 22 ILE B O 1
ATOM 2600 N N . PRO B 1 23 ? 38.072 17.749 8.425 1.00 35.74 23 PRO B N 1
ATOM 2601 C CA . PRO B 1 23 ? 37.927 16.451 9.093 1.00 37.95 23 PRO B CA 1
ATOM 2602 C C . PRO B 1 23 ? 38.732 16.372 10.387 1.00 36.58 23 PRO B C 1
ATOM 2603 O O . PRO B 1 23 ? 39.849 16.885 10.451 1.00 34.28 23 PRO B O 1
ATOM 2607 N N . GLY B 1 24 ? 38.164 15.734 11.404 1.00 36.95 24 GLY B N 1
ATOM 2608 C CA . GLY B 1 24 ? 38.818 15.622 12.694 1.00 33.87 24 GLY B CA 1
ATOM 2609 C C . GLY B 1 24 ? 38.371 16.693 13.669 1.00 34.20 24 GLY B C 1
ATOM 2610 O O . GLY B 1 24 ? 38.457 16.511 14.883 1.00 44.21 24 GLY B O 1
ATOM 2611 N N . VAL B 1 25 ? 37.893 17.814 13.139 1.00 38.34 25 VAL B N 1
ATOM 2612 C CA . VAL B 1 25 ? 37.362 18.882 13.978 1.00 41.58 25 VAL B CA 1
ATOM 2613 C C . VAL B 1 25 ? 36.000 18.479 14.532 1.00 37.70 25 VAL B C 1
ATOM 2614 O O . VAL B 1 25 ? 35.062 18.226 13.776 1.00 42.36 25 VAL B O 1
ATOM 2618 N N . LYS B 1 26 ? 35.898 18.420 15.855 1.00 31.70 26 LYS B N 1
ATOM 2619 C CA . LYS B 1 26 ? 34.694 17.914 16.503 1.00 44.99 26 LYS B CA 1
ATOM 2620 C C . LYS B 1 26 ? 33.800 19.033 17.028 1.00 38.18 26 LYS B C 1
ATOM 2621 O O . LYS B 1 26 ? 32.596 18.843 17.198 1.00 50.55 26 LYS B O 1
ATOM 2627 N N . GLU B 1 27 ? 34.389 20.198 17.280 1.00 37.36 27 GLU B N 1
ATOM 2628 C CA . GLU B 1 27 ? 33.637 21.328 17.815 1.00 38.67 27 GLU B CA 1
ATOM 2629 C C . GLU B 1 27 ? 34.367 22.651 17.601 1.00 41.95 27 GLU B C 1
ATOM 2630 O O . GLU B 1 27 ? 35.578 22.743 17.802 1.00 37.59 27 GLU B O 1
ATOM 2636 N N . THR B 1 28 ? 33.621 23.671 17.186 1.00 41.82 28 THR B N 1
ATOM 2637 C CA . THR B 1 28 ? 34.164 25.017 17.044 1.00 35.91 28 THR B CA 1
ATOM 2638 C C . THR B 1 28 ? 33.325 26.024 17.823 1.00 39.26 28 THR B C 1
ATOM 2639 O O . THR B 1 28 ? 32.098 25.926 17.860 1.00 44.25 28 THR B O 1
ATOM 2643 N N . ASP B 1 29 ? 33.993 26.990 18.445 1.00 36.36 29 ASP B N 1
ATOM 2644 C CA . ASP B 1 29 ? 33.309 28.049 19.179 1.00 35.06 29 ASP B CA 1
ATOM 2645 C C . ASP B 1 29 ? 34.020 29.382 18.982 1.00 43.12 29 ASP B C 1
ATOM 2646 O O . ASP B 1 29 ? 35.241 29.464 19.096 1.00 38.79 29 ASP B O 1
ATOM 2651 N N . THR B 1 30 ? 33.249 30.425 18.696 1.00 33.43 30 THR B N 1
ATOM 2652 C CA . THR B 1 30 ? 33.808 31.760 18.530 1.00 36.98 30 THR B CA 1
ATOM 2653 C C . THR B 1 30 ? 33.817 32.501 19.860 1.00 35.93 30 THR B C 1
ATOM 2654 O O . THR B 1 30 ? 32.911 32.334 20.677 1.00 35.32 30 THR B O 1
ATOM 2658 N N . GLY B 1 31 ? 34.842 33.317 20.076 1.00 30.60 31 GLY B N 1
ATOM 2659 C CA . GLY B 1 31 ? 34.971 34.040 21.327 1.00 29.80 31 GLY B CA 1
ATOM 2660 C C . GLY B 1 31 ? 36.054 35.101 21.328 1.00 39.79 31 GLY B C 1
ATOM 2661 O O . GLY B 1 31 ? 36.612 35.443 20.284 1.00 41.01 31 GLY B O 1
ATOM 2662 N N . TYR B 1 32 ? 36.349 35.622 22.514 1.00 39.43 32 TYR B N 1
ATOM 2663 C CA . TYR B 1 32 ? 37.312 36.703 22.673 1.00 41.66 32 TYR B CA 1
ATOM 2664 C C . TYR B 1 32 ? 38.400 36.303 23.666 1.00 42.59 32 TYR B C 1
ATOM 2665 O O . TYR B 1 32 ? 38.112 36.006 24.825 1.00 41.71 32 TYR B O 1
ATOM 2674 N N . ALA B 1 33 ? 39.649 36.298 23.210 1.00 50.30 33 ALA B N 1
ATOM 2675 C CA . ALA B 1 33 ? 40.750 35.767 24.009 1.00 44.11 33 ALA B CA 1
ATOM 2676 C C . ALA B 1 33 ? 41.747 36.833 24.458 1.00 49.36 33 ALA B C 1
ATOM 2677 O O . ALA B 1 33 ? 42.066 37.755 23.706 1.00 45.55 33 ALA B O 1
ATOM 2679 N N . ASN B 1 34 ? 42.234 36.682 25.688 1.00 51.38 34 ASN B N 1
ATOM 2680 C CA . ASN B 1 34 ? 43.259 37.553 26.263 1.00 48.85 34 ASN B CA 1
ATOM 2681 C C . ASN B 1 34 ? 42.925 39.038 26.169 1.00 51.83 34 ASN B C 1
ATOM 2682 O O . ASN B 1 34 ? 42.689 39.696 27.183 1.00 61.77 34 ASN B O 1
ATOM 2687 N N . SER B 1 48 ? 38.911 45.632 28.133 1.00 81.51 48 SER B N 1
ATOM 2688 C CA . SER B 1 48 ? 40.235 45.229 27.672 1.00 100.12 48 SER B CA 1
ATOM 2689 C C . SER B 1 48 ? 40.219 44.900 26.183 1.00 95.75 48 SER B C 1
ATOM 2690 O O . SER B 1 48 ? 39.158 44.839 25.562 1.00 86.35 48 SER B O 1
ATOM 2693 N N . ASP B 1 49 ? 41.403 44.695 25.614 1.00 84.80 49 ASP B N 1
ATOM 2694 C CA . ASP B 1 49 ? 41.531 44.461 24.180 1.00 86.76 49 ASP B CA 1
ATOM 2695 C C . ASP B 1 49 ? 41.638 42.965 23.895 1.00 78.43 49 ASP B C 1
ATOM 2696 O O . ASP B 1 49 ? 42.724 42.386 23.926 1.00 56.29 49 ASP B O 1
ATOM 2701 N N . HIS B 1 50 ? 40.496 42.344 23.618 1.00 74.41 50 HIS B N 1
ATOM 2702 C CA . HIS B 1 50 ? 40.449 40.911 23.368 1.00 63.30 50 HIS B CA 1
ATOM 2703 C C . HIS B 1 50 ? 40.521 40.633 21.873 1.00 60.40 50 HIS B C 1
ATOM 2704 O O . HIS B 1 50 ? 39.969 41.382 21.067 1.00 65.93 50 HIS B O 1
ATOM 2711 N N . ALA B 1 51 ? 41.198 39.550 21.507 1.00 48.43 51 ALA B N 1
ATOM 2712 C CA . ALA B 1 51 ? 41.288 39.146 20.111 1.00 43.38 51 ALA B CA 1
ATOM 2713 C C . ALA B 1 51 ? 40.173 38.171 19.758 1.00 44.31 51 ALA B C 1
ATOM 2714 O O . ALA B 1 51 ? 39.854 37.271 20.534 1.00 49.24 51 ALA B O 1
ATOM 2716 N N . GLU B 1 52 ? 39.584 38.358 18.582 1.00 44.39 52 GLU B N 1
ATOM 2717 C CA . GLU B 1 52 ? 38.538 37.465 18.104 1.00 38.50 52 GLU B CA 1
ATOM 2718 C C . GLU B 1 52 ? 39.126 36.095 17.790 1.00 38.54 52 GLU B C 1
ATOM 2719 O O . GLU B 1 52 ? 39.937 35.951 16.876 1.00 45.07 52 GLU B O 1
ATOM 2725 N N . THR B 1 53 ? 38.708 35.093 18.556 1.00 40.94 53 THR B N 1
ATOM 2726 C CA . THR B 1 53 ? 39.338 33.780 18.512 1.00 40.52 53 THR B CA 1
ATOM 2727 C C . THR B 1 53 ? 38.306 32.665 18.361 1.00 43.63 53 THR B C 1
ATOM 2728 O O . THR B 1 53 ? 37.190 32.763 18.871 1.00 35.22 53 THR B O 1
ATOM 2732 N N . VAL B 1 54 ? 38.686 31.610 17.647 1.00 39.82 54 VAL B N 1
ATOM 2733 C CA . VAL B 1 54 ? 37.841 30.433 17.503 1.00 40.96 54 VAL B CA 1
ATOM 2734 C C . VAL B 1 54 ? 38.441 29.243 18.244 1.00 40.68 54 VAL B C 1
ATOM 2735 O O . VAL B 1 54 ? 39.584 28.859 17.999 1.00 37.01 54 VAL B O 1
ATOM 2739 N N . LYS B 1 55 ? 37.664 28.668 19.157 1.00 41.33 55 LYS B N 1
ATOM 2740 C CA . LYS B 1 55 ? 38.083 27.472 19.877 1.00 28.67 55 LYS B CA 1
ATOM 2741 C C . LYS B 1 55 ? 37.964 26.248 18.978 1.00 37.21 55 LYS B C 1
ATOM 2742 O O . LYS B 1 55 ? 36.906 25.991 18.407 1.00 33.31 55 LYS B O 1
ATOM 2748 N N . ILE B 1 56 ? 39.055 25.500 18.848 1.00 35.05 56 ILE B N 1
ATOM 2749 C CA . ILE B 1 56 ? 39.067 24.317 17.996 1.00 31.86 56 ILE B CA 1
ATOM 2750 C C . ILE B 1 56 ? 39.284 23.040 18.799 1.00 36.20 56 ILE B C 1
ATOM 2751 O O . ILE B 1 56 ? 40.378 22.798 19.304 1.00 38.28 56 ILE B O 1
ATOM 2756 N N . VAL B 1 57 ? 38.243 22.221 18.904 1.00 35.71 57 VAL B N 1
ATOM 2757 C CA . VAL B 1 57 ? 38.360 20.915 19.541 1.00 25.63 57 VAL B CA 1
ATOM 2758 C C . VAL B 1 57 ? 38.463 19.844 18.461 1.00 33.10 57 VAL B C 1
ATOM 2759 O O . VAL B 1 57 ? 37.585 19.731 17.606 1.00 34.43 57 VAL B O 1
ATOM 2763 N N . TYR B 1 58 ? 39.533 19.056 18.501 1.00 30.57 58 TYR B N 1
ATOM 2764 C CA . TYR B 1 58 ? 39.814 18.126 17.414 1.00 36.16 58 TYR B CA 1
ATOM 2765 C C . TYR B 1 58 ? 40.367 16.784 17.886 1.00 40.17 58 TYR B C 1
ATOM 2766 O O . TYR B 1 58 ? 40.882 16.662 18.997 1.00 34.59 58 TYR B O 1
ATOM 2775 N N . ASP B 1 59 ? 40.250 15.782 17.020 1.00 38.86 59 ASP B N 1
ATOM 2776 C CA . ASP B 1 59 ? 40.826 14.466 17.263 1.00 37.12 59 ASP B CA 1
ATOM 2777 C C . ASP B 1 59 ? 42.172 14.372 16.552 1.00 33.28 59 ASP B C 1
ATOM 2778 O O . ASP B 1 59 ? 42.236 14.406 15.322 1.00 36.22 59 ASP B O 1
ATOM 2783 N N . SER B 1 60 ? 43.243 14.251 17.328 1.00 29.58 60 SER B N 1
ATOM 2784 C CA . SER B 1 60 ? 44.594 14.246 16.778 1.00 42.60 60 SER B CA 1
ATOM 2785 C C . SER B 1 60 ? 44.882 12.999 15.943 1.00 38.24 60 SER B C 1
ATOM 2786 O O . SER B 1 60 ? 45.852 12.963 15.188 1.00 31.79 60 SER B O 1
ATOM 2789 N N . SER B 1 61 ? 44.037 11.982 16.079 1.00 37.17 61 SER B N 1
ATOM 2790 C CA . SER B 1 61 ? 44.195 10.754 15.307 1.00 37.03 61 SER B CA 1
ATOM 2791 C C . SER B 1 61 ? 43.765 10.955 13.857 1.00 35.33 61 SER B C 1
ATOM 2792 O O . SER B 1 61 ? 44.139 10.181 12.977 1.00 38.21 61 SER B O 1
ATOM 2795 N N . VAL B 1 62 ? 42.974 11.996 13.615 1.00 30.58 62 VAL B N 1
ATOM 2796 C CA . VAL B 1 62 ? 42.511 12.305 12.268 1.00 34.33 62 VAL B CA 1
ATOM 2797 C C . VAL B 1 62 ? 43.290 13.477 11.682 1.00 35.38 62 VAL B C 1
ATOM 2798 O O . VAL B 1 62 ? 43.892 13.362 10.613 1.00 39.28 62 VAL B O 1
ATOM 2802 N N . VAL B 1 63 ? 43.275 14.605 12.386 1.00 34.17 63 VAL B N 1
ATOM 2803 C CA . VAL B 1 63 ? 44.015 15.785 11.952 1.00 39.30 63 VAL B CA 1
ATOM 2804 C C . VAL B 1 63 ? 45.046 16.191 13.006 1.00 34.37 63 VAL B C 1
ATOM 2805 O O . VAL B 1 63 ? 44.729 16.320 14.189 1.00 37.29 63 VAL B O 1
ATOM 2809 N N . SER B 1 64 ? 46.288 16.371 12.571 1.00 31.99 64 SER B N 1
ATOM 2810 C CA . SER B 1 64 ? 47.365 16.747 13.478 1.00 34.33 64 SER B CA 1
ATOM 2811 C C . SER B 1 64 ? 47.384 18.250 13.719 1.00 34.08 64 SER B C 1
ATOM 2812 O O . SER B 1 64 ? 46.821 19.020 12.939 1.00 33.13 64 SER B O 1
ATOM 2815 N N . LEU B 1 65 ? 48.023 18.658 14.811 1.00 38.00 65 LEU B N 1
ATOM 2816 C CA . LEU B 1 65 ? 48.235 20.071 15.103 1.00 31.79 65 LEU B CA 1
ATOM 2817 C C . LEU B 1 65 ? 48.985 20.743 13.957 1.00 33.67 65 LEU B C 1
ATOM 2818 O O . LEU B 1 65 ? 48.756 21.913 13.650 1.00 30.76 65 LEU B O 1
ATOM 2823 N N . GLN B 1 66 ? 49.879 19.986 13.327 1.00 33.19 66 GLN B N 1
ATOM 2824 C CA . GLN B 1 66 ? 50.667 20.483 12.206 1.00 36.18 66 GLN B CA 1
ATOM 2825 C C . GLN B 1 66 ? 49.777 20.907 11.041 1.00 41.68 66 GLN B C 1
ATOM 2826 O O . GLN B 1 66 ? 49.973 21.975 10.459 1.00 33.24 66 GLN B O 1
ATOM 2832 N N . GLU B 1 67 ? 48.799 20.071 10.703 1.00 32.99 67 GLU B N 1
ATOM 2833 C CA . GLU B 1 67 ? 47.880 20.386 9.616 1.00 33.48 67 GLU B CA 1
ATOM 2834 C C . GLU B 1 67 ? 46.984 21.567 9.979 1.00 29.48 67 GLU B C 1
ATOM 2835 O O . GLU B 1 67 ? 46.722 22.433 9.146 1.00 37.38 67 GLU B O 1
ATOM 2841 N N . LEU B 1 68 ? 46.518 21.597 11.225 1.00 31.02 68 LEU B N 1
ATOM 2842 C CA . LEU B 1 68 ? 45.662 22.682 11.697 1.00 38.80 68 LEU B CA 1
ATOM 2843 C C . LEU B 1 68 ? 46.368 24.031 11.619 1.00 36.41 68 LEU B C 1
ATOM 2844 O O . LEU B 1 68 ? 45.769 25.034 11.231 1.00 36.99 68 LEU B O 1
ATOM 2849 N N . LEU B 1 69 ? 47.644 24.051 11.989 1.00 36.57 69 LEU B N 1
ATOM 2850 C CA . LEU B 1 69 ? 48.431 25.274 11.916 1.00 38.73 69 LEU B CA 1
ATOM 2851 C C . LEU B 1 69 ? 48.745 25.612 10.463 1.00 35.90 69 LEU B C 1
ATOM 2852 O O . LEU B 1 69 ? 48.902 26.780 10.108 1.00 39.57 69 LEU B O 1
ATOM 2857 N N . ALA B 1 70 ? 48.837 24.582 9.628 1.00 26.60 70 ALA B N 1
ATOM 2858 C CA . ALA B 1 70 ? 49.041 24.776 8.198 1.00 34.08 70 ALA B CA 1
ATOM 2859 C C . ALA B 1 70 ? 47.819 25.451 7.581 1.00 31.45 70 ALA B C 1
ATOM 2860 O O . ALA B 1 70 ? 47.950 26.377 6.781 1.00 38.79 70 ALA B O 1
ATOM 2862 N N . HIS B 1 71 ? 46.633 24.978 7.955 1.00 29.93 71 HIS B N 1
ATOM 2863 C CA . HIS B 1 71 ? 45.385 25.600 7.525 1.00 38.82 71 HIS B CA 1
ATOM 2864 C C . HIS B 1 71 ? 45.301 27.037 8.020 1.00 32.13 71 HIS B C 1
ATOM 2865 O O . HIS B 1 71 ? 44.863 27.931 7.295 1.00 47.07 71 HIS B O 1
ATOM 2872 N N . TYR B 1 72 ? 45.716 27.245 9.265 1.00 33.58 72 TYR B N 1
ATOM 2873 C CA . TYR B 1 72 ? 45.658 28.558 9.895 1.00 35.36 72 TYR B CA 1
ATOM 2874 C C . TYR B 1 72 ? 46.490 29.590 9.139 1.00 46.51 72 TYR B C 1
ATOM 2875 O O . TYR B 1 72 ? 46.006 30.679 8.828 1.00 37.27 72 TYR B O 1
ATOM 2884 N N . PHE B 1 73 ? 47.737 29.242 8.840 1.00 37.55 73 PHE B N 1
ATOM 2885 C CA . PHE B 1 73 ? 48.630 30.143 8.118 1.00 39.88 73 PHE B CA 1
ATOM 2886 C C . PHE B 1 73 ? 48.187 30.330 6.669 1.00 43.76 73 PHE B C 1
ATOM 2887 O O . PHE B 1 73 ? 48.549 31.313 6.022 1.00 38.80 73 PHE B O 1
ATOM 2895 N N . ARG B 1 74 ? 47.403 29.383 6.166 1.00 39.16 74 ARG B N 1
ATOM 2896 C CA . ARG B 1 74 ? 46.908 29.445 4.796 1.00 34.57 74 ARG B CA 1
ATOM 2897 C C . ARG B 1 74 ? 45.867 30.550 4.624 1.00 46.12 74 ARG B C 1
ATOM 2898 O O . ARG B 1 74 ? 45.784 31.179 3.568 1.00 45.65 74 ARG B O 1
ATOM 2906 N N . ILE B 1 75 ? 45.086 30.795 5.671 1.00 39.95 75 ILE B N 1
ATOM 2907 C CA . ILE B 1 75 ? 43.965 31.725 5.580 1.00 39.39 75 ILE B CA 1
ATOM 2908 C C . ILE B 1 75 ? 44.245 33.084 6.220 1.00 38.88 75 ILE B C 1
ATOM 2909 O O . ILE B 1 75 ? 43.345 33.914 6.333 1.00 43.57 75 ILE B O 1
ATOM 2914 N N . ILE B 1 76 ? 45.485 33.317 6.638 1.00 34.29 76 ILE B N 1
ATOM 2915 C CA . ILE B 1 76 ? 45.835 34.600 7.242 1.00 38.23 76 ILE B CA 1
ATOM 2916 C C . ILE B 1 76 ? 47.088 35.213 6.628 1.00 40.21 76 ILE B C 1
ATOM 2917 O O . ILE B 1 76 ? 47.843 34.545 5.923 1.00 48.22 76 ILE B O 1
ATOM 2922 N N . ASP B 1 77 ? 47.293 36.497 6.903 1.00 37.17 77 ASP B N 1
ATOM 2923 C CA . ASP B 1 77 ? 48.553 37.162 6.605 1.00 38.43 77 ASP B CA 1
ATOM 2924 C C . ASP B 1 77 ? 49.352 37.286 7.899 1.00 44.24 77 ASP B C 1
ATOM 2925 O O . ASP B 1 77 ? 49.074 38.158 8.722 1.00 47.56 77 ASP B O 1
ATOM 2930 N N . PRO B 1 78 ? 50.349 36.408 8.083 1.00 50.28 78 PRO B N 1
ATOM 2931 C CA . PRO B 1 78 ? 51.113 36.341 9.334 1.00 47.48 78 PRO B CA 1
ATOM 2932 C C . PRO B 1 78 ? 52.082 37.507 9.523 1.00 46.45 78 PRO B C 1
ATOM 2933 O O . PRO B 1 78 ? 52.712 37.606 10.575 1.00 50.79 78 PRO B O 1
ATOM 2937 N N . THR B 1 79 ? 52.195 38.376 8.524 1.00 47.00 79 THR B N 1
ATOM 2938 C CA . THR B 1 79 ? 53.094 39.521 8.612 1.00 51.34 79 THR B CA 1
ATOM 2939 C C . THR B 1 79 ? 52.339 40.815 8.904 1.00 54.91 79 THR B C 1
ATOM 2940 O O . THR B 1 79 ? 52.947 41.854 9.161 1.00 52.67 79 THR B O 1
ATOM 2944 N N . SER B 1 80 ? 51.012 40.745 8.868 1.00 50.32 80 SER B N 1
ATOM 2945 C CA . SER B 1 80 ? 50.177 41.920 9.092 1.00 45.32 80 SER B CA 1
ATOM 2946 C C . SER B 1 80 ? 49.846 42.104 10.570 1.00 46.42 80 SER B C 1
ATOM 2947 O O . SER B 1 80 ? 49.395 41.173 11.236 1.00 50.53 80 SER B O 1
ATOM 2950 N N . LEU B 1 81 ? 50.068 43.314 11.073 1.00 51.02 81 LEU B N 1
ATOM 2951 C CA . LEU B 1 81 ? 49.810 43.621 12.475 1.00 49.78 81 LEU B CA 1
ATOM 2952 C C . LEU B 1 81 ? 48.444 44.270 12.679 1.00 51.96 81 LEU B C 1
ATOM 2953 O O . LEU B 1 81 ? 48.138 45.297 12.072 1.00 59.92 81 LEU B O 1
ATOM 2958 N N . ASN B 1 82 ? 47.636 43.655 13.540 1.00 51.26 82 ASN B N 1
ATOM 2959 C CA . ASN B 1 82 ? 46.331 44.186 13.930 1.00 48.08 82 ASN B CA 1
ATOM 2960 C C . ASN B 1 82 ? 45.399 44.477 12.756 1.00 50.66 82 ASN B C 1
ATOM 2961 O O . ASN B 1 82 ? 44.587 45.400 12.818 1.00 51.93 82 ASN B O 1
ATOM 2966 N N . LYS B 1 83 ? 45.513 43.686 11.694 1.00 44.83 83 LYS B N 1
ATOM 2967 C CA . LYS B 1 83 ? 44.662 43.863 10.522 1.00 41.45 83 LYS B CA 1
ATOM 2968 C C . LYS B 1 83 ? 44.658 42.630 9.625 1.00 51.42 83 LYS B C 1
ATOM 2969 O O . LYS B 1 83 ? 45.708 42.165 9.181 1.00 54.78 83 LYS B O 1
ATOM 2975 N N . GLN B 1 84 ? 43.465 42.109 9.362 1.00 39.80 84 GLN B N 1
ATOM 2976 C CA . GLN B 1 84 ? 43.291 41.012 8.420 1.00 44.58 84 GLN B CA 1
ATOM 2977 C C . GLN B 1 84 ? 42.233 41.395 7.393 1.00 55.13 84 GLN B C 1
ATOM 2978 O O . GLN B 1 84 ? 41.055 41.529 7.722 1.00 50.55 84 GLN B O 1
ATOM 2984 N N . GLY B 1 85 ? 42.662 41.572 6.148 1.00 60.73 85 GLY B N 1
ATOM 2985 C CA . GLY B 1 85 ? 41.787 42.086 5.112 1.00 54.81 85 GLY B CA 1
ATOM 2986 C C . GLY B 1 85 ? 41.466 43.542 5.386 1.00 57.04 85 GLY B C 1
ATOM 2987 O O . GLY B 1 85 ? 42.365 44.344 5.633 1.00 57.66 85 GLY B O 1
ATOM 2988 N N . ASN B 1 86 ? 40.184 43.888 5.344 1.00 54.56 86 ASN B N 1
ATOM 2989 C CA . ASN B 1 86 ? 39.762 45.252 5.641 1.00 63.49 86 ASN B CA 1
ATOM 2990 C C . ASN B 1 86 ? 39.388 45.432 7.110 1.00 62.34 86 ASN B C 1
ATOM 2991 O O . ASN B 1 86 ? 39.034 46.530 7.539 1.00 62.67 86 ASN B O 1
ATOM 2996 N N . ASP B 1 87 ? 39.472 44.349 7.876 1.00 60.22 87 ASP B N 1
ATOM 2997 C CA . ASP B 1 87 ? 39.169 44.396 9.302 1.00 47.99 87 ASP B CA 1
ATOM 2998 C C . ASP B 1 87 ? 40.418 44.761 10.097 1.00 50.25 87 ASP B C 1
ATOM 2999 O O . ASP B 1 87 ? 41.309 43.934 10.285 1.00 52.78 87 ASP B O 1
ATOM 3004 N N . ALA B 1 88 ? 40.475 46.005 10.562 1.00 49.40 88 ALA B N 1
ATOM 3005 C CA . ALA B 1 88 ? 41.635 46.499 11.295 1.00 48.30 88 ALA B CA 1
ATOM 3006 C C . ALA B 1 88 ? 41.314 46.724 12.768 1.00 43.67 88 ALA B C 1
ATOM 3007 O O . ALA B 1 88 ? 40.188 47.075 13.122 1.00 52.92 88 ALA B O 1
ATOM 3009 N N . GLY B 1 89 ? 42.310 46.517 13.623 1.00 45.53 89 GLY B N 1
ATOM 3010 C CA . GLY B 1 89 ? 42.142 46.701 15.052 1.00 50.65 89 GLY B CA 1
ATOM 3011 C C . GLY B 1 89 ? 42.825 45.620 15.866 1.00 47.75 89 GLY B C 1
ATOM 3012 O O . GLY B 1 89 ? 43.247 44.596 15.327 1.00 45.12 89 GLY B O 1
ATOM 3013 N N . ARG B 1 90 ? 42.935 45.850 17.171 1.00 47.71 90 ARG B N 1
ATOM 3014 C CA . ARG B 1 90 ? 43.570 44.894 18.071 1.00 50.96 90 ARG B CA 1
ATOM 3015 C C . ARG B 1 90 ? 42.752 43.616 18.218 1.00 54.79 90 ARG B C 1
ATOM 3016 O O . ARG B 1 90 ? 43.293 42.560 18.540 1.00 48.48 90 ARG B O 1
ATOM 3024 N N . GLN B 1 91 ? 41.448 43.712 17.984 1.00 42.60 91 GLN B N 1
ATOM 3025 C CA . GLN B 1 91 ? 40.577 42.547 18.083 1.00 48.26 91 GLN B CA 1
ATOM 3026 C C . GLN B 1 91 ? 40.756 41.614 16.887 1.00 53.40 91 GLN B C 1
ATOM 3027 O O . GLN B 1 91 ? 40.217 40.508 16.868 1.00 44.47 91 GLN B O 1
ATOM 3033 N N . TYR B 1 92 ? 41.516 42.064 15.893 1.00 49.10 92 TYR B N 1
ATOM 3034 C CA . TYR B 1 92 ? 41.763 41.262 14.700 1.00 51.82 92 TYR B CA 1
ATOM 3035 C C . TYR B 1 92 ? 43.220 40.822 14.593 1.00 49.27 92 TYR B C 1
ATOM 3036 O O . TYR B 1 92 ? 43.651 40.342 13.544 1.00 43.99 92 TYR B O 1
ATOM 3045 N N . ARG B 1 93 ? 43.978 40.992 15.672 1.00 41.04 93 ARG B N 1
ATOM 3046 C CA . ARG B 1 93 ? 45.377 40.580 15.680 1.00 45.24 93 ARG B CA 1
ATOM 3047 C C . ARG B 1 93 ? 45.487 39.063 15.578 1.00 48.02 93 ARG B C 1
ATOM 3048 O O . ARG B 1 93 ? 44.635 38.333 16.085 1.00 48.59 93 ARG B O 1
ATOM 3056 N N . THR B 1 94 ? 46.535 38.594 14.910 1.00 48.14 94 THR B N 1
ATOM 3057 C CA . THR B 1 94 ? 46.747 37.164 14.738 1.00 39.48 94 THR B CA 1
ATOM 3058 C C . THR B 1 94 ? 47.463 36.570 15.943 1.00 46.13 94 THR B C 1
ATOM 3059 O O . THR B 1 94 ? 48.401 37.164 16.476 1.00 46.09 94 THR B O 1
ATOM 3063 N N . GLY B 1 95 ? 47.013 35.396 16.372 1.00 40.02 95 GLY B N 1
ATOM 3064 C CA . GLY B 1 95 ? 47.614 34.734 17.512 1.00 39.10 95 GLY B CA 1
ATOM 3065 C C . GLY B 1 95 ? 47.245 33.270 17.632 1.00 42.30 95 GLY B C 1
ATOM 3066 O O . GLY B 1 95 ? 46.183 32.842 17.179 1.00 40.22 95 GLY B O 1
ATOM 3067 N N . ILE B 1 96 ? 48.133 32.501 18.253 1.00 41.24 96 ILE B N 1
ATOM 3068 C CA . ILE B 1 96 ? 47.878 31.095 18.533 1.00 36.71 96 ILE B CA 1
ATOM 3069 C C . ILE B 1 96 ? 47.969 30.866 20.035 1.00 39.34 96 ILE B C 1
ATOM 3070 O O . ILE B 1 96 ? 49.026 31.054 20.637 1.00 40.56 96 ILE B O 1
ATOM 3075 N N . TYR B 1 97 ? 46.857 30.460 20.638 1.00 34.08 97 TYR B N 1
ATOM 3076 C CA . TYR B 1 97 ? 46.784 30.337 22.088 1.00 38.97 97 TYR B CA 1
ATOM 3077 C C . TYR B 1 97 ? 46.595 28.887 22.511 1.00 37.85 97 TYR B C 1
ATOM 3078 O O . TYR B 1 97 ? 45.747 28.176 21.971 1.00 34.65 97 TYR B O 1
ATOM 3087 N N . TYR B 1 98 ? 47.387 28.458 23.487 1.00 38.97 98 TYR B N 1
ATOM 3088 C CA . TYR B 1 98 ? 47.371 27.069 23.923 1.00 41.35 98 TYR B CA 1
ATOM 3089 C C . TYR B 1 98 ? 46.892 26.934 25.362 1.00 41.62 98 TYR B C 1
ATOM 3090 O O . TYR B 1 98 ? 47.111 27.818 26.191 1.00 39.93 98 TYR B O 1
ATOM 3099 N N . VAL B 1 99 ? 46.239 25.815 25.649 1.00 43.60 99 VAL B N 1
ATOM 3100 C CA . VAL B 1 99 ? 45.844 25.478 27.007 1.00 47.12 99 VAL B CA 1
ATOM 3101 C C . VAL B 1 99 ? 46.638 24.249 27.442 1.00 44.35 99 VAL B C 1
ATOM 3102 O O . VAL B 1 99 ? 46.698 23.906 28.623 1.00 46.92 99 VAL B O 1
ATOM 3106 N N . ASP B 1 100 ? 47.268 23.606 26.464 1.00 46.78 100 ASP B N 1
ATOM 3107 C CA . ASP B 1 100 ? 48.066 22.411 26.696 1.00 41.36 100 ASP B CA 1
ATOM 3108 C C . ASP B 1 100 ? 49.545 22.736 26.497 1.00 45.17 100 ASP B C 1
ATOM 3109 O O . ASP B 1 100 ? 49.978 23.022 25.381 1.00 38.48 100 ASP B O 1
ATOM 3114 N N . ASP B 1 101 ? 50.313 22.692 27.581 1.00 45.74 101 ASP B N 1
ATOM 3115 C CA . ASP B 1 101 ? 51.720 23.087 27.549 1.00 48.42 101 ASP B CA 1
ATOM 3116 C C . ASP B 1 101 ? 52.582 22.151 26.704 1.00 40.04 101 ASP B C 1
ATOM 3117 O O . ASP B 1 101 ? 53.716 22.485 26.362 1.00 45.90 101 ASP B O 1
ATOM 3122 N N . SER B 1 102 ? 52.048 20.980 26.374 1.00 48.81 102 SER B N 1
ATOM 3123 C CA . SER B 1 102 ? 52.768 20.026 25.536 1.00 49.19 102 SER B CA 1
ATOM 3124 C C . SER B 1 102 ? 52.827 20.494 24.083 1.00 48.98 102 SER B C 1
ATOM 3125 O O . SER B 1 102 ? 53.599 19.965 23.284 1.00 40.59 102 SER B O 1
ATOM 3128 N N . MET B 1 103 ? 52.008 21.487 23.749 1.00 45.26 103 MET B N 1
ATOM 3129 C CA . MET B 1 103 ? 51.926 21.990 22.382 1.00 42.07 103 MET B CA 1
ATOM 3130 C C . MET B 1 103 ? 52.916 23.118 22.110 1.00 45.42 103 MET B C 1
ATOM 3131 O O . MET B 1 103 ? 53.144 23.478 20.955 1.00 44.91 103 MET B O 1
ATOM 3136 N N . ILE B 1 104 ? 53.498 23.670 23.172 1.00 38.38 104 ILE B N 1
ATOM 3137 C CA . ILE B 1 104 ? 54.339 24.862 23.069 1.00 39.33 104 ILE B CA 1
ATOM 3138 C C . ILE B 1 104 ? 55.478 24.711 22.063 1.00 37.06 104 ILE B C 1
ATOM 3139 O O . ILE B 1 104 ? 55.663 25.564 21.194 1.00 36.54 104 ILE B O 1
ATOM 3144 N N . LYS B 1 105 ? 56.231 23.622 22.172 1.00 23.87 105 LYS B N 1
ATOM 3145 C CA . LYS B 1 105 ? 57.376 23.413 21.294 1.00 31.67 105 LYS B CA 1
ATOM 3146 C C . LYS B 1 105 ? 56.938 23.112 19.863 1.00 32.97 105 LYS B C 1
ATOM 3147 O O . LYS B 1 105 ? 57.644 23.442 18.911 1.00 35.31 105 LYS B O 1
ATOM 3153 N N . GLU B 1 106 ? 55.774 22.488 19.715 1.00 33.33 106 GLU B N 1
ATOM 3154 C CA . GLU B 1 106 ? 55.222 22.222 18.391 1.00 37.07 106 GLU B CA 1
ATOM 3155 C C . GLU B 1 106 ? 54.786 23.519 17.716 1.00 33.17 106 GLU B C 1
ATOM 3156 O O . GLU B 1 106 ? 55.060 23.738 16.535 1.00 30.52 106 GLU B O 1
ATOM 3162 N N . ILE B 1 107 ? 54.105 24.373 18.473 1.00 32.87 107 ILE B N 1
ATOM 3163 C CA . ILE B 1 107 ? 53.641 25.657 17.958 1.00 30.06 107 ILE B CA 1
ATOM 3164 C C . ILE B 1 107 ? 54.813 26.560 17.582 1.00 35.50 107 ILE B C 1
ATOM 3165 O O . ILE B 1 107 ? 54.830 27.146 16.499 1.00 35.45 107 ILE B O 1
ATOM 3170 N N . ASN B 1 108 ? 55.792 26.664 18.476 1.00 32.47 108 ASN B N 1
ATOM 3171 C CA . ASN B 1 108 ? 56.966 27.498 18.232 1.00 39.49 108 ASN B CA 1
ATOM 3172 C C . ASN B 1 108 ? 57.769 27.036 17.022 1.00 40.29 108 ASN B C 1
ATOM 3173 O O . ASN B 1 108 ? 58.224 27.854 16.223 1.00 36.87 108 ASN B O 1
ATOM 3178 N N . SER B 1 109 ? 57.938 25.724 16.892 1.00 34.59 109 SER B N 1
ATOM 3179 C CA . SER B 1 109 ? 58.674 25.151 15.770 1.00 36.87 109 SER B CA 1
ATOM 3180 C C . SER B 1 109 ? 57.994 25.442 14.437 1.00 35.98 109 SER B C 1
ATOM 3181 O O . SER B 1 109 ? 58.662 25.685 13.432 1.00 42.09 109 SER B O 1
ATOM 3184 N N . PHE B 1 110 ? 56.665 25.419 14.432 1.00 32.43 110 PHE B N 1
ATOM 3185 C CA . PHE B 1 110 ? 55.911 25.636 13.203 1.00 37.65 110 PHE B CA 1
ATOM 3186 C C . PHE B 1 110 ? 55.976 27.096 12.764 1.00 34.71 110 PHE B C 1
ATOM 3187 O O . PHE B 1 110 ? 56.018 27.390 11.570 1.00 38.33 110 PHE B O 1
ATOM 3195 N N . VAL B 1 111 ? 55.980 28.008 13.732 1.00 28.75 111 VAL B N 1
ATOM 3196 C CA . VAL B 1 111 ? 56.101 29.432 13.435 1.00 39.72 111 VAL B CA 1
ATOM 3197 C C . VAL B 1 111 ? 57.472 29.731 12.837 1.00 36.16 111 VAL B C 1
ATOM 3198 O O . VAL B 1 111 ? 57.587 30.478 11.864 1.00 37.50 111 VAL B O 1
ATOM 3202 N N . LYS B 1 112 ? 58.507 29.134 13.422 1.00 39.18 112 LYS B N 1
ATOM 3203 C CA . LYS B 1 112 ? 59.864 29.257 12.903 1.00 38.77 112 LYS B CA 1
ATOM 3204 C C . LYS B 1 112 ? 59.946 28.654 11.506 1.00 37.37 112 LYS B C 1
ATOM 3205 O O . LYS B 1 112 ? 60.646 29.169 10.634 1.00 41.70 112 LYS B O 1
ATOM 3211 N N . PHE B 1 113 ? 59.229 27.552 11.309 1.00 39.74 113 PHE B N 1
ATOM 3212 C CA . PHE B 1 113 ? 59.134 26.903 10.007 1.00 37.48 113 PHE B CA 1
ATOM 3213 C C . PHE B 1 113 ? 58.518 27.836 8.968 1.00 37.02 113 PHE B C 1
ATOM 3214 O O . PHE B 1 113 ? 59.007 27.938 7.844 1.00 41.30 113 PHE B O 1
ATOM 3222 N N . MET B 1 114 ? 57.443 28.516 9.355 1.00 39.13 114 MET B N 1
ATOM 3223 C CA . MET B 1 114 ? 56.734 29.418 8.454 1.00 41.20 114 MET B CA 1
ATOM 3224 C C . MET B 1 114 ? 57.540 30.676 8.138 1.00 43.70 114 MET B C 1
ATOM 3225 O O . MET B 1 114 ? 57.375 31.273 7.074 1.00 44.68 114 MET B O 1
ATOM 3230 N N . GLN B 1 115 ? 58.403 31.074 9.068 1.00 48.90 115 GLN B N 1
ATOM 3231 C CA . GLN B 1 115 ? 59.221 32.273 8.901 1.00 48.61 115 GLN B CA 1
ATOM 3232 C C . GLN B 1 115 ? 60.136 32.169 7.682 1.00 55.10 115 GLN B C 1
ATOM 3233 O O . GLN B 1 115 ? 60.458 33.174 7.047 1.00 60.45 115 GLN B O 1
ATOM 3239 N N . LYS B 1 116 ? 60.543 30.946 7.358 1.00 52.97 116 LYS B N 1
ATOM 3240 C CA . LYS B 1 116 ? 61.421 30.695 6.220 1.00 55.24 116 LYS B CA 1
ATOM 3241 C C . LYS B 1 116 ? 60.750 31.001 4.880 1.00 53.22 116 LYS B C 1
ATOM 3242 O O . LYS B 1 116 ? 61.412 31.037 3.844 1.00 65.19 116 LYS B O 1
ATOM 3248 N N . LYS B 1 117 ? 59.439 31.215 4.903 1.00 57.54 117 LYS B N 1
ATOM 3249 C CA . LYS B 1 117 ? 58.692 31.508 3.685 1.00 58.04 117 LYS B CA 1
ATOM 3250 C C . LYS B 1 117 ? 58.342 32.988 3.573 1.00 62.20 117 LYS B C 1
ATOM 3251 O O . LYS B 1 117 ? 57.660 33.401 2.634 1.00 62.08 117 LYS B O 1
ATOM 3257 N N . TYR B 1 118 ? 58.810 33.785 4.528 1.00 53.35 118 TYR B N 1
ATOM 3258 C CA . TYR B 1 118 ? 58.490 35.208 4.548 1.00 63.18 118 TYR B CA 1
ATOM 3259 C C . TYR B 1 118 ? 59.714 36.085 4.784 1.00 59.94 118 TYR B C 1
ATOM 3260 O O . TYR B 1 118 ? 60.510 35.833 5.689 1.00 61.36 118 TYR B O 1
ATOM 3269 N N . SER B 1 119 ? 59.854 37.119 3.961 1.00 67.49 119 SER B N 1
ATOM 3270 C CA . SER B 1 119 ? 60.906 38.110 4.141 1.00 60.95 119 SER B CA 1
ATOM 3271 C C . SER B 1 119 ? 60.581 38.977 5.350 1.00 60.92 119 SER B C 1
ATOM 3272 O O . SER B 1 119 ? 61.437 39.238 6.195 1.00 69.56 119 SER B O 1
ATOM 3275 N N . ARG B 1 120 ? 59.330 39.419 5.419 1.00 56.92 120 ARG B N 1
ATOM 3276 C CA . ARG B 1 120 ? 58.845 40.199 6.549 1.00 61.71 120 ARG B CA 1
ATOM 3277 C C . ARG B 1 120 ? 58.689 39.304 7.775 1.00 61.13 120 ARG B C 1
ATOM 3278 O O . ARG B 1 120 ? 58.325 38.135 7.648 1.00 62.19 120 ARG B O 1
ATOM 3286 N N . PRO B 1 121 ? 58.966 39.850 8.969 1.00 53.84 121 PRO B N 1
ATOM 3287 C CA . PRO B 1 121 ? 58.859 39.063 10.202 1.00 52.54 121 PRO B CA 1
ATOM 3288 C C . PRO B 1 121 ? 57.416 38.701 10.539 1.00 55.03 121 PRO B C 1
ATOM 3289 O O . PRO B 1 121 ? 56.526 39.545 10.427 1.00 49.33 121 PRO B O 1
ATOM 3293 N N . ILE B 1 122 ? 57.191 37.454 10.941 1.00 50.10 122 ILE B N 1
ATOM 3294 C CA . ILE B 1 122 ? 55.863 37.012 11.344 1.00 47.35 122 ILE B CA 1
ATOM 3295 C C . ILE B 1 122 ? 55.496 37.640 12.684 1.00 39.45 122 ILE B C 1
ATOM 3296 O O . ILE B 1 122 ? 56.273 37.584 13.637 1.00 46.78 122 ILE B O 1
ATOM 3301 N N . VAL B 1 123 ? 54.313 38.243 12.751 1.00 44.03 123 VAL B N 1
ATOM 3302 C CA . VAL B 1 123 ? 53.889 38.959 13.948 1.00 40.25 123 VAL B CA 1
ATOM 3303 C C . VAL B 1 123 ? 52.777 38.227 14.692 1.00 46.47 123 VAL B C 1
ATOM 3304 O O . VAL B 1 123 ? 52.169 38.777 15.611 1.00 42.95 123 VAL B O 1
ATOM 3308 N N . VAL B 1 124 ? 52.510 36.989 14.288 1.00 42.39 124 VAL B N 1
ATOM 3309 C CA . VAL B 1 124 ? 51.553 36.150 14.998 1.00 36.26 124 VAL B CA 1
ATOM 3310 C C . VAL B 1 124 ? 52.067 35.876 16.406 1.00 40.73 124 VAL B C 1
ATOM 3311 O O . VAL B 1 124 ? 53.160 35.336 16.579 1.00 43.48 124 VAL B O 1
ATOM 3315 N N . GLU B 1 125 ? 51.284 36.253 17.411 1.00 40.56 125 GLU B N 1
ATOM 3316 C CA . GLU B 1 125 ? 51.709 36.078 18.794 1.00 41.41 125 GLU B CA 1
ATOM 3317 C C . GLU B 1 125 ? 51.404 34.669 19.292 1.00 42.74 125 GLU B C 1
ATOM 3318 O O . GLU B 1 125 ? 50.350 34.106 18.998 1.00 40.04 125 GLU B O 1
ATOM 3324 N N . VAL B 1 126 ? 52.343 34.100 20.038 1.00 40.79 126 VAL B N 1
ATOM 3325 C CA . VAL B 1 126 ? 52.143 32.793 20.647 1.00 37.83 126 VAL B CA 1
ATOM 3326 C C . VAL B 1 126 ? 52.166 32.928 22.162 1.00 43.76 126 VAL B C 1
ATOM 3327 O O . VAL B 1 126 ? 53.218 33.148 22.761 1.00 52.65 126 VAL B O 1
ATOM 3331 N N . GLU B 1 127 ? 50.996 32.801 22.777 1.00 42.85 127 GLU B N 1
ATOM 3332 C CA . GLU B 1 127 ? 50.864 32.975 24.217 1.00 45.68 127 GLU B CA 1
ATOM 3333 C C . GLU B 1 127 ? 50.005 31.874 24.809 1.00 42.05 127 GLU B C 1
ATOM 3334 O O . GLU B 1 127 ? 49.192 31.267 24.112 1.00 44.77 127 GLU B O 1
ATOM 3340 N N . LYS B 1 128 ? 50.189 31.612 26.097 1.00 40.85 128 LYS B N 1
ATOM 3341 C CA . LYS B 1 128 ? 49.267 30.743 26.808 1.00 41.42 128 LYS B CA 1
ATOM 3342 C C . LYS B 1 128 ? 47.928 31.452 26.940 1.00 42.69 128 LYS B C 1
ATOM 3343 O O . LYS B 1 128 ? 47.872 32.616 27.344 1.00 43.19 128 LYS B O 1
ATOM 3349 N N . LEU B 1 129 ? 46.855 30.759 26.578 1.00 35.59 129 LEU B N 1
ATOM 3350 C CA . LEU B 1 129 ? 45.516 31.296 26.742 1.00 41.20 129 LEU B CA 1
ATOM 3351 C C . LEU B 1 129 ? 45.264 31.570 28.215 1.00 37.95 129 LEU B C 1
ATOM 3352 O O . LEU B 1 129 ? 45.451 30.687 29.053 1.00 42.69 129 LEU B O 1
ATOM 3357 N N . LYS B 1 130 ? 44.840 32.785 28.541 1.00 41.75 130 LYS B N 1
ATOM 3358 C CA . LYS B 1 130 ? 44.655 33.121 29.942 1.00 46.91 130 LYS B CA 1
ATOM 3359 C C . LYS B 1 130 ? 43.182 33.425 30.214 1.00 38.02 130 LYS B C 1
ATOM 3360 O O . LYS B 1 130 ? 42.682 33.184 31.309 1.00 37.81 130 LYS B O 1
ATOM 3366 N N . HIS B 1 131 ? 42.494 33.948 29.202 1.00 41.75 131 HIS B N 1
ATOM 3367 C CA . HIS B 1 131 ? 41.040 34.092 29.240 1.00 40.37 131 HIS B CA 1
ATOM 3368 C C . HIS B 1 131 ? 40.434 33.880 27.857 1.00 38.37 131 HIS B C 1
ATOM 3369 O O . HIS B 1 131 ? 41.014 34.275 26.846 1.00 42.47 131 HIS B O 1
ATOM 3376 N N . PHE B 1 132 ? 39.253 33.268 27.825 1.00 34.95 132 PHE B N 1
ATOM 3377 C CA . PHE B 1 132 ? 38.496 33.095 26.590 1.00 37.59 132 PHE B CA 1
ATOM 3378 C C . PHE B 1 132 ? 37.009 33.277 26.857 1.00 46.36 132 PHE B C 1
ATOM 3379 O O . PHE B 1 132 ? 36.368 32.407 27.447 1.00 43.67 132 PHE B O 1
ATOM 3387 N N . ILE B 1 133 ? 36.466 34.408 26.422 1.00 44.41 133 ILE B N 1
ATOM 3388 C CA . ILE B 1 133 ? 35.065 34.721 26.664 1.00 38.67 133 ILE B CA 1
ATOM 3389 C C . ILE B 1 133 ? 34.199 34.272 25.494 1.00 37.02 133 ILE B C 1
ATOM 3390 O O . ILE B 1 133 ? 34.326 34.785 24.383 1.00 40.60 133 ILE B O 1
ATOM 3395 N N . LEU B 1 134 ? 33.323 33.306 25.755 1.00 38.16 134 LEU B N 1
ATOM 3396 C CA . LEU B 1 134 ? 32.448 32.749 24.729 1.00 39.53 134 LEU B CA 1
ATOM 3397 C C . LEU B 1 134 ? 31.514 33.808 24.153 1.00 40.95 134 LEU B C 1
ATOM 3398 O O . LEU B 1 134 ? 30.834 34.517 24.894 1.00 52.40 134 LEU B O 1
ATOM 3403 N N . ALA B 1 135 ? 31.488 33.909 22.828 1.00 45.10 135 ALA B N 1
ATOM 3404 C CA . ALA B 1 135 ? 30.623 34.868 22.151 1.00 47.84 135 ALA B CA 1
ATOM 3405 C C . ALA B 1 135 ? 29.167 34.419 22.208 1.00 49.72 135 ALA B C 1
ATOM 3406 O O . ALA B 1 135 ? 28.876 33.263 22.517 1.00 51.06 135 ALA B O 1
ATOM 3408 N N . GLU B 1 136 ? 28.258 35.341 21.909 1.00 59.57 136 GLU B N 1
ATOM 3409 C CA . GLU B 1 136 ? 26.828 35.056 21.944 1.00 51.66 136 GLU B CA 1
ATOM 3410 C C . GLU B 1 136 ? 26.437 34.037 20.879 1.00 55.37 136 GLU B C 1
ATOM 3411 O O . GLU B 1 136 ? 27.168 33.831 19.910 1.00 64.29 136 GLU B O 1
ATOM 3417 N N . ASP B 1 137 ? 25.284 33.401 21.068 1.00 55.40 137 ASP B N 1
ATOM 3418 C CA . ASP B 1 137 ? 24.783 32.400 20.128 1.00 58.05 137 ASP B CA 1
ATOM 3419 C C . ASP B 1 137 ? 24.597 32.986 18.732 1.00 55.62 137 ASP B C 1
ATOM 3420 O O . ASP B 1 137 ? 24.641 32.267 17.734 1.00 56.02 137 ASP B O 1
ATOM 3425 N N . TYR B 1 138 ? 24.378 34.296 18.681 1.00 54.75 138 TYR B N 1
ATOM 3426 C CA . TYR B 1 138 ? 24.301 35.031 17.425 1.00 55.05 138 TYR B CA 1
ATOM 3427 C C . TYR B 1 138 ? 25.569 34.842 16.595 1.00 55.34 138 TYR B C 1
ATOM 3428 O O . TYR B 1 138 ? 25.505 34.678 15.376 1.00 52.64 138 TYR B O 1
ATOM 3437 N N . HIS B 1 139 ? 26.717 34.863 17.265 1.00 54.55 139 HIS B N 1
ATOM 3438 C CA . HIS B 1 139 ? 28.007 34.739 16.594 1.00 51.59 139 HIS B CA 1
ATOM 3439 C C . HIS B 1 139 ? 28.446 33.288 16.405 1.00 47.59 139 HIS B C 1
ATOM 3440 O O . HIS B 1 139 ? 29.464 33.022 15.765 1.00 44.12 139 HIS B O 1
ATOM 3447 N N . GLN B 1 140 ? 27.682 32.352 16.958 1.00 50.68 140 GLN B N 1
ATOM 3448 C CA . GLN B 1 140 ? 28.019 30.935 16.852 1.00 44.67 140 GLN B CA 1
ATOM 3449 C C . GLN B 1 140 ? 27.436 30.330 15.581 1.00 49.79 140 GLN B C 1
ATOM 3450 O O . GLN B 1 140 ? 26.220 30.345 15.383 1.00 51.83 140 GLN B O 1
ATOM 3456 N N . ASP B 1 141 ? 28.313 29.790 14.735 1.00 51.78 141 ASP B N 1
ATOM 3457 C CA . ASP B 1 141 ? 27.936 29.306 13.408 1.00 55.41 141 ASP B CA 1
ATOM 3458 C C . ASP B 1 141 ? 27.165 30.381 12.650 1.00 50.61 141 ASP B C 1
ATOM 3459 O O . ASP B 1 141 ? 26.094 30.125 12.098 1.00 52.84 141 ASP B O 1
ATOM 3464 N N . TYR B 1 142 ? 27.727 31.586 12.641 1.00 43.22 142 TYR B N 1
ATOM 3465 C CA . TYR B 1 142 ? 27.096 32.749 12.029 1.00 47.42 142 TYR B CA 1
ATOM 3466 C C . TYR B 1 142 ? 26.827 32.537 10.543 1.00 50.64 142 TYR B C 1
ATOM 3467 O O . TYR B 1 142 ? 25.719 32.780 10.064 1.00 53.46 142 TYR B O 1
ATOM 3476 N N . LEU B 1 143 ? 27.843 32.078 9.819 1.00 50.06 143 LEU B N 1
ATOM 3477 C CA . LEU B 1 143 ? 27.727 31.886 8.379 1.00 46.19 143 LEU B CA 1
ATOM 3478 C C . LEU B 1 143 ? 26.804 30.721 8.040 1.00 50.52 143 LEU B C 1
ATOM 3479 O O . LEU B 1 143 ? 26.305 30.621 6.919 1.00 49.44 143 LEU B O 1
ATOM 3484 N N . GLN B 1 144 ? 26.582 29.839 9.008 1.00 48.62 144 GLN B N 1
ATOM 3485 C CA . GLN B 1 144 ? 25.658 28.729 8.819 1.00 49.41 144 GLN B CA 1
ATOM 3486 C C . GLN B 1 144 ? 24.219 29.219 8.943 1.00 53.06 144 GLN B C 1
ATOM 3487 O O . GLN B 1 144 ? 23.343 28.808 8.182 1.00 49.26 144 GLN B O 1
ATOM 3493 N N . LYS B 1 145 ? 23.985 30.105 9.906 1.00 54.23 145 LYS B N 1
ATOM 3494 C CA . LYS B 1 145 ? 22.667 30.696 10.107 1.00 53.16 145 LYS B CA 1
ATOM 3495 C C . LYS B 1 145 ? 22.389 31.759 9.050 1.00 64.72 145 LYS B C 1
ATOM 3496 O O . LYS B 1 145 ? 21.284 31.845 8.514 1.00 64.30 145 LYS B O 1
ATOM 3502 N N . ASN B 1 146 ? 23.401 32.570 8.759 1.00 62.08 146 ASN B N 1
ATOM 3503 C CA . ASN B 1 146 ? 23.287 33.619 7.754 1.00 47.25 146 ASN B CA 1
ATOM 3504 C C . ASN B 1 146 ? 24.304 33.409 6.636 1.00 50.59 146 ASN B C 1
ATOM 3505 O O . ASN B 1 146 ? 25.402 33.964 6.679 1.00 50.59 146 ASN B O 1
ATOM 3510 N N . PRO B 1 147 ? 23.936 32.601 5.628 1.00 47.33 147 PRO B N 1
ATOM 3511 C CA . PRO B 1 147 ? 24.834 32.223 4.529 1.00 58.02 147 PRO B CA 1
ATOM 3512 C C . PRO B 1 147 ? 25.286 33.409 3.681 1.00 57.20 147 PRO B C 1
ATOM 3513 O O . PRO B 1 147 ? 26.290 33.309 2.974 1.00 51.91 147 PRO B O 1
ATOM 3517 N N . GLY B 1 148 ? 24.555 34.517 3.756 1.00 57.91 148 GLY B N 1
ATOM 3518 C CA . GLY B 1 148 ? 24.923 35.721 3.035 1.00 39.30 148 GLY B CA 1
ATOM 3519 C C . GLY B 1 148 ? 25.803 36.631 3.870 1.00 43.29 148 GLY B C 1
ATOM 3520 O O . GLY B 1 148 ? 26.034 37.787 3.513 1.00 47.89 148 GLY B O 1
ATOM 3521 N N . GLY B 1 149 ? 26.298 36.104 4.985 1.00 45.83 149 GLY B N 1
ATOM 3522 C CA . GLY B 1 149 ? 27.111 36.877 5.905 1.00 36.69 149 GLY B CA 1
ATOM 3523 C C . GLY B 1 149 ? 28.476 37.238 5.354 1.00 39.21 149 GLY B C 1
ATOM 3524 O O . GLY B 1 149 ? 28.945 36.643 4.383 1.00 45.21 149 GLY B O 1
ATOM 3525 N N . TYR B 1 150 ? 29.115 38.221 5.981 1.00 35.63 150 TYR B N 1
ATOM 3526 C CA . TYR B 1 150 ? 30.441 38.668 5.570 1.00 44.34 150 TYR B CA 1
ATOM 3527 C C . TYR B 1 150 ? 31.503 37.633 5.920 1.00 59.86 150 TYR B C 1
ATOM 3528 O O . TYR B 1 150 ? 31.450 37.005 6.978 1.00 46.19 150 TYR B O 1
ATOM 3537 N N . CYS B 1 151 ? 32.471 37.469 5.024 1.00 63.18 151 CYS B N 1
ATOM 3538 C CA . CYS B 1 151 ? 33.527 36.483 5.203 1.00 54.40 151 CYS B CA 1
ATOM 3539 C C . CYS B 1 151 ? 34.711 36.779 4.289 1.00 54.00 151 CYS B C 1
ATOM 3540 O O . CYS B 1 151 ? 34.630 36.592 3.076 1.00 59.79 151 CYS B O 1
ATOM 3543 N N . HIS B 1 152 ? 35.807 37.249 4.877 1.00 55.00 152 HIS B N 1
ATOM 3544 C CA . HIS B 1 152 ? 37.017 37.545 4.117 1.00 65.36 152 HIS B CA 1
ATOM 3545 C C . HIS B 1 152 ? 37.617 36.275 3.525 1.00 65.55 152 HIS B C 1
ATOM 3546 O O . HIS B 1 152 ? 38.063 36.261 2.378 1.00 70.15 152 HIS B O 1
ATOM 3553 N N . ILE B 1 153 ? 37.626 35.212 4.322 1.00 60.15 153 ILE B N 1
ATOM 3554 C CA . ILE B 1 153 ? 38.184 33.932 3.902 1.00 66.90 153 ILE B CA 1
ATOM 3555 C C . ILE B 1 153 ? 37.356 33.314 2.778 1.00 62.43 153 ILE B C 1
ATOM 3556 O O . ILE B 1 153 ? 36.132 33.427 2.765 1.00 67.91 153 ILE B O 1
ATOM 3561 N N . ASP B 1 154 ? 38.027 32.669 1.830 1.00 62.70 154 ASP B N 1
ATOM 3562 C CA . ASP B 1 154 ? 37.336 31.889 0.814 1.00 61.13 154 ASP B CA 1
ATOM 3563 C C . ASP B 1 154 ? 37.066 30.492 1.364 1.00 58.30 154 ASP B C 1
ATOM 3564 O O . ASP B 1 154 ? 37.957 29.644 1.387 1.00 59.25 154 ASP B O 1
ATOM 3569 N N . LEU B 1 155 ? 35.835 30.263 1.812 1.00 47.44 155 LEU B N 1
ATOM 3570 C CA . LEU B 1 155 ? 35.478 29.019 2.491 1.00 54.24 155 LEU B CA 1
ATOM 3571 C C . LEU B 1 155 ? 35.605 27.789 1.596 1.00 59.41 155 LEU B C 1
ATOM 3572 O O . LEU B 1 155 ? 35.691 26.665 2.090 1.00 64.42 155 LEU B O 1
ATOM 3577 N N . THR B 1 156 ? 35.616 28.000 0.284 1.00 54.68 156 THR B N 1
ATOM 3578 C CA . THR B 1 156 ? 35.740 26.895 -0.660 1.00 59.46 156 THR B CA 1
ATOM 3579 C C . THR B 1 156 ? 37.144 26.296 -0.632 1.00 51.15 156 THR B C 1
ATOM 3580 O O . THR B 1 156 ? 37.363 25.191 -1.128 1.00 53.91 156 THR B O 1
ATOM 3584 N N . LEU B 1 157 ? 38.089 27.030 -0.049 1.00 48.72 157 LEU B N 1
ATOM 3585 C CA . LEU B 1 157 ? 39.465 26.560 0.080 1.00 59.24 157 LEU B CA 1
ATOM 3586 C C . LEU B 1 157 ? 39.557 25.324 0.969 1.00 46.71 157 LEU B C 1
ATOM 3587 O O . LEU B 1 157 ? 40.419 24.469 0.766 1.00 61.81 157 LEU B O 1
ATOM 3592 N N . ALA B 1 158 ? 38.671 25.240 1.957 1.00 48.89 158 ALA B N 1
ATOM 3593 C CA . ALA B 1 158 ? 38.628 24.096 2.864 1.00 50.64 158 ALA B CA 1
ATOM 3594 C C . ALA B 1 158 ? 38.340 22.795 2.119 1.00 53.62 158 ALA B C 1
ATOM 3595 O O . ALA B 1 158 ? 38.665 21.709 2.599 1.00 50.28 158 ALA B O 1
ATOM 3597 N N . LEU B 1 159 ? 37.728 22.913 0.945 1.00 49.48 159 LEU B N 1
ATOM 3598 C CA . LEU B 1 159 ? 37.428 21.754 0.112 1.00 55.20 159 LEU B CA 1
ATOM 3599 C C . LEU B 1 159 ? 38.411 21.671 -1.050 1.00 59.07 159 LEU B C 1
ATOM 3600 O O . LEU B 1 159 ? 38.238 20.874 -1.972 1.00 60.06 159 LEU B O 1
ATOM 3605 N N . LYS B 1 160 ? 39.444 22.505 -0.991 1.00 53.15 160 LYS B N 1
ATOM 3606 C CA . LYS B 1 160 ? 40.489 22.530 -2.008 1.00 52.34 160 LYS B CA 1
ATOM 3607 C C . LYS B 1 160 ? 41.821 22.114 -1.385 1.00 49.93 160 LYS B C 1
ATOM 3608 O O . LYS B 1 160 ? 41.980 22.195 -0.167 1.00 47.50 160 LYS B O 1
ATOM 3614 N N . PRO B 1 161 ? 42.778 21.656 -2.214 1.00 51.68 161 PRO B N 1
ATOM 3615 C CA . PRO B 1 161 ? 44.066 21.175 -1.696 1.00 50.73 161 PRO B CA 1
ATOM 3616 C C . PRO B 1 161 ? 44.795 22.185 -0.810 1.00 53.14 161 PRO B C 1
ATOM 3617 O O . PRO B 1 161 ? 44.893 23.363 -1.154 1.00 44.95 161 PRO B O 1
ATOM 3621 N N . LEU B 1 162 ? 45.293 21.709 0.327 1.00 42.79 162 LEU B N 1
ATOM 3622 C CA . LEU B 1 162 ? 46.047 22.542 1.255 1.00 44.89 162 LEU B CA 1
ATOM 3623 C C . LEU B 1 162 ? 47.415 22.894 0.681 1.00 42.81 162 LEU B C 1
ATOM 3624 O O . LEU B 1 162 ? 47.933 23.988 0.908 1.00 34.76 162 LEU B O 1
ATOM 3629 N N . TYR B 1 163 ? 47.989 21.961 -0.071 1.00 44.63 163 TYR B N 1
ATOM 3630 C CA . TYR B 1 163 ? 49.312 22.147 -0.654 1.00 42.32 163 TYR B CA 1
ATOM 3631 C C . TYR B 1 163 ? 49.266 22.082 -2.175 1.00 50.95 163 TYR B C 1
ATOM 3632 O O . TYR B 1 163 ? 48.268 21.658 -2.758 1.00 48.86 163 TYR B O 1
ATOM 3641 N N . ASP B 1 164 ? 50.352 22.513 -2.809 1.00 54.39 164 ASP B N 1
ATOM 3642 C CA . ASP B 1 164 ? 50.474 22.447 -4.260 1.00 50.04 164 ASP B CA 1
ATOM 3643 C C . ASP B 1 164 ? 50.418 21.002 -4.745 1.00 51.17 164 ASP B C 1
ATOM 3644 O O . ASP B 1 164 ? 51.317 20.208 -4.467 1.00 51.97 164 ASP B O 1
ATOM 3649 N N . GLU B 1 165 ? 49.355 20.668 -5.469 1.00 50.58 165 GLU B N 1
ATOM 3650 C CA . GLU B 1 165 ? 49.173 19.318 -5.987 1.00 53.42 165 GLU B CA 1
ATOM 3651 C C . GLU B 1 165 ? 49.254 19.293 -7.508 1.00 56.24 165 GLU B C 1
ATOM 3652 O O . GLU B 1 165 ? 48.822 18.332 -8.146 1.00 56.97 165 GLU B O 1
ATOM 3658 N N . SER B 1 166 ? 49.808 20.354 -8.084 1.00 60.88 166 SER B N 1
ATOM 3659 C CA . SER B 1 166 ? 49.932 20.460 -9.532 1.00 58.45 166 SER B CA 1
ATOM 3660 C C . SER B 1 166 ? 50.881 19.398 -10.075 1.00 62.82 166 SER B C 1
ATOM 3661 O O . SER B 1 166 ? 50.722 18.928 -11.202 1.00 70.46 166 SER B O 1
ATOM 3664 N N . LYS B 1 167 ? 51.873 19.028 -9.270 1.00 62.94 167 LYS B N 1
ATOM 3665 C CA . LYS B 1 167 ? 52.853 18.029 -9.677 1.00 55.32 167 LYS B CA 1
ATOM 3666 C C . LYS B 1 167 ? 52.414 16.609 -9.336 1.00 58.34 167 LYS B C 1
ATOM 3667 O O . LYS B 1 167 ? 53.109 15.647 -9.661 1.00 63.46 167 LYS B O 1
ATOM 3673 N N . PHE B 1 168 ? 51.262 16.470 -8.685 1.00 56.16 168 PHE B N 1
ATOM 3674 C CA . PHE B 1 168 ? 50.810 15.146 -8.268 1.00 64.48 168 PHE B CA 1
ATOM 3675 C C . PHE B 1 168 ? 49.679 14.611 -9.135 1.00 63.55 168 PHE B C 1
ATOM 3676 O O . PHE B 1 168 ? 48.743 13.988 -8.631 1.00 66.52 168 PHE B O 1
ATOM 3684 N N . LYS B 1 169 ? 49.764 14.856 -10.439 1.00 64.42 169 LYS B N 1
ATOM 3685 C CA . LYS B 1 169 ? 48.759 14.357 -11.378 1.00 69.85 169 LYS B CA 1
ATOM 3686 C C . LYS B 1 169 ? 49.017 12.903 -11.772 1.00 58.19 169 LYS B C 1
ATOM 3687 O O . LYS B 1 169 ? 50.163 12.461 -11.854 1.00 59.82 169 LYS B O 1
ATOM 3693 N N . VAL B 1 170 ? 47.936 12.172 -12.020 1.00 61.17 170 VAL B N 1
ATOM 3694 C CA . VAL B 1 170 ? 48.002 10.739 -12.278 1.00 66.30 170 VAL B CA 1
ATOM 3695 C C . VAL B 1 170 ? 48.197 10.399 -13.749 1.00 65.88 170 VAL B C 1
ATOM 3696 O O . VAL B 1 170 ? 47.455 10.879 -14.606 1.00 69.64 170 VAL B O 1
ATOM 3700 N N . PRO B 1 171 ? 49.207 9.568 -14.042 1.00 59.33 171 PRO B N 1
ATOM 3701 C CA . PRO B 1 171 ? 49.422 9.047 -15.394 1.00 72.36 171 PRO B CA 1
ATOM 3702 C C . PRO B 1 171 ? 48.300 8.097 -15.793 1.00 79.58 171 PRO B C 1
ATOM 3703 O O . PRO B 1 171 ? 47.573 7.608 -14.929 1.00 85.11 171 PRO B O 1
ATOM 3707 N N . SER B 1 172 ? 48.168 7.838 -17.088 1.00 86.88 172 SER B N 1
ATOM 3708 C CA . SER B 1 172 ? 47.156 6.912 -17.577 1.00 89.03 172 SER B CA 1
ATOM 3709 C C . SER B 1 172 ? 47.543 5.471 -17.272 1.00 82.71 172 SER B C 1
ATOM 3710 O O . SER B 1 172 ? 48.685 5.189 -16.912 1.00 76.89 172 SER B O 1
ATOM 3713 N N . LYS B 1 173 ? 46.566 4.577 -17.401 1.00 86.73 173 LYS B N 1
ATOM 3714 C CA . LYS B 1 173 ? 46.742 3.143 -17.187 1.00 88.54 173 LYS B CA 1
ATOM 3715 C C . LYS B 1 173 ? 48.022 2.570 -17.798 1.00 82.79 173 LYS B C 1
ATOM 3716 O O . LYS B 1 173 ? 48.669 1.704 -17.207 1.00 74.43 173 LYS B O 1
ATOM 3722 N N . GLU B 1 174 ? 48.369 3.057 -18.985 1.00 81.02 174 GLU B N 1
ATOM 3723 C CA . GLU B 1 174 ? 49.452 2.481 -19.776 1.00 85.20 174 GLU B CA 1
ATOM 3724 C C . GLU B 1 174 ? 50.859 2.954 -19.408 1.00 79.61 174 GLU B C 1
ATOM 3725 O O . GLU B 1 174 ? 51.820 2.199 -19.550 1.00 78.79 174 GLU B O 1
ATOM 3731 N N . GLU B 1 175 ? 50.982 4.188 -18.932 1.00 80.79 175 GLU B N 1
ATOM 3732 C CA . GLU B 1 175 ? 52.257 4.663 -18.404 1.00 74.37 175 GLU B CA 1
ATOM 3733 C C . GLU B 1 175 ? 52.648 3.858 -17.170 1.00 79.06 175 GLU B C 1
ATOM 3734 O O . GLU B 1 175 ? 53.804 3.454 -17.013 1.00 75.31 175 GLU B O 1
ATOM 3740 N N . LEU B 1 176 ? 51.668 3.619 -16.306 1.00 72.51 176 LEU B N 1
ATOM 3741 C CA . LEU B 1 176 ? 51.899 2.907 -15.057 1.00 69.02 176 LEU B CA 1
ATOM 3742 C C . LEU B 1 176 ? 52.310 1.456 -15.287 1.00 65.84 176 LEU B C 1
ATOM 3743 O O . LEU B 1 176 ? 53.050 0.884 -14.489 1.00 67.93 176 LEU B O 1
ATOM 3748 N N . LYS B 1 177 ? 51.841 0.865 -16.381 1.00 74.46 177 LYS B N 1
ATOM 3749 C CA . LYS B 1 177 ? 52.113 -0.546 -16.638 1.00 80.49 177 LYS B CA 1
ATOM 3750 C C . LYS B 1 177 ? 53.571 -0.811 -17.019 1.00 74.95 177 LYS B C 1
ATOM 3751 O O . LYS B 1 177 ? 54.085 -1.907 -16.795 1.00 72.04 177 LYS B O 1
ATOM 3757 N N . LYS B 1 178 ? 54.239 0.186 -17.586 1.00 75.27 178 LYS B N 1
ATOM 3758 C CA . LYS B 1 178 ? 55.640 0.024 -17.962 1.00 75.99 178 LYS B CA 1
ATOM 3759 C C . LYS B 1 178 ? 56.586 0.653 -16.936 1.00 77.43 178 LYS B C 1
ATOM 3760 O O . LYS B 1 178 ? 57.726 0.216 -16.783 1.00 85.50 178 LYS B O 1
ATOM 3766 N N . SER B 1 179 ? 56.113 1.685 -16.245 1.00 76.24 179 SER B N 1
ATOM 3767 C CA . SER B 1 179 ? 56.937 2.397 -15.275 1.00 67.46 179 SER B CA 1
ATOM 3768 C C . SER B 1 179 ? 57.111 1.579 -13.999 1.00 67.95 179 SER B C 1
ATOM 3769 O O . SER B 1 179 ? 58.218 1.457 -13.473 1.00 76.54 179 SER B O 1
ATOM 3772 N N . LEU B 1 180 ? 56.012 1.020 -13.504 1.00 68.36 180 LEU B N 1
ATOM 3773 C CA . LEU B 1 180 ? 56.018 0.303 -12.235 1.00 61.87 180 LEU B CA 1
ATOM 3774 C C . LEU B 1 180 ? 56.447 -1.151 -12.402 1.00 53.64 180 LEU B C 1
ATOM 3775 O O . LEU B 1 180 ? 56.296 -1.734 -13.475 1.00 68.79 180 LEU B O 1
ATOM 3780 N N . LYS B 1 181 ? 56.983 -1.729 -11.332 1.00 51.44 181 LYS B N 1
ATOM 3781 C CA . LYS B 1 181 ? 57.226 -3.165 -11.285 1.00 56.44 181 LYS B CA 1
ATOM 3782 C C . LYS B 1 181 ? 55.882 -3.884 -11.189 1.00 63.34 181 LYS B C 1
ATOM 3783 O O . LYS B 1 181 ? 54.892 -3.278 -10.775 1.00 62.29 181 LYS B O 1
ATOM 3789 N N . PRO B 1 182 ? 55.835 -5.168 -11.590 1.00 63.28 182 PRO B N 1
ATOM 3790 C CA . PRO B 1 182 ? 54.583 -5.937 -11.575 1.00 68.61 182 PRO B CA 1
ATOM 3791 C C . PRO B 1 182 ? 53.828 -5.871 -10.249 1.00 61.42 182 PRO B C 1
ATOM 3792 O O . PRO B 1 182 ? 52.613 -5.674 -10.254 1.00 58.04 182 PRO B O 1
ATOM 3796 N N . ILE B 1 183 ? 54.535 -6.028 -9.135 1.00 63.99 183 ILE B N 1
ATOM 3797 C CA . ILE B 1 183 ? 53.900 -5.989 -7.822 1.00 62.85 183 ILE B CA 1
ATOM 3798 C C . ILE B 1 183 ? 53.355 -4.591 -7.515 1.00 58.56 183 ILE B C 1
ATOM 3799 O O . ILE B 1 183 ? 52.333 -4.450 -6.843 1.00 51.66 183 ILE B O 1
ATOM 3804 N N . GLN B 1 184 ? 54.023 -3.563 -8.029 1.00 49.10 184 GLN B N 1
ATOM 3805 C CA . GLN B 1 184 ? 53.587 -2.188 -7.816 1.00 47.62 184 GLN B CA 1
ATOM 3806 C C . GLN B 1 184 ? 52.310 -1.899 -8.593 1.00 52.33 184 GLN B C 1
ATOM 3807 O O . GLN B 1 184 ? 51.396 -1.250 -8.085 1.00 51.13 184 GLN B O 1
ATOM 3813 N N . PHE B 1 185 ? 52.257 -2.382 -9.829 1.00 53.69 185 PHE B N 1
ATOM 3814 C CA . PHE B 1 185 ? 51.078 -2.211 -10.669 1.00 53.53 185 PHE B CA 1
ATOM 3815 C C . PHE B 1 185 ? 49.909 -3.025 -10.128 1.00 44.48 185 PHE B C 1
ATOM 3816 O O . PHE B 1 185 ? 48.778 -2.545 -10.075 1.00 50.42 185 PHE B O 1
ATOM 3824 N N . SER B 1 186 ? 50.193 -4.262 -9.732 1.00 47.55 186 SER B N 1
ATOM 3825 C CA . SER B 1 186 ? 49.173 -5.164 -9.210 1.00 52.99 186 SER B CA 1
ATOM 3826 C C . SER B 1 186 ? 48.498 -4.602 -7.962 1.00 52.73 186 SER B C 1
ATOM 3827 O O . SER B 1 186 ? 47.273 -4.602 -7.858 1.00 46.18 186 SER B O 1
ATOM 3830 N N . VAL B 1 187 ? 49.302 -4.128 -7.018 1.00 48.67 187 VAL B N 1
ATOM 3831 C CA . VAL B 1 187 ? 48.776 -3.583 -5.771 1.00 39.86 187 VAL B CA 1
ATOM 3832 C C . VAL B 1 187 ? 47.944 -2.323 -6.003 1.00 44.80 187 VAL B C 1
ATOM 3833 O O . VAL B 1 187 ? 46.814 -2.219 -5.527 1.00 43.83 187 VAL B O 1
ATOM 3837 N N . THR B 1 188 ? 48.502 -1.376 -6.749 1.00 40.07 188 THR B N 1
ATOM 3838 C CA . THR B 1 188 ? 47.884 -0.064 -6.903 1.00 46.11 188 THR B CA 1
ATOM 3839 C C . THR B 1 188 ? 46.740 -0.038 -7.915 1.00 48.94 188 THR B C 1
ATOM 3840 O O . THR B 1 188 ? 45.759 0.681 -7.726 1.00 52.47 188 THR B O 1
ATOM 3844 N N . GLN B 1 189 ? 46.861 -0.819 -8.984 1.00 46.51 189 GLN B N 1
ATOM 3845 C CA . GLN B 1 189 ? 45.885 -0.759 -10.070 1.00 49.94 189 GLN B CA 1
ATOM 3846 C C . GLN B 1 189 ? 44.933 -1.953 -10.099 1.00 46.87 189 GLN B C 1
ATOM 3847 O O . GLN B 1 189 ? 43.892 -1.903 -10.754 1.00 49.68 189 GLN B O 1
ATOM 3853 N N . GLU B 1 190 ? 45.285 -3.023 -9.393 1.00 43.94 190 GLU B N 1
ATOM 3854 C CA . GLU B 1 190 ? 44.462 -4.229 -9.397 1.00 41.66 190 GLU B CA 1
ATOM 3855 C C . GLU B 1 190 ? 44.078 -4.667 -7.986 1.00 51.62 190 GLU B C 1
ATOM 3856 O O . GLU B 1 190 ? 43.624 -5.792 -7.784 1.00 41.95 190 GLU B O 1
ATOM 3862 N N . LYS B 1 191 ? 44.272 -3.770 -7.021 1.00 51.45 191 LYS B N 1
ATOM 3863 C CA . LYS B 1 191 ? 43.915 -4.008 -5.620 1.00 45.25 191 LYS B CA 1
ATOM 3864 C C . LYS B 1 191 ? 44.555 -5.264 -5.032 1.00 44.33 191 LYS B C 1
ATOM 3865 O O . LYS B 1 191 ? 44.007 -5.867 -4.108 1.00 52.21 191 LYS B O 1
ATOM 3871 N N . ALA B 1 192 ? 45.709 -5.658 -5.559 1.00 37.01 192 ALA B N 1
ATOM 3872 C CA . ALA B 1 192 ? 46.404 -6.833 -5.047 1.00 34.08 192 ALA B CA 1
ATOM 3873 C C . ALA B 1 192 ? 47.009 -6.552 -3.677 1.00 47.29 192 ALA B C 1
ATOM 3874 O O . ALA B 1 192 ? 47.050 -5.407 -3.227 1.00 53.40 192 ALA B O 1
ATOM 3876 N N . THR B 1 193 ? 47.479 -7.606 -3.020 1.00 42.97 193 THR B N 1
ATOM 3877 C CA . THR B 1 193 ? 48.107 -7.473 -1.712 1.00 46.19 193 THR B CA 1
ATOM 3878 C C . THR B 1 193 ? 49.431 -8.223 -1.673 1.00 55.09 193 THR B C 1
ATOM 3879 O O . THR B 1 193 ? 49.469 -9.440 -1.855 1.00 53.21 193 THR B O 1
ATOM 3883 N N . GLU B 1 194 ? 50.514 -7.488 -1.441 1.00 47.95 194 GLU B N 1
ATOM 3884 C CA . GLU B 1 194 ? 51.840 -8.083 -1.346 1.00 43.41 194 GLU B CA 1
ATOM 3885 C C . GLU B 1 194 ? 51.883 -9.069 -0.183 1.00 47.32 194 GLU B C 1
ATOM 3886 O O . GLU B 1 194 ? 51.181 -8.890 0.813 1.00 54.19 194 GLU B O 1
ATOM 3892 N N . ARG B 1 195 ? 52.699 -10.110 -0.309 1.00 43.42 195 ARG B N 1
ATOM 3893 C CA . ARG B 1 195 ? 52.805 -11.099 0.755 1.00 56.44 195 ARG B CA 1
ATOM 3894 C C . ARG B 1 195 ? 53.519 -10.482 1.952 1.00 58.98 195 ARG B C 1
ATOM 3895 O O . ARG B 1 195 ? 54.418 -9.659 1.783 1.00 61.30 195 ARG B O 1
ATOM 3903 N N . PRO B 1 196 ? 53.095 -10.862 3.169 1.00 58.35 196 PRO B N 1
ATOM 3904 C CA . PRO B 1 196 ? 53.628 -10.326 4.427 1.00 48.60 196 PRO B CA 1
ATOM 3905 C C . PRO B 1 196 ? 55.152 -10.398 4.536 1.00 63.61 196 PRO B C 1
ATOM 3906 O O . PRO B 1 196 ? 55.759 -11.347 4.038 1.00 59.96 196 PRO B O 1
ATOM 3910 N N . PHE B 1 197 ? 55.743 -9.384 5.166 1.00 54.12 197 PHE B N 1
ATOM 3911 C CA . PHE B 1 197 ? 57.175 -9.339 5.474 1.00 47.31 197 PHE B CA 1
ATOM 3912 C C . PHE B 1 197 ? 58.073 -9.325 4.235 1.00 51.90 197 PHE B C 1
ATOM 3913 O O . PHE B 1 197 ? 59.277 -9.563 4.337 1.00 62.13 197 PHE B O 1
ATOM 3921 N N . THR B 1 198 ? 57.496 -9.043 3.072 1.00 52.35 198 THR B N 1
ATOM 3922 C CA . THR B 1 198 ? 58.266 -9.030 1.830 1.00 52.35 198 THR B CA 1
ATOM 3923 C C . THR B 1 198 ? 58.736 -7.629 1.451 1.00 59.76 198 THR B C 1
ATOM 3924 O O . THR B 1 198 ? 59.731 -7.473 0.744 1.00 60.58 198 THR B O 1
ATOM 3928 N N . SER B 1 199 ? 58.020 -6.612 1.918 1.00 57.74 199 SER B N 1
ATOM 3929 C CA . SER B 1 199 ? 58.364 -5.234 1.588 1.00 52.31 199 SER B CA 1
ATOM 3930 C C . SER B 1 199 ? 59.555 -4.736 2.397 1.00 56.91 199 SER B C 1
ATOM 3931 O O . SER B 1 199 ? 59.709 -5.075 3.571 1.00 45.13 199 SER B O 1
ATOM 3934 N N . GLU B 1 200 ? 60.392 -3.926 1.758 1.00 49.15 200 GLU B N 1
ATOM 3935 C CA . GLU B 1 200 ? 61.541 -3.323 2.421 1.00 54.53 200 GLU B CA 1
ATOM 3936 C C . GLU B 1 200 ? 61.104 -2.305 3.471 1.00 55.97 200 GLU B C 1
ATOM 3937 O O . GLU B 1 200 ? 61.859 -1.976 4.385 1.00 55.77 200 GLU B O 1
ATOM 3943 N N . TYR B 1 201 ? 59.877 -1.813 3.331 1.00 46.20 201 TYR B N 1
ATOM 3944 C CA . TYR B 1 201 ? 59.339 -0.802 4.234 1.00 48.07 201 TYR B CA 1
ATOM 3945 C C . TYR B 1 201 ? 58.661 -1.411 5.459 1.00 50.57 201 TYR B C 1
ATOM 3946 O O . TYR B 1 201 ? 58.123 -0.689 6.295 1.00 50.81 201 TYR B O 1
ATOM 3955 N N . ASP B 1 202 ? 58.686 -2.736 5.565 1.00 58.84 202 ASP B N 1
ATOM 3956 C CA . ASP B 1 202 ? 58.071 -3.411 6.705 1.00 58.58 202 ASP B CA 1
ATOM 3957 C C . ASP B 1 202 ? 58.858 -3.146 7.985 1.00 57.97 202 ASP B C 1
ATOM 3958 O O . ASP B 1 202 ? 58.371 -2.467 8.890 1.00 63.27 202 ASP B O 1
ATOM 3963 N N . LYS B 1 203 ? 60.071 -3.683 8.059 1.00 57.86 203 LYS B N 1
ATOM 3964 C CA . LYS B 1 203 ? 60.965 -3.379 9.169 1.00 56.22 203 LYS B CA 1
ATOM 3965 C C . LYS B 1 203 ? 61.820 -2.173 8.801 1.00 53.28 203 LYS B C 1
ATOM 3966 O O . LYS B 1 203 ? 62.951 -2.316 8.335 1.00 54.68 203 LYS B O 1
ATOM 3972 N N . PHE B 1 204 ? 61.268 -0.984 9.018 1.00 52.71 204 PHE B N 1
ATOM 3973 C CA . PHE B 1 204 ? 61.884 0.252 8.552 1.00 48.69 204 PHE B CA 1
ATOM 3974 C C . PHE B 1 204 ? 61.423 1.429 9.414 1.00 51.60 204 PHE B C 1
ATOM 3975 O O . PHE B 1 204 ? 60.226 1.586 9.665 1.00 51.31 204 PHE B O 1
ATOM 3983 N N . ASP B 1 205 ? 62.365 2.254 9.866 1.00 50.57 205 ASP B N 1
ATOM 3984 C CA . ASP B 1 205 ? 62.050 3.289 10.847 1.00 45.77 205 ASP B CA 1
ATOM 3985 C C . ASP B 1 205 ? 62.816 4.592 10.573 1.00 45.70 205 ASP B C 1
ATOM 3986 O O . ASP B 1 205 ? 62.914 5.460 11.444 1.00 59.09 205 ASP B O 1
ATOM 3991 N N . ALA B 1 206 ? 63.347 4.755 9.382 1.00 44.04 206 ALA B N 1
ATOM 3992 C CA . ALA B 1 206 ? 64.055 5.964 9.053 1.00 45.09 206 ALA B CA 1
ATOM 3993 C C . ALA B 1 206 ? 63.103 7.141 8.999 1.00 50.97 206 ALA B C 1
ATOM 3994 O O . ALA B 1 206 ? 61.944 6.968 8.786 1.00 49.40 206 ALA B O 1
ATOM 3996 N N . GLU B 1 207 ? 63.607 8.335 9.235 1.00 50.06 207 GLU B N 1
ATOM 3997 C CA . GLU B 1 207 ? 62.778 9.535 9.240 1.00 46.98 207 GLU B CA 1
ATOM 3998 C C . GLU B 1 207 ? 62.546 10.058 7.830 1.00 40.36 207 GLU B C 1
ATOM 3999 O O . GLU B 1 207 ? 63.478 10.170 7.033 1.00 52.08 207 GLU B O 1
ATOM 4005 N N . GLY B 1 208 ? 61.292 10.378 7.532 1.00 41.23 208 GLY B N 1
ATOM 4006 C CA . GLY B 1 208 ? 60.913 10.861 6.219 1.00 36.04 208 GLY B CA 1
ATOM 4007 C C . GLY B 1 208 ? 59.436 10.640 5.965 1.00 35.01 208 GLY B C 1
ATOM 4008 O O . GLY B 1 208 ? 58.689 10.283 6.875 1.00 34.68 208 GLY B O 1
ATOM 4009 N N . ILE B 1 209 ? 59.011 10.855 4.726 1.00 39.60 209 ILE B N 1
ATOM 4010 C CA . ILE B 1 209 ? 57.614 10.661 4.361 1.00 42.46 209 ILE B CA 1
ATOM 4011 C C . ILE B 1 209 ? 57.450 9.511 3.374 1.00 39.94 209 ILE B C 1
ATOM 4012 O O . ILE B 1 209 ? 58.373 9.177 2.630 1.00 38.33 209 ILE B O 1
ATOM 4017 N N . TYR B 1 210 ? 56.265 8.912 3.375 1.00 41.02 210 TYR B N 1
ATOM 4018 C CA . TYR B 1 210 ? 55.937 7.871 2.412 1.00 33.30 210 TYR B CA 1
ATOM 4019 C C . TYR B 1 210 ? 54.987 8.445 1.374 1.00 36.15 210 TYR B C 1
ATOM 4020 O O . TYR B 1 210 ? 53.915 8.954 1.702 1.00 36.75 210 TYR B O 1
ATOM 4029 N N . VAL B 1 211 ? 55.399 8.356 0.117 1.00 37.62 211 VAL B N 1
ATOM 4030 C CA . VAL B 1 211 ? 54.709 9.027 -0.971 1.00 34.98 211 VAL B CA 1
ATOM 4031 C C . VAL B 1 211 ? 53.997 8.038 -1.897 1.00 37.81 211 VAL B C 1
ATOM 4032 O O . VAL B 1 211 ? 54.410 6.884 -2.019 1.00 32.87 211 VAL B O 1
ATOM 4036 N N . ASP B 1 212 ? 52.915 8.492 -2.528 1.00 41.94 212 ASP B N 1
ATOM 4037 C CA . ASP B 1 212 ? 52.207 7.689 -3.521 1.00 39.93 212 ASP B CA 1
ATOM 4038 C C . ASP B 1 212 ? 53.147 7.368 -4.677 1.00 46.82 212 ASP B C 1
ATOM 4039 O O . ASP B 1 212 ? 53.663 8.270 -5.338 1.00 48.95 212 ASP B O 1
ATOM 4044 N N . ILE B 1 213 ? 53.357 6.080 -4.925 1.00 43.28 213 ILE B N 1
ATOM 4045 C CA . ILE B 1 213 ? 54.300 5.639 -5.945 1.00 45.53 213 ILE B CA 1
ATOM 4046 C C . ILE B 1 213 ? 53.818 5.966 -7.361 1.00 47.23 213 ILE B C 1
ATOM 4047 O O . ILE B 1 213 ? 54.590 5.899 -8.318 1.00 50.56 213 ILE B O 1
ATOM 4052 N N . THR B 1 214 ? 52.546 6.333 -7.492 1.00 50.44 214 THR B N 1
ATOM 4053 C CA . THR B 1 214 ? 51.973 6.622 -8.803 1.00 54.46 214 THR B CA 1
ATOM 4054 C C . THR B 1 214 ? 51.825 8.117 -9.088 1.00 52.13 214 THR B C 1
ATOM 4055 O O . THR B 1 214 ? 51.773 8.525 -10.247 1.00 60.96 214 THR B O 1
ATOM 4059 N N . THR B 1 215 ? 51.755 8.931 -8.038 1.00 53.02 215 THR B N 1
ATOM 4060 C CA . THR B 1 215 ? 51.515 10.363 -8.214 1.00 50.51 215 THR B CA 1
ATOM 4061 C C . THR B 1 215 ? 52.574 11.236 -7.548 1.00 45.62 215 THR B C 1
ATOM 4062 O O . THR B 1 215 ? 52.813 12.365 -7.976 1.00 50.57 215 THR B O 1
ATOM 4066 N N . GLY B 1 216 ? 53.206 10.716 -6.502 1.00 43.49 216 GLY B N 1
ATOM 4067 C CA . GLY B 1 216 ? 54.224 11.467 -5.792 1.00 47.14 216 GLY B CA 1
ATOM 4068 C C . GLY B 1 216 ? 53.682 12.287 -4.634 1.00 45.66 216 GLY B C 1
ATOM 4069 O O . GLY B 1 216 ? 54.424 13.029 -3.993 1.00 51.42 216 GLY B O 1
ATOM 4070 N N . LYS B 1 217 ? 52.383 12.171 -4.379 1.00 46.81 217 LYS B N 1
ATOM 4071 C CA . LYS B 1 217 ? 51.751 12.885 -3.273 1.00 47.89 217 LYS B CA 1
ATOM 4072 C C . LYS B 1 217 ? 51.986 12.173 -1.941 1.00 40.92 217 LYS B C 1
ATOM 4073 O O . LYS B 1 217 ? 51.795 10.961 -1.843 1.00 39.80 217 LYS B O 1
ATOM 4079 N N . PRO B 1 218 ? 52.406 12.927 -0.911 1.00 37.33 218 PRO B N 1
ATOM 4080 C CA . PRO B 1 218 ? 52.641 12.384 0.433 1.00 33.93 218 PRO B CA 1
ATOM 4081 C C . PRO B 1 218 ? 51.396 11.731 1.028 1.00 36.70 218 PRO B C 1
ATOM 4082 O O . PRO B 1 218 ? 50.306 12.296 0.944 1.00 34.10 218 PRO B O 1
ATOM 4086 N N . LEU B 1 219 ? 51.565 10.554 1.621 1.00 33.89 219 LEU B N 1
ATOM 4087 C CA . LEU B 1 219 ? 50.441 9.815 2.186 1.00 32.67 219 LEU B CA 1
ATOM 4088 C C . LEU B 1 219 ? 50.621 9.541 3.676 1.00 40.52 219 LEU B C 1
ATOM 4089 O O . LEU B 1 219 ? 49.666 9.626 4.449 1.00 33.08 219 LEU B O 1
ATOM 4094 N N . PHE B 1 220 ? 51.844 9.209 4.078 1.00 33.44 220 PHE B N 1
ATOM 4095 C CA . PHE B 1 220 ? 52.117 8.879 5.472 1.00 34.37 220 PHE B CA 1
ATOM 4096 C C . PHE B 1 220 ? 53.451 9.442 5.951 1.00 34.15 220 PHE B C 1
ATOM 4097 O O . PHE B 1 220 ? 54.359 9.686 5.156 1.00 33.08 220 PHE B O 1
ATOM 4105 N N . SER B 1 221 ? 53.554 9.650 7.260 1.00 35.95 221 SER B N 1
ATOM 4106 C CA . SER B 1 221 ? 54.787 10.121 7.878 1.00 35.85 221 SER B CA 1
ATOM 4107 C C . SER B 1 221 ? 55.440 9.021 8.708 1.00 33.98 221 SER B C 1
ATOM 4108 O O . SER B 1 221 ? 54.754 8.170 9.275 1.00 33.00 221 SER B O 1
ATOM 4111 N N . SER B 1 222 ? 56.768 9.043 8.775 1.00 35.79 222 SER B N 1
ATOM 4112 C CA . SER B 1 222 ? 57.516 8.071 9.567 1.00 37.61 222 SER B CA 1
ATOM 4113 C C . SER B 1 222 ? 57.187 8.192 11.052 1.00 36.07 222 SER B C 1
ATOM 4114 O O . SER B 1 222 ? 57.364 7.243 11.816 1.00 36.87 222 SER B O 1
ATOM 4117 N N . LEU B 1 223 ? 56.710 9.366 11.452 1.00 30.58 223 LEU B N 1
ATOM 4118 C CA . LEU B 1 223 ? 56.364 9.628 12.845 1.00 39.29 223 LEU B CA 1
ATOM 4119 C C . LEU B 1 223 ? 55.158 8.806 13.287 1.00 31.24 223 LEU B C 1
ATOM 4120 O O . LEU B 1 223 ? 54.994 8.513 14.471 1.00 35.59 223 LEU B O 1
ATOM 4125 N N . ASN B 1 224 ? 54.324 8.424 12.327 1.00 33.35 224 ASN B N 1
ATOM 4126 C CA . ASN B 1 224 ? 53.105 7.682 12.623 1.00 36.28 224 ASN B CA 1
ATOM 4127 C C . ASN B 1 224 ? 53.251 6.192 12.340 1.00 46.14 224 ASN B C 1
ATOM 4128 O O . ASN B 1 224 ? 52.294 5.429 12.470 1.00 42.75 224 ASN B O 1
ATOM 4133 N N . LYS B 1 225 ? 54.457 5.786 11.957 1.00 44.87 225 LYS B N 1
ATOM 4134 C CA . LYS B 1 225 ? 54.730 4.397 11.608 1.00 41.51 225 LYS B CA 1
ATOM 4135 C C . LYS B 1 225 ? 55.080 3.568 12.839 1.00 42.14 225 LYS B C 1
ATOM 4136 O O . LYS B 1 225 ? 55.768 4.043 13.742 1.00 43.65 225 LYS B O 1
ATOM 4142 N N . TYR B 1 226 ? 54.603 2.327 12.872 1.00 38.90 226 TYR B N 1
ATOM 4143 C CA . TYR B 1 226 ? 54.900 1.423 13.978 1.00 40.44 226 TYR B CA 1
ATOM 4144 C C . TYR B 1 226 ? 54.851 -0.034 13.523 1.00 48.17 226 TYR B C 1
ATOM 4145 O O . TYR B 1 226 ? 54.367 -0.337 12.432 1.00 46.15 226 TYR B O 1
ATOM 4154 N N . ASP B 1 227 ? 55.353 -0.932 14.365 1.00 48.72 227 ASP B N 1
ATOM 4155 C CA . ASP B 1 227 ? 55.387 -2.354 14.039 1.00 46.91 227 ASP B CA 1
ATOM 4156 C C . ASP B 1 227 ? 54.142 -3.064 14.564 1.00 50.94 227 ASP B C 1
ATOM 4157 O O . ASP B 1 227 ? 54.011 -3.300 15.766 1.00 46.20 227 ASP B O 1
ATOM 4162 N N . ALA B 1 228 ? 53.231 -3.401 13.657 1.00 53.86 228 ALA B N 1
ATOM 4163 C CA . ALA B 1 228 ? 52.018 -4.120 14.024 1.00 50.67 228 ALA B CA 1
ATOM 4164 C C . ALA B 1 228 ? 52.268 -5.625 14.055 1.00 65.17 228 ALA B C 1
ATOM 4165 O O . ALA B 1 228 ? 51.470 -6.386 14.601 1.00 70.25 228 ALA B O 1
ATOM 4167 N N . GLY B 1 229 ? 53.383 -6.045 13.465 1.00 65.27 229 GLY B N 1
ATOM 4168 C CA . GLY B 1 229 ? 53.764 -7.446 13.459 1.00 50.89 229 GLY B CA 1
ATOM 4169 C C . GLY B 1 229 ? 52.971 -8.292 12.481 1.00 55.72 229 GLY B C 1
ATOM 4170 O O . GLY B 1 229 ? 53.010 -9.520 12.543 1.00 60.53 229 GLY B O 1
ATOM 4171 N N . CYS B 1 230 ? 52.250 -7.639 11.574 1.00 65.87 230 CYS B N 1
ATOM 4172 C CA . CYS B 1 230 ? 51.414 -8.353 10.615 1.00 61.03 230 CYS B CA 1
ATOM 4173 C C . CYS B 1 230 ? 52.081 -8.473 9.246 1.00 60.57 230 CYS B C 1
ATOM 4174 O O . CYS B 1 230 ? 51.505 -9.036 8.316 1.00 64.64 230 CYS B O 1
ATOM 4177 N N . GLY B 1 231 ? 53.294 -7.945 9.129 1.00 56.71 231 GLY B N 1
ATOM 4178 C CA . GLY B 1 231 ? 54.074 -8.096 7.913 1.00 53.77 231 GLY B CA 1
ATOM 4179 C C . GLY B 1 231 ? 53.936 -6.969 6.906 1.00 52.53 231 GLY B C 1
ATOM 4180 O O . GLY B 1 231 ? 54.577 -6.992 5.856 1.00 54.26 231 GLY B O 1
ATOM 4181 N N . TRP B 1 232 ? 53.103 -5.982 7.218 1.00 55.69 232 TRP B N 1
ATOM 4182 C CA . TRP B 1 232 ? 52.932 -4.831 6.337 1.00 52.73 232 TRP B CA 1
ATOM 4183 C C . TRP B 1 232 ? 53.264 -3.529 7.054 1.00 52.33 232 TRP B C 1
ATOM 4184 O O . TRP B 1 232 ? 53.105 -3.432 8.271 1.00 50.90 232 TRP B O 1
ATOM 4195 N N . PRO B 1 233 ? 53.747 -2.528 6.299 1.00 51.46 233 PRO B N 1
ATOM 4196 C CA . PRO B 1 233 ? 53.921 -1.172 6.828 1.00 46.50 233 PRO B CA 1
ATOM 4197 C C . PRO B 1 233 ? 52.635 -0.656 7.465 1.00 44.60 233 PRO B C 1
ATOM 4198 O O . PRO B 1 233 ? 51.601 -0.599 6.800 1.00 53.12 233 PRO B O 1
ATOM 4202 N N . SER B 1 234 ? 52.703 -0.286 8.739 1.00 45.79 234 SER B N 1
ATOM 4203 C CA . SER B 1 234 ? 51.513 0.115 9.479 1.00 41.21 234 SER B CA 1
ATOM 4204 C C . SER B 1 234 ? 51.639 1.530 10.031 1.00 40.23 234 SER B C 1
ATOM 4205 O O . SER B 1 234 ? 52.687 1.917 10.546 1.00 44.22 234 SER B O 1
ATOM 4208 N N . PHE B 1 235 ? 50.559 2.295 9.917 1.00 38.22 235 PHE B N 1
ATOM 4209 C CA . PHE B 1 235 ? 50.543 3.679 10.373 1.00 35.03 235 PHE B CA 1
ATOM 4210 C C . PHE B 1 235 ? 49.323 3.947 11.250 1.00 42.93 235 PHE B C 1
ATOM 4211 O O . PHE B 1 235 ? 48.302 3.269 11.132 1.00 34.25 235 PHE B O 1
ATOM 4219 N N . THR B 1 236 ? 49.438 4.935 12.132 1.00 37.22 236 THR B N 1
ATOM 4220 C CA . THR B 1 236 ? 48.356 5.265 13.054 1.00 37.40 236 THR B CA 1
ATOM 4221 C C . THR B 1 236 ? 47.410 6.303 12.460 1.00 30.52 236 THR B C 1
ATOM 4222 O O . THR B 1 236 ? 46.278 6.456 12.918 1.00 32.92 236 THR B O 1
ATOM 4226 N N . LYS B 1 237 ? 47.881 7.011 11.438 1.00 31.43 237 LYS B N 1
ATOM 4227 C CA . LYS B 1 237 ? 47.078 8.030 10.771 1.00 32.77 237 LYS B CA 1
ATOM 4228 C C . LYS B 1 237 ? 47.686 8.416 9.429 1.00 30.73 237 LYS B C 1
ATOM 4229 O O . LYS B 1 237 ? 48.816 8.043 9.118 1.00 29.86 237 LYS B O 1
ATOM 4235 N N . ALA B 1 238 ? 46.926 9.168 8.639 1.00 27.14 238 ALA B N 1
ATOM 4236 C CA . ALA B 1 238 ? 47.432 9.720 7.390 1.00 32.48 238 ALA B CA 1
ATOM 4237 C C . ALA B 1 238 ? 48.223 10.990 7.678 1.00 39.83 238 ALA B C 1
ATOM 4238 O O . ALA B 1 238 ? 48.061 11.600 8.736 1.00 34.81 238 ALA B O 1
ATOM 4240 N N . ILE B 1 239 ? 49.083 11.386 6.745 1.00 29.19 239 ILE B N 1
ATOM 4241 C CA . ILE B 1 239 ? 49.909 12.570 6.944 1.00 32.95 239 ILE B CA 1
ATOM 4242 C C . ILE B 1 239 ? 49.042 13.831 6.924 1.00 38.44 239 ILE B C 1
ATOM 4243 O O . ILE B 1 239 ? 49.310 14.789 7.651 1.00 41.97 239 ILE B O 1
ATOM 4248 N N . THR B 1 240 ? 47.996 13.816 6.101 1.00 29.64 240 THR B N 1
ATOM 4249 C CA . THR B 1 240 ? 47.012 14.894 6.058 1.00 40.31 240 THR B CA 1
ATOM 4250 C C . THR B 1 240 ? 45.608 14.315 5.914 1.00 35.84 240 THR B C 1
ATOM 4251 O O . THR B 1 240 ? 45.444 13.123 5.658 1.00 34.00 240 THR B O 1
ATOM 4255 N N . THR B 1 241 ? 44.599 15.164 6.077 1.00 38.69 241 THR B N 1
ATOM 4256 C CA . THR B 1 241 ? 43.212 14.745 5.909 1.00 45.74 241 THR B CA 1
ATOM 4257 C C . THR B 1 241 ? 42.831 14.684 4.433 1.00 48.17 241 THR B C 1
ATOM 4258 O O . THR B 1 241 ? 41.742 14.232 4.080 1.00 47.68 241 THR B O 1
ATOM 4262 N N . GLN B 1 242 ? 43.738 15.140 3.576 1.00 46.41 242 GLN B N 1
ATOM 4263 C CA . GLN B 1 242 ? 43.477 15.233 2.145 1.00 36.61 242 GLN B CA 1
ATOM 4264 C C . GLN B 1 242 ? 44.202 14.147 1.357 1.00 43.82 242 GLN B C 1
ATOM 4265 O O . GLN B 1 242 ? 44.239 14.182 0.127 1.00 51.04 242 GLN B O 1
ATOM 4271 N N . ALA B 1 243 ? 44.778 13.185 2.069 1.00 34.65 243 ALA B N 1
ATOM 4272 C CA . ALA B 1 243 ? 45.604 12.162 1.440 1.00 38.38 243 ALA B CA 1
ATOM 4273 C C . ALA B 1 243 ? 44.813 10.919 1.044 1.00 43.18 243 ALA B C 1
ATOM 4274 O O . ALA B 1 243 ? 45.041 10.346 -0.021 1.00 40.31 243 ALA B O 1
ATOM 4276 N N . LEU B 1 244 ? 43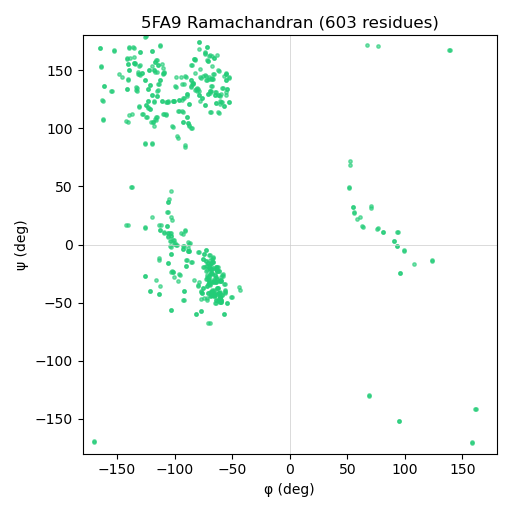.886 10.502 1.901 1.00 34.80 244 LEU B N 1
ATOM 4277 C CA . LEU B 1 244 ? 43.212 9.221 1.712 1.00 43.42 244 LEU B CA 1
ATOM 4278 C C . LEU B 1 244 ? 41.709 9.330 1.477 1.00 42.05 244 LEU B C 1
ATOM 4279 O O . LEU B 1 244 ? 41.072 10.316 1.850 1.00 39.41 244 LEU B O 1
ATOM 4284 N N . GLN B 1 245 ? 41.160 8.297 0.847 1.00 45.42 245 GLN B N 1
ATOM 4285 C CA . GLN B 1 245 ? 39.719 8.106 0.744 1.00 38.85 245 GLN B CA 1
ATOM 4286 C C . GLN B 1 245 ? 39.384 6.696 1.213 1.00 49.57 245 GLN B C 1
ATOM 4287 O O . GLN B 1 245 ? 40.181 5.773 1.041 1.00 44.97 245 GLN B O 1
ATOM 4293 N N . TYR B 1 246 ? 38.209 6.527 1.808 1.00 49.02 246 TYR B N 1
ATOM 4294 C CA . TYR B 1 246 ? 37.845 5.244 2.396 1.00 45.42 246 TYR B CA 1
ATOM 4295 C C . TYR B 1 246 ? 36.686 4.599 1.648 1.00 53.35 246 TYR B C 1
ATOM 4296 O O . TYR B 1 246 ? 35.727 5.271 1.267 1.00 51.54 246 TYR B O 1
ATOM 4305 N N . LEU B 1 247 ? 36.782 3.290 1.439 1.00 48.63 247 LEU B N 1
ATOM 4306 C CA . LEU B 1 247 ? 35.749 2.556 0.720 1.00 56.60 247 LEU B CA 1
ATOM 4307 C C . LEU B 1 247 ? 35.354 1.282 1.452 1.00 59.58 247 LEU B C 1
ATOM 4308 O O . LEU B 1 247 ? 36.207 0.531 1.926 1.00 50.66 247 LEU B O 1
ATOM 4313 N N . GLU B 1 248 ? 34.048 1.061 1.548 1.00 70.01 248 GLU B N 1
ATOM 4314 C CA . GLU B 1 248 ? 33.499 -0.200 2.021 1.00 66.44 248 GLU B CA 1
ATOM 4315 C C . GLU B 1 248 ? 34.042 -1.351 1.184 1.00 59.09 248 GLU B C 1
ATOM 4316 O O . GLU B 1 248 ? 33.982 -1.308 -0.044 1.00 67.59 248 GLU B O 1
ATOM 4322 N N . ASP B 1 249 ? 34.572 -2.377 1.839 1.00 58.32 249 ASP B N 1
ATOM 4323 C CA . ASP B 1 249 ? 35.132 -3.516 1.120 1.00 58.86 249 ASP B CA 1
ATOM 4324 C C . ASP B 1 249 ? 34.782 -4.839 1.791 1.00 66.65 249 ASP B C 1
ATOM 4325 O O . ASP B 1 249 ? 35.263 -5.137 2.887 1.00 67.39 249 ASP B O 1
ATOM 4330 N N . LYS B 1 250 ? 33.946 -5.633 1.128 1.00 81.68 250 LYS B N 1
ATOM 4331 C CA . LYS B 1 250 ? 33.551 -6.933 1.661 1.00 81.34 250 LYS B CA 1
ATOM 4332 C C . LYS B 1 250 ? 34.271 -8.084 0.963 1.00 77.12 250 LYS B C 1
ATOM 4333 O O . LYS B 1 250 ? 33.782 -9.214 0.943 1.00 73.98 250 LYS B O 1
ATOM 4339 N N . SER B 1 251 ? 35.428 -7.778 0.384 1.00 82.21 251 SER B N 1
ATOM 4340 C CA . SER B 1 251 ? 36.264 -8.772 -0.281 1.00 65.07 251 SER B CA 1
ATOM 4341 C C . SER B 1 251 ? 36.621 -9.944 0.634 1.00 69.17 251 SER B C 1
ATOM 4342 O O . SER B 1 251 ? 36.759 -9.776 1.846 1.00 76.28 251 SER B O 1
ATOM 4345 N N . LEU B 1 252 ? 36.756 -11.127 0.035 1.00 64.05 252 LEU B N 1
ATOM 4346 C CA . LEU B 1 252 ? 37.186 -12.341 0.734 1.00 71.25 252 LEU B CA 1
ATOM 4347 C C . LEU B 1 252 ? 36.237 -12.756 1.858 1.00 71.16 252 LEU B C 1
ATOM 4348 O O . LEU B 1 252 ? 36.635 -13.455 2.790 1.00 73.91 252 LEU B O 1
ATOM 4353 N N . GLY B 1 253 ? 34.984 -12.322 1.765 1.00 73.20 253 GLY B N 1
ATOM 4354 C CA . GLY B 1 253 ? 33.959 -12.719 2.715 1.00 69.67 253 GLY B CA 1
ATOM 4355 C C . GLY B 1 253 ? 34.126 -12.114 4.095 1.00 79.00 253 GLY B C 1
ATOM 4356 O O . GLY B 1 253 ? 33.754 -12.719 5.100 1.00 75.28 253 GLY B O 1
ATOM 4357 N N . MET B 1 254 ? 34.687 -10.911 4.143 1.00 75.75 254 MET B N 1
ATOM 4358 C CA . MET B 1 254 ? 34.877 -10.198 5.399 1.00 72.04 254 MET B CA 1
ATOM 4359 C C . MET B 1 254 ? 34.241 -8.823 5.281 1.00 64.27 254 MET B C 1
ATOM 4360 O O . MET B 1 254 ? 33.686 -8.489 4.242 1.00 76.64 254 MET B O 1
ATOM 4365 N N . ASN B 1 255 ? 34.289 -8.037 6.350 1.00 60.78 255 ASN B N 1
ATOM 4366 C CA . ASN B 1 255 ? 33.851 -6.648 6.273 1.00 74.82 255 ASN B CA 1
ATOM 4367 C C . ASN B 1 255 ? 34.993 -5.714 6.653 1.00 72.02 255 ASN B C 1
ATOM 4368 O O . ASN B 1 255 ? 35.336 -5.588 7.828 1.00 65.51 255 ASN B O 1
ATOM 4373 N N . ARG B 1 256 ? 35.573 -5.057 5.654 1.00 67.90 256 ARG B N 1
ATOM 4374 C CA . ARG B 1 256 ? 36.766 -4.244 5.862 1.00 49.69 256 ARG B CA 1
ATOM 4375 C C . ARG B 1 256 ? 36.652 -2.905 5.146 1.00 45.61 256 ARG B C 1
ATOM 4376 O O . ARG B 1 256 ? 35.834 -2.740 4.242 1.00 55.17 256 ARG B O 1
ATOM 4384 N N . THR B 1 257 ? 37.474 -1.947 5.560 1.00 53.44 257 THR B N 1
ATOM 4385 C CA . THR B 1 257 ? 37.516 -0.648 4.903 1.00 51.57 257 THR B CA 1
ATOM 4386 C C . THR B 1 257 ? 38.772 -0.520 4.050 1.00 55.52 257 THR B C 1
ATOM 4387 O O . THR B 1 257 ? 39.889 -0.660 4.546 1.00 53.33 257 THR B O 1
ATOM 4391 N N . GLU B 1 258 ? 38.580 -0.254 2.762 1.00 54.82 258 GLU B N 1
ATOM 4392 C CA . GLU B 1 258 ? 39.695 -0.126 1.834 1.00 49.85 258 GLU B CA 1
ATOM 4393 C C . GLU B 1 258 ? 40.253 1.292 1.840 1.00 49.36 258 GLU B C 1
ATOM 4394 O O . GLU B 1 258 ? 39.501 2.266 1.823 1.00 44.04 258 GLU B O 1
ATOM 4400 N N . VAL B 1 259 ? 41.577 1.398 1.864 1.00 42.79 259 VAL B N 1
ATOM 4401 C CA . VAL B 1 259 ? 42.246 2.691 1.824 1.00 43.62 259 VAL B CA 1
ATOM 4402 C C . VAL B 1 259 ? 42.778 2.985 0.426 1.00 40.86 259 VAL B C 1
ATOM 4403 O O . VAL B 1 259 ? 43.554 2.207 -0.128 1.00 36.62 259 VAL B O 1
ATOM 4407 N N . VAL B 1 260 ? 42.355 4.111 -0.140 1.00 42.83 260 VAL B N 1
ATOM 4408 C CA . VAL B 1 260 ? 42.789 4.510 -1.475 1.00 47.08 260 VAL B CA 1
ATOM 4409 C C . VAL B 1 260 ? 43.248 5.965 -1.485 1.00 53.41 260 VAL B C 1
ATOM 4410 O O . VAL B 1 260 ? 42.751 6.788 -0.716 1.00 51.84 260 VAL B O 1
ATOM 4414 N N . SER B 1 261 ? 44.212 6.271 -2.348 1.00 47.14 261 SER B N 1
ATOM 4415 C CA . SER B 1 261 ? 44.697 7.637 -2.499 1.00 41.14 261 SER B CA 1
ATOM 4416 C C . SER B 1 261 ? 43.583 8.525 -3.035 1.00 50.78 261 SER B C 1
ATOM 4417 O O . SER B 1 261 ? 42.922 8.174 -4.009 1.00 53.86 261 SER B O 1
ATOM 4420 N N . LYS B 1 262 ? 43.368 9.669 -2.395 1.00 47.02 262 LYS B N 1
ATOM 4421 C CA . LYS B 1 262 ? 42.304 10.570 -2.819 1.00 50.07 262 LYS B CA 1
ATOM 4422 C C . LYS B 1 262 ? 42.603 11.168 -4.188 1.00 50.66 262 LYS B C 1
ATOM 4423 O O . LYS B 1 262 ? 41.709 11.313 -5.021 1.00 58.64 262 LYS B O 1
ATOM 4429 N N . THR B 1 263 ? 43.866 11.509 -4.417 1.00 49.93 263 THR B N 1
ATOM 4430 C CA . THR B 1 263 ? 44.278 12.090 -5.687 1.00 49.31 263 THR B CA 1
ATOM 4431 C C . THR B 1 263 ? 44.478 11.002 -6.735 1.00 57.83 263 THR B C 1
ATOM 4432 O O . THR B 1 263 ? 43.826 11.005 -7.779 1.00 65.22 263 THR B O 1
ATOM 4436 N N . GLY B 1 264 ? 45.390 10.078 -6.450 1.00 39.69 264 GLY B N 1
ATOM 4437 C CA . GLY B 1 264 ? 45.645 8.953 -7.331 1.00 65.66 264 GLY B CA 1
ATOM 4438 C C . GLY B 1 264 ? 44.419 8.105 -7.618 1.00 62.94 264 GLY B C 1
ATOM 4439 O O . GLY B 1 264 ? 44.005 7.963 -8.769 1.00 43.21 264 GLY B O 1
ATOM 4440 N N . GLY B 1 265 ? 43.836 7.544 -6.565 1.00 61.43 265 GLY B N 1
ATOM 4441 C CA . GLY B 1 265 ? 42.764 6.577 -6.712 1.00 38.30 265 GLY B CA 1
ATOM 4442 C C . GLY B 1 265 ? 43.330 5.179 -6.573 1.00 50.51 265 GLY B C 1
ATOM 4443 O O . GLY B 1 265 ? 42.597 4.191 -6.556 1.00 52.68 265 GLY B O 1
ATOM 4444 N N . ALA B 1 266 ? 44.653 5.108 -6.467 1.00 44.46 266 ALA B N 1
ATOM 4445 C CA . ALA B 1 266 ? 45.360 3.838 -6.368 1.00 47.04 266 ALA B CA 1
ATOM 4446 C C . ALA B 1 266 ? 45.073 3.131 -5.050 1.00 49.63 266 ALA B C 1
ATOM 4447 O O . ALA B 1 266 ? 44.945 3.768 -4.004 1.00 50.76 266 ALA B O 1
ATOM 4449 N N . HIS B 1 267 ? 44.971 1.807 -5.111 1.00 47.35 267 HIS B N 1
ATOM 4450 C CA . HIS B 1 267 ? 44.768 0.994 -3.919 1.00 43.00 267 HIS B CA 1
ATOM 4451 C C . HIS B 1 267 ? 46.016 0.999 -3.043 1.00 44.52 267 HIS B C 1
ATOM 4452 O O . HIS B 1 267 ? 47.128 0.798 -3.530 1.00 41.87 267 HIS B O 1
ATOM 4459 N N . LEU B 1 268 ? 45.824 1.230 -1.749 1.00 42.37 268 LEU B N 1
ATOM 4460 C CA . LEU B 1 268 ? 46.939 1.295 -0.813 1.00 45.91 268 LEU B CA 1
ATOM 4461 C C . LEU B 1 268 ? 46.904 0.136 0.176 1.00 39.77 268 LEU B C 1
ATOM 4462 O O . LEU B 1 268 ? 47.934 -0.469 0.476 1.00 40.96 268 LEU B O 1
ATOM 4467 N N . GLY B 1 269 ? 45.712 -0.170 0.678 1.00 36.54 269 GLY B N 1
ATOM 4468 C CA . GLY B 1 269 ? 45.542 -1.249 1.632 1.00 36.58 269 GLY B CA 1
ATOM 4469 C C . GLY B 1 269 ? 44.238 -1.136 2.394 1.00 37.96 269 GLY B C 1
ATOM 4470 O O . GLY B 1 269 ? 43.211 -0.759 1.829 1.00 43.99 269 GLY B O 1
ATOM 4471 N N . HIS B 1 270 ? 44.277 -1.461 3.682 1.00 43.34 270 HIS B N 1
ATOM 4472 C CA . HIS B 1 270 ? 43.084 -1.407 4.517 1.00 51.56 270 HIS B CA 1
ATOM 4473 C C . HIS B 1 270 ? 43.365 -0.728 5.853 1.00 49.06 270 HIS B C 1
ATOM 4474 O O . HIS B 1 270 ? 44.502 -0.708 6.323 1.00 38.31 270 HIS B O 1
ATOM 4481 N N . VAL B 1 271 ? 42.320 -0.177 6.462 1.00 46.40 271 VAL B N 1
ATOM 4482 C CA . VAL B 1 271 ? 42.438 0.426 7.783 1.00 51.62 271 VAL B CA 1
ATOM 4483 C C . VAL B 1 271 ? 41.610 -0.356 8.801 1.00 55.15 271 VAL B C 1
ATOM 4484 O O . VAL B 1 271 ? 40.425 -0.618 8.592 1.00 49.77 271 VAL B O 1
ATOM 4488 N N . PHE B 1 272 ? 42.251 -0.743 9.898 1.00 58.39 272 PHE B N 1
ATOM 4489 C CA . PHE B 1 272 ? 41.585 -1.521 10.934 1.00 57.28 272 PHE B CA 1
ATOM 4490 C C . PHE B 1 272 ? 41.441 -0.714 12.219 1.00 56.99 272 PHE B C 1
ATOM 4491 O O . PHE B 1 272 ? 41.996 0.377 12.344 1.00 54.87 272 PHE B O 1
ATOM 4499 N N . ASP B 1 273 ? 40.693 -1.258 13.173 1.00 54.06 273 ASP B N 1
ATOM 4500 C CA . ASP B 1 273 ? 40.415 -0.556 14.420 1.00 60.85 273 ASP B CA 1
ATOM 4501 C C . ASP B 1 273 ? 41.201 -1.149 15.587 1.00 53.62 273 ASP B C 1
ATOM 4502 O O . ASP B 1 273 ? 40.892 -0.888 16.750 1.00 43.11 273 ASP B O 1
ATOM 4507 N N . ASP B 1 274 ? 42.219 -1.943 15.272 1.00 41.78 274 ASP B N 1
ATOM 4508 C CA . ASP B 1 274 ? 43.027 -2.593 16.299 1.00 48.62 274 ASP B CA 1
ATOM 4509 C C . ASP B 1 274 ? 44.408 -1.954 16.444 1.00 46.59 274 ASP B C 1
ATOM 4510 O O . ASP B 1 274 ? 45.368 -2.616 16.834 1.00 42.27 274 ASP B O 1
ATOM 4515 N N . GLY B 1 275 ? 44.502 -0.667 16.125 1.00 46.56 275 GLY B N 1
ATOM 4516 C CA . GLY B 1 275 ? 45.744 0.067 16.284 1.00 44.81 275 GLY B CA 1
ATOM 4517 C C . GLY B 1 275 ? 45.981 0.471 17.727 1.00 47.10 275 GLY B C 1
ATOM 4518 O O . GLY B 1 275 ? 45.119 0.257 18.579 1.00 40.81 275 GLY B O 1
ATOM 4519 N N . PRO B 1 276 ? 47.156 1.057 18.010 1.00 43.66 276 PRO B N 1
ATOM 4520 C CA . PRO B 1 276 ? 47.481 1.532 19.360 1.00 43.57 276 PRO B CA 1
ATOM 4521 C C . PRO B 1 276 ? 46.489 2.589 19.830 1.00 45.91 276 PRO B C 1
ATOM 4522 O O . PRO B 1 276 ? 46.318 3.616 19.173 1.00 46.76 276 PRO B O 1
ATOM 4526 N N . ALA B 1 277 ? 45.847 2.329 20.964 1.00 43.01 277 ALA B N 1
ATOM 4527 C CA . ALA B 1 277 ? 44.736 3.149 21.433 1.00 38.24 277 ALA B CA 1
ATOM 4528 C C . ALA B 1 277 ? 45.140 4.579 21.786 1.00 50.11 277 ALA B C 1
ATOM 4529 O O . ALA B 1 277 ? 44.348 5.507 21.623 1.00 44.58 277 ALA B O 1
ATOM 4531 N N . ASP B 1 278 ? 46.367 4.760 22.266 1.00 42.26 278 ASP B N 1
ATOM 4532 C CA . ASP B 1 278 ? 46.831 6.088 22.654 1.00 54.29 278 ASP B CA 1
ATOM 4533 C C . ASP B 1 278 ? 47.089 6.970 21.433 1.00 55.38 278 ASP B C 1
ATOM 4534 O O . ASP B 1 278 ? 47.140 8.195 21.541 1.00 55.49 278 ASP B O 1
ATOM 4539 N N . ALA B 1 279 ? 47.242 6.338 20.274 1.00 42.94 279 ALA B N 1
ATOM 4540 C CA . ALA B 1 279 ? 47.481 7.061 19.031 1.00 38.86 279 ALA B CA 1
ATOM 4541 C C . ALA B 1 279 ? 46.189 7.238 18.241 1.00 44.97 279 ALA B C 1
ATOM 4542 O O . ALA B 1 279 ? 46.187 7.828 17.161 1.00 48.12 279 ALA B O 1
ATOM 4544 N N . GLY B 1 280 ? 45.092 6.723 18.788 1.00 45.95 280 GLY B N 1
ATOM 4545 C CA . GLY B 1 280 ? 43.795 6.836 18.146 1.00 40.17 280 GLY B CA 1
ATOM 4546 C C . GLY B 1 280 ? 43.129 5.497 17.893 1.00 48.14 280 GLY B C 1
ATOM 4547 O O . GLY B 1 280 ? 41.937 5.436 17.595 1.00 49.08 280 GLY B O 1
ATOM 4548 N N . GLY B 1 281 ? 43.900 4.421 18.009 1.00 45.72 281 GLY B N 1
ATOM 4549 C CA . GLY B 1 281 ? 43.363 3.080 17.864 1.00 45.39 281 GLY B CA 1
ATOM 4550 C C . GLY B 1 281 ? 43.195 2.639 16.423 1.00 49.63 281 GLY B C 1
ATOM 4551 O O . GLY B 1 281 ? 42.574 1.611 16.152 1.00 46.55 281 GLY B O 1
ATOM 4552 N N . LEU B 1 282 ? 43.746 3.413 15.495 1.00 45.43 282 LEU B N 1
ATOM 4553 C CA . LEU B 1 282 ? 43.653 3.084 14.077 1.00 46.26 282 LEU B CA 1
ATOM 4554 C C . LEU B 1 282 ? 44.921 2.408 13.569 1.00 41.07 282 LEU B C 1
ATOM 4555 O O . LEU B 1 282 ? 46.032 2.837 13.879 1.00 41.00 282 LEU B O 1
ATOM 4560 N N . ARG B 1 283 ? 44.746 1.350 12.784 1.00 44.42 283 ARG B N 1
ATOM 4561 C CA . ARG B 1 283 ? 45.870 0.692 12.129 1.00 39.53 283 ARG B CA 1
ATOM 4562 C C . ARG B 1 283 ? 45.723 0.748 10.614 1.00 44.00 283 ARG B C 1
ATOM 4563 O O . ARG B 1 283 ? 44.902 0.038 10.032 1.00 47.25 283 ARG B O 1
ATOM 4571 N N . TYR B 1 284 ? 46.518 1.603 9.980 1.00 38.78 284 TYR B N 1
ATOM 4572 C CA . TYR B 1 284 ? 46.535 1.686 8.528 1.00 36.49 284 TYR B CA 1
ATOM 4573 C C . TYR B 1 284 ? 47.522 0.677 7.956 1.00 39.99 284 TYR B C 1
ATOM 4574 O O . TYR B 1 284 ? 48.732 0.899 7.981 1.00 47.22 284 TYR B O 1
ATOM 4583 N N . SER B 1 285 ? 47.000 -0.432 7.444 1.00 46.16 285 SER B N 1
ATOM 4584 C CA . SER B 1 285 ? 47.839 -1.461 6.844 1.00 41.08 285 SER B CA 1
ATOM 4585 C C . SER B 1 285 ? 48.029 -1.165 5.362 1.00 40.14 285 SER B C 1
ATOM 4586 O O . SER B 1 285 ? 47.094 -1.282 4.571 1.00 42.40 285 SER B O 1
ATOM 4589 N N . ILE B 1 286 ? 49.245 -0.776 4.994 1.00 44.20 286 ILE B N 1
ATOM 4590 C CA . ILE B 1 286 ? 49.524 -0.311 3.640 1.00 44.90 286 ILE B CA 1
ATOM 4591 C C . ILE B 1 286 ? 50.626 -1.132 2.981 1.00 41.99 286 ILE B C 1
ATOM 4592 O O . ILE B 1 286 ? 51.661 -1.398 3.591 1.00 42.82 286 ILE B O 1
ATOM 4597 N N . ASN B 1 287 ? 50.395 -1.537 1.737 1.00 46.50 287 ASN B N 1
ATOM 4598 C CA . ASN B 1 287 ? 51.411 -2.237 0.962 1.00 44.29 287 ASN B CA 1
ATOM 4599 C C . ASN B 1 287 ? 52.608 -1.333 0.688 1.00 44.26 287 ASN B C 1
ATOM 4600 O O . ASN B 1 287 ? 52.448 -0.205 0.220 1.00 41.98 287 ASN B O 1
ATOM 4605 N N . GLY B 1 288 ? 53.803 -1.829 0.992 1.00 37.08 288 GLY B N 1
ATOM 4606 C CA . GLY B 1 288 ? 55.025 -1.092 0.729 1.00 45.04 288 GLY B CA 1
ATOM 4607 C C . GLY B 1 288 ? 55.226 -0.796 -0.745 1.00 53.97 288 GLY B C 1
ATOM 4608 O O . GLY B 1 288 ? 55.806 0.228 -1.108 1.00 45.74 288 GLY B O 1
ATOM 4609 N N . ALA B 1 289 ? 54.741 -1.698 -1.593 1.00 40.87 289 ALA B N 1
ATOM 4610 C CA . ALA B 1 289 ? 54.858 -1.551 -3.040 1.00 41.83 289 ALA B CA 1
ATOM 4611 C C . ALA B 1 289 ? 54.112 -0.320 -3.551 1.00 44.41 289 ALA B C 1
ATOM 4612 O O . ALA B 1 289 ? 54.407 0.192 -4.631 1.00 44.25 289 ALA B O 1
ATOM 4614 N N . ALA B 1 290 ? 53.140 0.145 -2.772 1.00 38.42 290 ALA B N 1
ATOM 4615 C CA . ALA B 1 290 ? 52.349 1.311 -3.147 1.00 40.02 290 ALA B CA 1
ATOM 4616 C C . ALA B 1 290 ? 53.006 2.609 -2.686 1.00 50.73 290 ALA B C 1
ATOM 4617 O O . ALA B 1 290 ? 52.528 3.700 -2.999 1.00 40.88 290 ALA B O 1
ATOM 4619 N N . LEU B 1 291 ? 54.101 2.490 -1.941 1.00 47.02 291 LEU B N 1
ATOM 4620 C CA . LEU B 1 291 ? 54.746 3.661 -1.355 1.00 50.22 291 LEU B CA 1
ATOM 4621 C C . LEU B 1 291 ? 56.170 3.883 -1.858 1.00 44.58 291 LEU B C 1
ATOM 4622 O O . LEU B 1 291 ? 56.875 2.939 -2.214 1.00 44.47 291 LEU B O 1
ATOM 4627 N N . ARG B 1 292 ? 56.574 5.149 -1.887 1.00 49.33 292 ARG B N 1
ATOM 4628 C CA . ARG B 1 292 ? 57.957 5.528 -2.147 1.00 40.93 292 ARG B CA 1
ATOM 4629 C C . ARG B 1 292 ? 58.487 6.366 -0.988 1.00 44.91 292 ARG B C 1
ATOM 4630 O O . ARG B 1 292 ? 57.973 7.450 -0.715 1.00 44.24 292 ARG B O 1
ATOM 4638 N N . PHE B 1 293 ? 59.515 5.865 -0.309 1.00 47.32 293 PHE B N 1
ATOM 4639 C CA . PHE B 1 293 ? 60.057 6.554 0.856 1.00 39.34 293 PHE B CA 1
ATOM 4640 C C . PHE B 1 293 ? 61.012 7.679 0.475 1.00 42.33 293 PHE B C 1
ATOM 4641 O O . PHE B 1 293 ? 61.887 7.510 -0.375 1.00 42.37 293 PHE B O 1
ATOM 4649 N N . ILE B 1 294 ? 60.833 8.828 1.118 1.00 37.38 294 ILE B N 1
ATOM 4650 C CA . ILE B 1 294 ? 61.688 9.984 0.893 1.00 44.94 294 ILE B CA 1
ATOM 4651 C C . ILE B 1 294 ? 62.287 10.464 2.209 1.00 41.71 294 ILE B C 1
ATOM 4652 O O . ILE B 1 294 ? 61.573 10.997 3.058 1.00 43.08 294 ILE B O 1
ATOM 4657 N N . PRO B 1 295 ? 63.605 10.269 2.383 1.00 46.49 295 PRO B N 1
ATOM 4658 C CA . PRO B 1 295 ? 64.320 10.646 3.609 1.00 45.35 295 PRO B CA 1
ATOM 4659 C C . PRO B 1 295 ? 64.137 12.119 3.962 1.00 41.86 295 PRO B C 1
ATOM 4660 O O . PRO B 1 295 ? 64.022 12.953 3.064 1.00 39.38 295 PRO B O 1
ATOM 4664 N N . TYR B 1 296 ? 64.108 12.421 5.257 1.00 32.09 296 TYR B N 1
ATOM 4665 C CA . TYR B 1 296 ? 63.923 13.787 5.741 1.00 45.45 296 TYR B CA 1
ATOM 4666 C C . TYR B 1 296 ? 64.972 14.742 5.177 1.00 48.83 296 TYR B C 1
ATOM 4667 O O . TYR B 1 296 ? 64.664 15.882 4.830 1.00 48.79 296 TYR B O 1
ATOM 4676 N N . ASP B 1 297 ? 66.210 14.266 5.092 1.00 46.86 297 ASP B N 1
ATOM 4677 C CA . ASP B 1 297 ? 67.319 15.069 4.589 1.00 56.32 297 ASP B CA 1
ATOM 4678 C C . ASP B 1 297 ? 67.140 15.464 3.125 1.00 49.61 297 ASP B C 1
ATOM 4679 O O . ASP B 1 297 ? 67.633 16.505 2.691 1.00 62.66 297 ASP B O 1
ATOM 4684 N N . LYS B 1 298 ? 66.432 14.630 2.370 1.00 46.25 298 LYS B N 1
ATOM 4685 C CA . LYS B 1 298 ? 66.266 14.853 0.937 1.00 44.37 298 LYS B CA 1
ATOM 4686 C C . LYS B 1 298 ? 64.893 15.419 0.585 1.00 45.26 298 LYS B C 1
ATOM 4687 O O . LYS B 1 298 ? 64.610 15.695 -0.581 1.00 56.17 298 LYS B O 1
ATOM 4693 N N . MET B 1 299 ? 64.044 15.588 1.594 1.00 49.90 299 MET B N 1
ATOM 4694 C CA . MET B 1 299 ? 62.686 16.081 1.386 1.00 44.61 299 MET B CA 1
ATOM 4695 C C . MET B 1 299 ? 62.654 17.476 0.768 1.00 48.23 299 MET B C 1
ATOM 4696 O O . MET B 1 299 ? 61.915 17.723 -0.185 1.00 47.80 299 MET B O 1
ATOM 4701 N N . GLU B 1 300 ? 63.457 18.382 1.317 1.00 50.44 300 GLU B N 1
ATOM 4702 C CA . GLU B 1 300 ? 63.470 19.770 0.866 1.00 50.14 300 GLU B CA 1
ATOM 4703 C C . GLU B 1 300 ? 63.986 19.918 -0.566 1.00 49.55 300 GLU B C 1
ATOM 4704 O O . GLU B 1 300 ? 63.454 20.710 -1.343 1.00 52.64 300 GLU B O 1
ATOM 4710 N N . LYS B 1 301 ? 65.021 19.158 -0.912 1.00 48.49 301 LYS B N 1
ATOM 4711 C CA . LYS B 1 301 ? 65.605 19.230 -2.248 1.00 56.37 301 LYS B CA 1
ATOM 4712 C C . LYS B 1 301 ? 64.706 18.615 -3.316 1.00 54.02 301 LYS B C 1
ATOM 4713 O O . LYS B 1 301 ? 64.758 19.016 -4.479 1.00 60.17 301 LYS B O 1
ATOM 4719 N N . GLU B 1 302 ? 63.878 17.651 -2.925 1.00 57.02 302 GLU B N 1
ATOM 4720 C CA . GLU B 1 302 ? 62.979 17.009 -3.879 1.00 55.77 302 GLU B CA 1
ATOM 4721 C C . GLU B 1 302 ? 61.612 17.689 -3.919 1.00 52.33 302 GLU B C 1
ATOM 4722 O O . GLU B 1 302 ? 60.677 17.181 -4.536 1.00 53.28 302 GLU B O 1
ATOM 4728 N N . GLY B 1 303 ? 61.503 18.839 -3.260 1.00 55.63 303 GLY B N 1
ATOM 4729 C CA . GLY B 1 303 ? 60.309 19.659 -3.356 1.00 45.79 303 GLY B CA 1
ATOM 4730 C C . GLY B 1 303 ? 59.257 19.424 -2.288 1.00 45.54 303 GLY B C 1
ATOM 4731 O O . GLY B 1 303 ? 58.137 19.921 -2.399 1.00 42.65 303 GLY B O 1
ATOM 4732 N N . TYR B 1 304 ? 59.609 18.670 -1.252 1.00 37.84 304 TYR B N 1
ATOM 4733 C CA . TYR B 1 304 ? 58.657 18.354 -0.190 1.00 43.35 304 TYR B CA 1
ATOM 4734 C C . TYR B 1 304 ? 58.941 19.138 1.089 1.00 42.28 304 TYR B C 1
ATOM 4735 O O . TYR B 1 304 ? 58.768 18.624 2.194 1.00 34.98 304 TYR B O 1
ATOM 4744 N N . GLY B 1 305 ? 59.367 20.387 0.929 1.00 39.52 305 GLY B N 1
ATOM 4745 C CA . GLY B 1 305 ? 59.699 21.237 2.059 1.00 34.78 305 GLY B CA 1
ATOM 4746 C C . GLY B 1 305 ? 58.518 21.577 2.949 1.00 37.71 305 GLY B C 1
ATOM 4747 O O . GLY B 1 305 ? 58.688 21.860 4.135 1.00 40.74 305 GLY B O 1
ATOM 4748 N N . ASP B 1 306 ? 57.318 21.552 2.381 1.00 36.53 306 ASP B N 1
ATOM 4749 C CA . ASP B 1 306 ? 56.114 21.912 3.122 1.00 37.56 306 ASP B CA 1
ATOM 4750 C C . ASP B 1 306 ? 55.675 20.820 4.095 1.00 45.82 306 ASP B C 1
ATOM 4751 O O . ASP B 1 306 ? 54.824 21.052 4.954 1.00 44.51 306 ASP B O 1
ATOM 4756 N N . TYR B 1 307 ? 56.260 19.633 3.963 1.00 34.41 307 TYR B N 1
ATOM 4757 C CA . TYR B 1 307 ? 55.826 18.479 4.743 1.00 37.59 307 TYR B CA 1
ATOM 4758 C C . TYR B 1 307 ? 56.795 18.119 5.868 1.00 37.46 307 TYR B C 1
ATOM 4759 O O . TYR B 1 307 ? 56.633 17.093 6.529 1.00 40.01 307 TYR B O 1
ATOM 4768 N N . LEU B 1 308 ? 57.800 18.962 6.080 1.00 41.15 308 LEU B N 1
ATOM 4769 C CA . LEU B 1 308 ? 58.785 18.733 7.137 1.00 35.54 308 LEU B CA 1
ATOM 4770 C C . LEU B 1 308 ? 58.197 18.637 8.558 1.00 33.30 308 LEU B C 1
ATOM 4771 O O . LEU B 1 308 ? 58.603 17.759 9.320 1.00 36.95 308 LEU B O 1
ATOM 4776 N N . PRO B 1 309 ? 57.250 19.527 8.928 1.00 34.96 309 PRO B N 1
ATOM 4777 C CA . PRO B 1 309 ? 56.732 19.425 10.301 1.00 31.88 309 PRO B CA 1
ATOM 4778 C C . PRO B 1 309 ? 55.990 18.123 10.607 1.00 36.78 309 PRO B C 1
ATOM 4779 O O . PRO B 1 309 ? 55.863 17.764 11.777 1.00 29.00 309 PRO B O 1
ATOM 4783 N N . TYR B 1 310 ? 55.508 17.428 9.581 1.00 31.58 310 TYR B N 1
ATOM 4784 C CA . TYR B 1 310 ? 54.811 16.163 9.791 1.00 31.84 310 TYR B CA 1
ATOM 4785 C C . TYR B 1 310 ? 55.787 15.063 10.200 1.00 34.62 310 TYR B C 1
ATOM 4786 O O . TYR B 1 310 ? 55.393 14.061 10.796 1.00 32.35 310 TYR B O 1
ATOM 4795 N N . VAL B 1 311 ? 57.061 15.259 9.877 1.00 38.59 311 VAL B N 1
ATOM 4796 C CA . VAL B 1 311 ? 58.106 14.325 10.278 1.00 34.71 311 VAL B CA 1
ATOM 4797 C C . VAL B 1 311 ? 58.711 14.753 11.610 1.00 39.97 311 VAL B C 1
ATOM 4798 O O . VAL B 1 311 ? 58.877 13.940 12.519 1.00 36.54 311 VAL B O 1
ATOM 4802 N N . LYS B 1 312 ? 59.039 16.037 11.715 1.00 39.25 312 LYS B N 1
ATOM 4803 C CA . LYS B 1 312 ? 59.611 16.589 12.938 1.00 39.86 312 LYS B CA 1
ATOM 4804 C C . LYS B 1 312 ? 58.798 17.780 13.436 1.00 33.16 312 LYS B C 1
ATOM 4805 O O . LYS B 1 312 ? 59.109 18.926 13.112 1.00 39.25 312 LYS B O 1
ATOM 4811 N N . PRO B 1 313 ? 57.747 17.507 14.225 1.00 32.08 313 PRO B N 1
ATOM 4812 C CA . PRO B 1 313 ? 56.856 18.535 14.780 1.00 33.49 313 PRO B CA 1
ATOM 4813 C C . PRO B 1 313 ? 57.590 19.550 15.654 1.00 38.95 313 PRO B C 1
ATOM 4814 O O . PRO B 1 313 ? 57.153 20.695 15.765 1.00 38.80 313 PRO B O 1
ATOM 4818 N N . THR B 1 314 ? 58.692 19.127 16.265 1.00 37.10 314 THR B N 1
ATOM 4819 C CA . THR B 1 314 ? 59.500 20.015 17.091 1.00 40.48 314 THR B CA 1
ATOM 4820 C C . THR B 1 314 ? 60.913 20.131 16.530 1.00 39.97 314 THR B C 1
ATOM 4821 O O . THR B 1 314 ? 61.856 20.449 17.255 1.00 42.72 314 THR B O 1
ATOM 4825 N N . GLY B 1 315 ? 61.047 19.876 15.233 1.00 38.94 315 GLY B N 1
ATOM 4826 C CA . GLY B 1 315 ? 62.330 19.954 14.559 1.00 47.86 315 GLY B CA 1
ATOM 4827 C C . GLY B 1 315 ? 62.955 21.335 14.535 1.00 45.63 315 GLY B C 1
ATOM 4828 O O . GLY B 1 315 ? 62.290 22.341 14.782 1.00 41.85 315 GLY B O 1
ATOM 4829 N N . ASN B 1 316 ? 64.250 21.375 14.241 1.00 52.45 316 ASN B N 1
ATOM 4830 C CA . ASN B 1 316 ? 64.994 22.626 14.177 1.00 51.20 316 ASN B CA 1
ATOM 4831 C C . ASN B 1 316 ? 64.726 23.380 12.880 1.00 43.50 316 ASN B C 1
ATOM 4832 O O . ASN B 1 316 ? 64.923 22.844 11.789 1.00 43.48 316 ASN B O 1
ATOM 4837 N N . PHE B 1 317 ? 64.277 24.625 13.001 1.00 46.62 317 PHE B N 1
ATOM 4838 C CA . PHE B 1 317 ? 64.019 25.457 11.832 1.00 54.62 317 PHE B CA 1
ATOM 4839 C C . PHE B 1 317 ? 64.582 26.861 12.026 1.00 58.83 317 PHE B C 1
ATOM 4840 O O . PHE B 1 317 ? 63.902 27.747 12.543 1.00 56.50 317 PHE B O 1
#

Nearest PDB structures (foldseek):
  5fa9-assembly1_A  TM=1.002E+00  e=1.495E-68  Treponema denticola ATCC 35405
  7e43-assembly1_B  TM=5.346E-01  e=1.269E-45  Helicobacter pylori 26695
  3e0m-assembly1_D  TM=5.204E-01  e=6.743E-43  Streptococcus pneumoniae
  3hch-assembly1_A  TM=9.787E-01  e=1.443E-21  Neisseria meningitidis serogroup A
  1l1d-assembly2_B  TM=9.886E-01  e=6.141E-21  Neisseria gonorrhoeae

Organism: Treponema denticola (strain ATCC 35405 / DSM 14222 / CIP 103919 / JCM 8153 / KCTC 15104) (NCBI:txid243275)

Sequence (607 aa):
MIKEIYLAGGSFWGVEGYFRQIPGVKETDTGYANSDHAETVKIVYDSSVVSLQELLAHYFRIIDPTSLNKQGNDAGRQYRTGIYYVDDSMIKEINSFVKFMQKKYSRPIVVEVEKLKHFILAEDYHQDYLQKNPGGYCHIDLTLALKPLYDESKFKVPSKEELKKSLKPIQFSVTQEKATERPFTSEYDKFDAEGIYVDITTGKPLFSSLNKYDAGCGWPSFTKAITTQALQYLEDKSLGMNRTEVVSKTGGAHLGHVFDDGPADAGGLRYSINGAALRFIPYDKMEKEGYGDYLPYVKPTGNMIKEIYLAGGSFWGVEGYFRQIPGVKETDTGYANSDHAETVKIVYDSSVVSLQELLAHYFRIIDPTSLNKQGNDAGRQYRTGIYYVDDSMIKEINSFVKFMQKKYSRPIVVEVEKLKHFILAEDYHQDYLQKNPGGYCHIDLTLALKPLYDESKFKVPSKEELKKSLKPIQFSVTQEKATERPFTSEYDKFDAEGIYVDITTGKPLFSSLNKYDAGCGWPSFTKAITTQALQYLEDKSLGMNRTEVVSKTGGAHLGHVFDDGPADAGGLRYSINGAALRFIPYDKMEKEGYGDYLPYVKPTGNF

Solvent-accessible surface area: 27126 Å² total; per-residue (Å²): 43,8,56,8,0,8,0,0,4,1,20,8,49,2,1,4,6,0,0,98,56,5,73,17,27,100,56,22,26,0,0,59,0,22,144,64,42,0,26,0,0,36,0,8,2,27,31,6,57,0,18,10,14,0,0,0,11,2,0,6,65,13,16,65,0,30,25,117,38,97,10,32,141,24,61,24,112,74,40,10,4,0,0,0,24,9,32,90,77,5,53,158,46,0,50,5,8,24,128,14,17,60,158,100,74,123,175,97,24,54,11,39,44,72,79,3,116,51,17,50,89,6,110,114,131,35,27,51,23,23,115,118,56,121,81,20,98,40,104,22,68,48,72,50,10,137,98,70,19,32,78,40,73,108,5,160,79,46,62,102,98,77,8,116,174,87,20,124,114,75,22,19,31,0,5,52,102,145,34,77,7,176,64,115,69,20,130,26,12,124,63,138,47,92,0,0,0,0,0,25,11,13,4,11,2,1,0,0,20,105,28,33,59,95,33,47,50,1,61,1,0,0,13,13,8,2,7,25,26,0,11,79,110,93,171,20,125,51,151,79,83,129,50,52,11,0,13,2,108,43,21,44,5,5,0,2,20,19,59,48,53,0,28,10,63,35,29,3,40,25,10,11,0,5,4,12,0,3,101,25,6,45,48,125,95,0,112,170,92,43,22,18,49,13,14,3,13,3,65,30,63,80,32,52,11,50,5,0,10,1,0,5,1,20,8,52,2,1,4,5,0,0,96,57,6,72,17,27,104,53,22,28,0,0,58,0,45,138,72,44,0,25,0,0,36,0,7,1,27,29,6,58,0,18,9,12,0,0,0,11,2,0,8,64,14,15,64,0,29,26,119,38,97,11,30,139,26,59,24,106,76,40,11,4,0,0,0,24,9,31,87,76,3,56,151,43,0,51,8,7,24,116,11,17,61,137,101,76,124,170,89,24,53,11,42,46,73,52,1,110,66,16,53,89,6,104,112,140,34,27,49,22,22,112,129,66,118,72,17,101,38,107,20,67,48,70,50,11,139,98,70,20,34,98,31,63,142,16,147,67,41,59,154,85,101,8,106,171,88,22,134,114,79,24,35,33,1,5,70,107,145,36,76,8,177,60,118,71,20,137,26,13,120,66,118,47,89,0,0,0,0,2,38,10,12,13,11,2,0,0,0,11,104,24,24,59,97,31,49,50,1,62,0,1,0,14,14,8,1,8,26,25,0,12,80,110,81,143,21,144,53,150,80,88,125,48,50,14,0,10,2,109,44,19,49,6,6,0,2,21,20,56,52,56,0,33,11,66,35,31,2,41,23,10,11,0,4,4,14,0,3,101,27,1,41,41,130,111,0,108,192,67,53,16,18,51,13,12,2,11,5,59,28,72,13,150,44

CATH classification: 3.30.1060.10 (+1 more: 2.170.150.20)

Radius of gyration: 27.43 Å; Cα contacts (8 Å, |Δi|>4): 1343; chains: 2; bounding box: 56×60×83 Å

InterPro domains:
  IPR002569 Peptide methionine sulphoxide reductase MsrA domain [MF_01401] (2-157)
  IPR002569 Peptide methionine sulphoxide reductase MsrA domain [PF01625] (3-162)
  IPR002569 Peptide methionine sulphoxide reductase MsrA domain [TIGR00401] (3-151)
  IPR002579 Peptide methionine sulphoxide reductase MrsB domain [PF01641] (180-295)
  IPR002579 Peptide methionine sulphoxide reductase MrsB domain [PS51790] (173-296)
  IPR002579 Peptide methionine sulphoxide reductase MrsB domain [TIGR00357] (171-304)
  IPR011057 Mss4-like superfamily [SSF51316] (171-310)
  IPR028427 Peptide methionine sulfoxide reductase MsrB [PTHR10173] (87-305)
  IPR036509 Peptide methionine sulphoxide reductase MsrA superfamily [G3DSA:3.30.1060.10] (1-165)
  IPR036509 Peptide methionine sulphoxide reductase MsrA superfamily [SSF55068] (3-160)

B-factor: mean 47.47, std 13.41, range [20.0, 117.93]

Foldseek 3Di:
DKFKKKWFAFQVLQVCLQVVLFPFFDDKFWWFFDVQTATIIMTIGHCLEANPLVVVLSRVLFHDQQDAQDTDPHHHSNRGTEIEHQDPVCQQLVVQSLVLCQVVDPHHGPYYYYHTDDTGTDDVCSTNVCVVPVVDDHPGDNCCSVPDSDDQVQQDADPLVVCVVVADPVLSCCFVVVDADDAQPAPLQPDQAFFFKAFPGRRHTWDGSVQWDHPPRRFTKGSYTLHNQFWDWDFDCPPNDTFIWIAGNRHRTGFGTKDQCDDVVSPSIIDGGHNSRIDTDHLVCCVVVPNSSSNCSRVSGDD/DKFKKKWFAFQVLQVQLQCVLFPFFDDKFWWFFDVQTATIIMTIGDCLEANPLVVVLVRVLFHDQQDAQDTDPRGHSNRGTEIEHQDPVCVLLVVQSLVLVCVVDPHHGPHYYYHTDDIGTDDPCSTNVCVVVVVDDHPGDSCCSVPDSDDQVQQAFDDLVVCVVPADPVLCCCFVVVDADDAQPAPLQPDQAFFFKAFPGGRHTWAGSVQWDHPVRRFTKGSYTLHNQFWDWDFDCPPNRTFIWIAGNRHRTGFGTKDQCDDVVSPSIIDGGHNSRIDTDHLVCCVVVPNSSSNCSRPSSDDD

Secondary structure (DSSP, 8-state):
-EEEEEEE-S-HHHHHHHHTTSTTEEEEEEEEE----EEEEEEEEETTTS-HHHHHHHHHHSS-TT-SSEETTEESGGG--EEEES-GGGHHHHHHHHHHHHTT-SSPP--EEEE---EEEPPTTTTTHHHH-TTS--SS-GGGGGS-SS--TT-PPPPHHHHHHHS-HHHHHHHHH---PPTT-STTTS---SEEEEETTT--EEEEGGGEE--SSSS-EESS-SSTTSEEEEEE-GGGS-EEEEEETTT--EEEEEES-S-GGGTS-EEEE-GGGEEEEEHHHHTTTT-GGGHHHH-SS--/-EEEEEEE-S-HHHHHHHHTTSTTEEEEEEEEE----EEEEEEEEETTTS-HHHHHHHHHHSS-TT-SSEETTEESGGG--EEEES-GGGHHHHHHHHHHHHTT-SSPP--EEEE---EEEPPGGGTTHHHH-TTS--SS-GGGGGS-SS--TT-PPPPHHHHHHHS-HHHHHHHHH---PPTT-STTSS---SEEEEETTT--EEEEGGGEE--SSSS-EESS-SSTTSEEEEEE-GGGS-EEEEEETTT--EEEEEES-S-GGGTS-EEEE-GGGEEEEEHHHHTTTT-GGGHHHH-TT---